Protein AF-A0A934VCF4-F1 (afdb_monomer)

Structure (mmCIF, N/CA/C/O backbone):
data_AF-A0A934VCF4-F1
#
_entry.id   AF-A0A934VCF4-F1
#
loop_
_atom_site.group_PDB
_atom_site.id
_atom_site.type_symbol
_atom_site.label_atom_id
_atom_site.label_alt_id
_atom_site.label_comp_id
_atom_site.label_asym_id
_atom_site.label_entity_id
_atom_site.label_seq_id
_atom_site.pdbx_PDB_ins_code
_atom_site.Cartn_x
_atom_site.Cartn_y
_atom_site.Cartn_z
_atom_site.occupancy
_atom_site.B_iso_or_equiv
_atom_site.auth_seq_id
_atom_site.auth_comp_id
_atom_site.auth_asym_id
_atom_site.auth_atom_id
_atom_site.pdbx_PDB_model_num
ATOM 1 N N . MET A 1 1 ? 13.058 -29.019 29.336 1.00 32.34 1 MET A N 1
ATOM 2 C CA . MET A 1 1 ? 12.473 -29.404 30.639 1.00 32.34 1 MET A CA 1
ATOM 3 C C . MET A 1 1 ? 12.666 -28.245 31.609 1.00 32.34 1 MET A C 1
ATOM 5 O O . MET A 1 1 ? 13.737 -28.117 32.178 1.00 32.34 1 MET A O 1
ATOM 9 N N . HIS A 1 2 ? 11.671 -27.370 31.748 1.00 28.83 2 HIS A N 1
ATOM 10 C CA . HIS A 1 2 ? 11.659 -26.307 32.759 1.00 28.83 2 HIS A CA 1
ATOM 11 C C . HIS A 1 2 ? 10.347 -26.401 33.545 1.00 28.83 2 HIS A C 1
ATOM 13 O O . HIS A 1 2 ? 9.300 -26.615 32.927 1.00 28.83 2 HIS A O 1
ATOM 19 N N . PRO A 1 3 ? 10.376 -26.298 34.884 1.00 41.88 3 PRO A N 1
ATOM 20 C CA . PRO A 1 3 ? 9.188 -26.482 35.698 1.00 41.88 3 PRO A CA 1
ATOM 21 C C . PRO A 1 3 ? 8.302 -25.237 35.593 1.00 41.88 3 PRO A C 1
ATOM 23 O O . PRO A 1 3 ? 8.675 -24.149 36.033 1.00 41.88 3 PRO A O 1
ATOM 26 N N . LYS A 1 4 ? 7.113 -25.405 35.004 1.00 33.69 4 LYS A N 1
ATOM 27 C CA . LYS A 1 4 ? 6.038 -24.410 35.042 1.00 33.69 4 LYS A CA 1
ATOM 28 C C . LYS A 1 4 ? 5.595 -24.239 36.497 1.00 33.69 4 LYS A C 1
ATOM 30 O O . LYS A 1 4 ? 4.980 -25.133 37.072 1.00 33.69 4 LYS A O 1
ATOM 35 N N . LYS A 1 5 ? 5.919 -23.090 37.092 1.00 32.53 5 LYS A N 1
ATOM 36 C CA . LYS A 1 5 ? 5.343 -22.644 38.362 1.00 32.53 5 LYS A CA 1
ATOM 37 C C . LYS A 1 5 ? 3.878 -22.271 38.115 1.00 32.53 5 LYS A C 1
ATOM 39 O O . LYS A 1 5 ? 3.591 -21.205 37.583 1.00 32.53 5 LYS A O 1
ATOM 44 N N . LEU A 1 6 ? 2.965 -23.170 38.472 1.00 30.25 6 LEU A N 1
ATOM 45 C CA . LEU A 1 6 ? 1.545 -22.864 38.650 1.00 30.25 6 LEU A CA 1
ATOM 46 C C . LEU A 1 6 ? 1.411 -21.936 39.865 1.00 30.25 6 LEU A C 1
ATOM 48 O O . LEU A 1 6 ? 1.652 -22.357 40.994 1.00 30.25 6 LEU A O 1
ATOM 52 N N . ILE A 1 7 ? 1.075 -20.669 39.627 1.00 32.84 7 ILE A N 1
ATOM 53 C CA . ILE A 1 7 ? 0.690 -19.711 40.672 1.00 32.84 7 ILE A CA 1
ATOM 54 C C . ILE A 1 7 ? -0.845 -19.721 40.758 1.00 32.84 7 ILE A C 1
ATOM 56 O O . ILE A 1 7 ? -1.503 -19.682 39.713 1.00 32.84 7 ILE A O 1
ATOM 60 N N . PRO A 1 8 ? -1.437 -19.792 41.964 1.00 34.44 8 PRO A N 1
ATOM 61 C CA . PRO A 1 8 ? -2.882 -19.830 42.132 1.00 34.44 8 PRO A CA 1
ATOM 62 C C . PRO A 1 8 ? -3.466 -18.454 41.796 1.00 34.44 8 PRO A C 1
ATOM 64 O O . PRO A 1 8 ? -3.306 -17.492 42.543 1.00 34.44 8 PRO A O 1
ATOM 67 N N . ILE A 1 9 ? -4.147 -18.353 40.655 1.00 34.38 9 ILE A N 1
ATOM 68 C CA . ILE A 1 9 ? -4.990 -17.198 40.344 1.00 34.38 9 ILE A CA 1
ATOM 69 C C . ILE A 1 9 ? -6.222 -17.304 41.243 1.00 34.38 9 ILE A C 1
ATOM 71 O O . ILE A 1 9 ? -7.067 -18.177 41.035 1.00 34.38 9 ILE A O 1
ATOM 75 N N . LEU A 1 10 ? -6.279 -16.428 42.248 1.00 32.69 10 LEU A N 1
ATOM 76 C CA . LEU A 1 10 ? -7.410 -16.224 43.150 1.00 32.69 10 LEU A CA 1
ATOM 77 C C . LEU A 1 10 ? -8.719 -16.157 42.355 1.00 32.69 10 LEU A C 1
ATOM 79 O O . LEU A 1 10 ? -8.924 -15.310 41.485 1.00 32.69 10 LEU A O 1
ATOM 83 N N . LEU A 1 11 ? -9.576 -17.130 42.639 1.00 33.84 11 LEU A N 1
ATOM 84 C CA . LEU A 1 11 ? -10.867 -17.345 42.014 1.00 33.84 11 LEU A CA 1
ATOM 85 C C . LEU A 1 11 ? -11.884 -16.415 42.695 1.00 33.84 11 LEU A C 1
ATOM 87 O O . LEU A 1 11 ? -12.484 -16.778 43.702 1.00 33.84 11 LEU A O 1
ATOM 91 N N . ALA A 1 12 ? -12.064 -15.198 42.181 1.00 35.72 12 ALA A N 1
ATOM 92 C CA . ALA A 1 12 ? -13.196 -14.361 42.571 1.00 35.72 12 ALA A CA 1
ATOM 93 C C . ALA A 1 12 ? -14.444 -14.851 41.817 1.00 35.72 12 ALA A C 1
ATOM 95 O O . ALA A 1 12 ? -14.733 -14.424 40.698 1.00 35.72 12 ALA A O 1
ATOM 96 N N . CYS A 1 13 ? -15.149 -15.824 42.396 1.00 30.97 13 CYS A N 1
ATOM 97 C CA . CYS A 1 13 ? -16.489 -16.192 41.956 1.00 30.97 13 CYS A CA 1
ATOM 98 C C . CYS A 1 13 ? -17.441 -15.038 42.290 1.00 30.97 13 CYS A C 1
ATOM 100 O O . CYS A 1 13 ? -17.814 -14.858 43.445 1.00 30.97 13 CYS A O 1
ATOM 102 N N . LEU A 1 14 ? -17.826 -14.261 41.276 1.00 37.25 14 LEU A N 1
ATOM 103 C CA . LEU A 1 14 ? -18.913 -13.284 41.357 1.00 37.25 14 LEU A CA 1
ATOM 104 C C . LEU A 1 14 ? -20.243 -14.043 41.463 1.00 37.25 14 LEU A C 1
ATOM 106 O O . LEU A 1 14 ? -20.888 -14.368 40.469 1.00 37.25 14 LEU A O 1
ATOM 110 N N . THR A 1 15 ? -20.606 -14.409 42.685 1.00 38.12 15 THR A N 1
ATOM 111 C CA . THR A 1 15 ? -21.936 -14.902 43.042 1.00 38.12 15 THR A CA 1
ATOM 112 C C . THR A 1 15 ? -22.907 -13.727 43.049 1.00 38.12 15 THR A C 1
ATOM 114 O O . THR A 1 15 ? -22.728 -12.785 43.827 1.00 38.12 15 THR A O 1
ATOM 117 N N . VAL A 1 16 ? -23.928 -13.805 42.194 1.00 39.81 16 VAL A N 1
ATOM 118 C CA . VAL A 1 16 ? -25.096 -12.917 42.185 1.00 39.81 16 VAL A CA 1
ATOM 119 C C . VAL A 1 16 ? -25.829 -13.120 43.509 1.00 39.81 16 VAL A C 1
ATOM 121 O O . VAL A 1 16 ? -26.607 -14.057 43.665 1.00 39.81 16 VAL A O 1
ATOM 124 N N . HIS A 1 17 ? -25.509 -12.301 44.506 1.00 41.12 17 HIS A N 1
ATOM 125 C CA . HIS A 1 17 ? -26.274 -12.257 45.740 1.00 41.12 17 HIS A CA 1
ATOM 126 C C . HIS A 1 17 ? -27.491 -11.373 45.470 1.00 41.12 17 HIS A C 1
ATOM 128 O O . HIS A 1 17 ? -27.351 -10.184 45.198 1.00 41.12 17 HIS A O 1
ATOM 134 N N . SER A 1 18 ? -28.693 -11.930 45.555 1.00 47.00 18 SER A N 1
ATOM 135 C CA . SER A 1 18 ? -29.861 -11.133 45.919 1.00 47.00 18 SER A CA 1
ATOM 136 C C . SER A 1 18 ? -29.577 -10.586 47.321 1.00 47.00 18 SER A C 1
ATOM 138 O O . SER A 1 18 ? -29.555 -11.354 48.285 1.00 47.00 18 SER A O 1
ATOM 140 N N . HIS A 1 19 ? -29.203 -9.311 47.425 1.00 60.16 19 HIS A N 1
ATOM 141 C CA . HIS A 1 19 ? -28.713 -8.747 48.680 1.00 60.16 19 HIS A CA 1
ATOM 142 C C . HIS A 1 19 ? -29.896 -8.525 49.628 1.00 60.16 19 HIS A C 1
ATOM 144 O O . HIS A 1 19 ? -30.699 -7.620 49.414 1.00 60.16 19 HIS A O 1
ATOM 150 N N . ALA A 1 20 ? -29.994 -9.372 50.652 1.00 72.06 20 ALA A N 1
ATOM 151 C CA . ALA A 1 20 ? -30.882 -9.169 51.791 1.00 72.06 20 ALA A CA 1
ATOM 152 C C . ALA A 1 20 ? -30.565 -7.835 52.494 1.00 72.06 20 ALA A C 1
ATOM 154 O O . ALA A 1 20 ? -29.409 -7.399 52.474 1.00 72.06 20 ALA A O 1
ATOM 155 N N . LEU A 1 21 ? -31.573 -7.215 53.122 1.00 78.94 21 LEU A N 1
ATOM 156 C CA . LEU A 1 21 ? -31.386 -6.006 53.934 1.00 78.94 21 LEU A CA 1
ATOM 157 C C . LEU A 1 21 ? -30.271 -6.181 54.971 1.00 78.94 21 LEU A C 1
ATOM 159 O O . LEU A 1 21 ? -30.107 -7.253 55.563 1.00 78.94 21 LEU A O 1
ATOM 163 N N . THR A 1 22 ? -29.566 -5.088 55.260 1.00 85.69 22 THR A N 1
ATOM 164 C CA . THR A 1 22 ? -28.635 -5.052 56.390 1.00 85.69 22 THR A CA 1
ATOM 165 C C . THR A 1 22 ? -29.370 -5.218 57.728 1.00 85.69 22 THR A C 1
ATOM 167 O O . THR A 1 22 ? -30.514 -4.776 57.863 1.00 85.69 22 THR A O 1
ATOM 170 N N . PRO A 1 23 ? -28.717 -5.791 58.761 1.00 86.38 23 PRO A N 1
ATOM 171 C CA . PRO A 1 23 ? -29.302 -5.918 60.100 1.00 86.38 23 PRO A CA 1
ATOM 172 C C . PRO A 1 23 ? -29.752 -4.577 60.699 1.00 86.38 23 PRO A C 1
ATOM 174 O O . PRO A 1 23 ? -30.695 -4.521 61.488 1.00 86.38 23 PRO A O 1
ATOM 177 N N . GLU A 1 24 ? -29.070 -3.490 60.332 1.00 87.06 24 GLU A N 1
ATOM 178 C CA . GLU A 1 24 ? -29.406 -2.134 60.766 1.00 87.06 24 GLU A CA 1
ATOM 179 C C . GLU A 1 24 ? -30.688 -1.634 60.098 1.00 87.06 24 GLU A C 1
ATOM 181 O O . GLU A 1 24 ? -31.582 -1.150 60.792 1.00 87.06 24 GLU A O 1
ATOM 186 N N . ALA A 1 25 ? -30.825 -1.816 58.781 1.00 86.69 25 ALA A N 1
ATOM 187 C CA . ALA A 1 25 ? -32.026 -1.423 58.054 1.00 86.69 25 ALA A CA 1
ATOM 188 C C . ALA A 1 25 ? -33.239 -2.305 58.407 1.00 86.69 25 ALA A C 1
ATOM 190 O O . ALA A 1 25 ? -34.353 -1.790 58.527 1.00 86.69 25 ALA A O 1
ATOM 191 N N . THR A 1 26 ? -33.050 -3.609 58.669 1.00 89.75 26 THR A N 1
ATOM 192 C CA . THR A 1 26 ? -34.137 -4.464 59.185 1.00 89.75 26 THR A CA 1
ATOM 193 C C . THR A 1 26 ? -34.609 -3.987 60.550 1.00 89.75 26 THR A C 1
ATOM 195 O O . THR A 1 26 ? -35.810 -3.851 60.768 1.00 89.75 26 THR A O 1
ATOM 198 N N . LYS A 1 27 ? -33.673 -3.669 61.453 1.00 91.88 27 LYS A N 1
ATOM 199 C CA . LYS A 1 27 ? -33.998 -3.199 62.801 1.00 91.88 27 LYS A CA 1
ATOM 200 C C . LYS A 1 27 ? -34.720 -1.849 62.764 1.00 91.88 27 LYS A C 1
ATOM 202 O O . LYS A 1 27 ? -35.747 -1.695 63.415 1.00 91.88 27 LYS A O 1
ATOM 207 N N . ALA A 1 28 ? -34.235 -0.899 61.965 1.00 89.44 28 ALA A N 1
ATOM 208 C CA . ALA A 1 28 ? -34.887 0.398 61.795 1.00 89.44 28 ALA A CA 1
ATOM 209 C C . ALA A 1 28 ? -36.300 0.262 61.193 1.00 89.44 28 ALA A C 1
ATOM 211 O O . ALA A 1 28 ? -37.214 1.001 61.562 1.00 89.44 28 ALA A O 1
ATOM 212 N N . GLY A 1 29 ? -36.509 -0.709 60.297 1.00 89.31 29 GLY A N 1
ATOM 213 C CA . GLY A 1 29 ? -37.827 -0.999 59.738 1.00 89.31 29 GLY A CA 1
ATOM 214 C C . GLY A 1 29 ? -38.776 -1.631 60.755 1.00 89.31 29 GLY A C 1
ATOM 215 O O . GLY A 1 29 ? -39.940 -1.240 60.828 1.00 89.31 29 GLY A O 1
ATOM 216 N N . GLU A 1 30 ? -38.292 -2.558 61.580 1.00 91.62 30 GLU A N 1
ATOM 217 C CA . GLU A 1 30 ? -39.063 -3.132 62.689 1.00 91.62 30 GLU A CA 1
ATOM 218 C C . GLU A 1 30 ? -39.453 -2.068 63.728 1.00 91.62 30 GLU A C 1
ATOM 220 O O . GLU A 1 30 ? -40.600 -2.042 64.180 1.00 91.62 30 GLU A O 1
ATOM 225 N N . GLU A 1 31 ? -38.543 -1.145 64.055 1.00 92.25 31 GLU A N 1
ATOM 226 C CA . GLU A 1 31 ? -38.808 -0.010 64.948 1.00 92.25 31 GLU A CA 1
ATOM 227 C C . GLU A 1 31 ? -39.883 0.929 64.372 1.00 92.25 31 GLU A C 1
ATOM 229 O O . GLU A 1 31 ? -40.801 1.329 65.090 1.00 92.25 31 GLU A O 1
ATOM 234 N N . LEU A 1 32 ? -39.846 1.214 63.064 1.00 92.00 32 LEU A N 1
ATOM 235 C CA . LEU A 1 32 ? -40.892 1.990 62.388 1.00 92.00 32 LEU A CA 1
ATOM 236 C C . LEU A 1 32 ? -42.246 1.259 62.375 1.00 92.00 32 LEU A C 1
ATOM 238 O O . LEU A 1 32 ? -43.286 1.879 62.609 1.00 92.00 32 LEU A O 1
ATOM 242 N N . ALA A 1 33 ? -42.253 -0.058 62.151 1.00 91.69 33 ALA A N 1
ATOM 243 C CA . ALA A 1 33 ? -43.471 -0.866 62.215 1.00 91.69 33 ALA A CA 1
ATOM 244 C C . ALA A 1 33 ? -44.095 -0.842 63.620 1.00 91.69 33 ALA A C 1
ATOM 246 O O . ALA A 1 33 ? -45.316 -0.722 63.755 1.00 91.69 33 ALA A O 1
ATOM 247 N N . ALA A 1 34 ? -43.266 -0.933 64.663 1.00 92.19 34 ALA A N 1
ATOM 248 C CA . ALA A 1 34 ? -43.707 -0.847 66.050 1.00 92.19 34 ALA A CA 1
ATOM 249 C C . ALA A 1 34 ? -44.273 0.545 66.377 1.00 92.19 34 ALA A C 1
ATOM 251 O O . ALA A 1 34 ? -45.367 0.638 66.935 1.00 92.19 34 ALA A O 1
ATOM 252 N N . ALA A 1 35 ? -43.594 1.616 65.952 1.00 91.38 35 ALA A N 1
ATOM 253 C CA . ALA A 1 35 ? -44.057 2.988 66.153 1.00 91.38 35 ALA A CA 1
ATOM 254 C C . ALA A 1 35 ? -45.415 3.251 65.471 1.00 91.38 35 ALA A C 1
ATOM 256 O O . ALA A 1 35 ? -46.303 3.853 66.073 1.00 91.38 35 ALA A O 1
ATOM 257 N N . LEU A 1 36 ? -45.621 2.734 64.252 1.00 89.69 36 LEU A N 1
ATOM 258 C CA . LEU A 1 36 ? -46.909 2.814 63.549 1.00 89.69 36 LEU A CA 1
ATOM 259 C C . LEU A 1 36 ? -48.020 2.035 64.264 1.00 89.69 36 LEU A C 1
ATOM 261 O O . LEU A 1 36 ? -49.166 2.482 64.304 1.00 89.69 36 LEU A O 1
ATOM 265 N N . GLN A 1 37 ? -47.711 0.872 64.842 1.00 91.19 37 GLN A N 1
ATOM 266 C CA . GLN A 1 37 ? -48.685 0.112 65.630 1.00 91.19 37 GLN A CA 1
ATOM 267 C C . GLN A 1 37 ? -49.088 0.833 66.918 1.00 91.19 37 GLN A C 1
ATOM 269 O O . GLN A 1 37 ? -50.263 0.778 67.289 1.00 91.19 37 GLN A O 1
ATOM 274 N N . GLU A 1 38 ? -48.145 1.488 67.598 1.00 90.50 38 GLU A N 1
ATOM 275 C CA . GLU A 1 38 ? -48.445 2.327 68.762 1.00 90.50 38 GLU A CA 1
ATOM 276 C C . GLU A 1 38 ? -49.335 3.509 68.370 1.00 90.50 38 GLU A C 1
ATOM 278 O O . GLU A 1 38 ? -50.383 3.705 68.982 1.00 90.50 38 GLU A O 1
ATOM 283 N N . GLU A 1 39 ? -49.001 4.216 67.288 1.00 87.94 39 GLU A N 1
ATOM 284 C CA . GLU A 1 39 ? -49.794 5.349 66.799 1.00 87.94 39 GLU A CA 1
ATOM 285 C C . GLU A 1 39 ? -51.235 4.937 66.435 1.00 87.94 39 GLU A C 1
ATOM 287 O O . GLU A 1 39 ? -52.199 5.601 66.820 1.00 87.94 39 GLU A O 1
ATOM 292 N N . ILE A 1 40 ? -51.417 3.788 65.771 1.00 90.12 40 ILE A N 1
ATOM 293 C CA . ILE A 1 40 ? -52.748 3.233 65.463 1.00 90.12 40 ILE A CA 1
ATOM 294 C C . ILE A 1 40 ? -53.557 2.956 66.741 1.00 90.12 40 ILE A C 1
ATOM 296 O O . ILE A 1 40 ? -54.777 3.138 66.743 1.00 90.12 40 ILE A O 1
ATOM 300 N N . ARG A 1 41 ? -52.909 2.502 67.823 1.00 89.38 41 ARG A N 1
ATOM 301 C CA . ARG A 1 41 ? -53.576 2.253 69.114 1.00 89.38 41 ARG A CA 1
ATOM 302 C C . ARG A 1 41 ? -53.958 3.555 69.816 1.00 89.38 41 ARG A C 1
ATOM 304 O O . ARG A 1 41 ? -55.036 3.611 70.403 1.00 89.38 41 ARG A O 1
ATOM 311 N N . GLU A 1 42 ? -53.110 4.579 69.744 1.00 86.31 42 GLU A N 1
ATOM 312 C CA . GLU A 1 42 ? -53.335 5.887 70.376 1.00 86.31 42 GLU A CA 1
ATOM 313 C C . GLU A 1 42 ? -54.457 6.695 69.702 1.00 86.31 42 GLU A C 1
ATOM 315 O O . GLU A 1 42 ? -55.210 7.384 70.389 1.00 86.31 42 GLU A O 1
ATOM 320 N N . LEU A 1 43 ? -54.629 6.570 68.382 1.00 83.31 43 LEU A N 1
ATOM 321 C CA . LEU A 1 43 ? -55.673 7.278 67.624 1.00 83.31 43 LEU A CA 1
ATOM 322 C C . LEU A 1 43 ? -57.113 6.806 67.940 1.00 83.31 43 LEU A C 1
ATOM 324 O O . LEU A 1 43 ? -58.072 7.527 67.679 1.00 83.31 43 LEU A O 1
ATOM 328 N N . GLY A 1 44 ? -57.302 5.621 68.532 1.00 74.50 44 GLY A N 1
ATOM 329 C CA . GLY A 1 44 ? -58.618 5.132 68.969 1.00 74.50 44 GLY A CA 1
ATOM 330 C C . GLY A 1 44 ? -59.697 5.026 67.862 1.00 74.50 44 GLY A C 1
ATOM 331 O O . GLY A 1 44 ? -59.435 5.228 66.677 1.00 74.50 44 GLY A O 1
ATOM 332 N N . PRO A 1 45 ? -60.954 4.673 68.206 1.00 71.94 45 PRO A N 1
ATOM 333 C CA . PRO A 1 45 ? -62.038 4.465 67.232 1.00 71.94 45 PRO A CA 1
ATOM 334 C C . PRO A 1 45 ? -62.779 5.755 66.822 1.00 71.94 45 PRO A C 1
ATOM 336 O O . PRO A 1 45 ? -63.921 5.693 66.360 1.00 71.94 45 PRO A O 1
ATOM 339 N N . ASN A 1 46 ? -62.182 6.933 67.017 1.00 76.25 46 ASN A N 1
ATOM 340 C CA . ASN A 1 46 ? -62.883 8.203 66.844 1.00 76.25 46 ASN A CA 1
ATOM 341 C C . ASN A 1 46 ? -63.182 8.489 65.354 1.00 76.25 46 ASN A C 1
ATOM 343 O O . ASN A 1 46 ? -62.308 8.345 64.497 1.00 76.25 46 ASN A O 1
ATOM 347 N N . MET A 1 47 ? -64.416 8.899 65.021 1.00 63.69 47 MET A N 1
ATOM 348 C CA . MET A 1 47 ? -64.874 9.048 63.622 1.00 63.69 47 MET A CA 1
ATOM 349 C C . MET A 1 47 ? -64.052 10.069 62.819 1.00 63.69 47 MET A C 1
ATOM 351 O O . MET A 1 47 ? -63.840 9.863 61.626 1.00 63.69 47 MET A O 1
ATOM 355 N N . GLU A 1 48 ? -63.537 11.120 63.464 1.00 71.12 48 GLU A N 1
ATOM 356 C CA . GLU A 1 48 ? -62.702 12.151 62.824 1.00 71.12 48 GLU A CA 1
ATOM 357 C C . GLU A 1 48 ? -61.288 11.653 62.469 1.00 71.12 48 GLU A C 1
ATOM 359 O O . GLU A 1 48 ? -60.680 12.133 61.515 1.00 71.12 48 GLU A O 1
ATOM 364 N N . GLN A 1 49 ? -60.774 10.644 63.179 1.00 77.56 49 GLN A N 1
ATOM 365 C CA . GLN A 1 49 ? -59.424 10.091 62.985 1.00 77.56 49 GLN A CA 1
ATOM 366 C C . GLN A 1 49 ? -59.419 8.788 62.176 1.00 77.56 49 GLN A C 1
ATOM 368 O O . GLN A 1 49 ? -58.359 8.262 61.831 1.00 77.56 49 GLN A O 1
ATOM 373 N N . ARG A 1 50 ? -60.602 8.292 61.794 1.00 81.94 50 ARG A N 1
ATOM 374 C CA . ARG A 1 50 ? -60.784 7.033 61.062 1.00 81.94 50 ARG A CA 1
ATOM 375 C C . ARG A 1 50 ? -59.976 6.967 59.764 1.00 81.94 50 ARG A C 1
ATOM 377 O O . ARG A 1 50 ? -59.416 5.919 59.454 1.00 81.94 50 ARG A O 1
ATOM 384 N N . ASN A 1 51 ? -59.879 8.075 59.029 1.00 84.06 51 ASN A N 1
ATOM 385 C CA . ASN A 1 51 ? -59.099 8.130 57.790 1.00 84.06 51 ASN A CA 1
ATOM 386 C C . ASN A 1 51 ? -57.593 7.997 58.057 1.00 84.06 51 ASN A C 1
ATOM 388 O O . ASN A 1 51 ? -56.931 7.224 57.374 1.00 84.06 51 ASN A O 1
ATOM 392 N N . ARG A 1 52 ? -57.062 8.665 59.092 1.00 83.31 52 ARG A N 1
ATOM 393 C CA . ARG A 1 52 ? -55.650 8.532 59.497 1.00 83.31 52 ARG A CA 1
ATOM 394 C C . ARG A 1 52 ? -55.315 7.106 59.928 1.00 83.31 52 ARG A C 1
ATOM 396 O O . ARG A 1 52 ? -54.308 6.570 59.483 1.00 83.31 52 ARG A O 1
ATOM 403 N N . VAL A 1 53 ? -56.186 6.471 60.715 1.00 86.25 53 VAL A N 1
ATOM 404 C CA . VAL A 1 53 ? -56.011 5.072 61.144 1.00 86.25 53 VAL A CA 1
ATOM 405 C C . VAL A 1 53 ? -55.966 4.120 59.945 1.00 86.25 53 VAL A C 1
ATOM 407 O O . VAL A 1 53 ? -55.104 3.245 59.887 1.00 86.25 53 VAL A O 1
ATOM 410 N N . MET A 1 54 ? -56.859 4.296 58.966 1.00 87.00 54 MET A N 1
ATOM 411 C CA . MET A 1 54 ? -56.868 3.478 57.745 1.00 87.00 54 MET A CA 1
ATOM 412 C C . MET A 1 54 ? -55.583 3.658 56.929 1.00 87.00 54 MET A C 1
ATOM 414 O O . MET A 1 54 ? -54.995 2.670 56.486 1.00 87.00 54 MET A O 1
ATOM 418 N N . THR A 1 55 ? -55.117 4.898 56.780 1.00 88.31 55 THR A N 1
ATOM 419 C CA . THR A 1 55 ? -53.868 5.224 56.086 1.00 88.31 55 THR A CA 1
ATOM 420 C C . THR A 1 55 ? -52.650 4.620 56.798 1.00 88.31 55 THR A C 1
ATOM 422 O O . THR A 1 55 ? -51.849 3.934 56.164 1.00 88.31 55 THR A O 1
ATOM 425 N N . ALA A 1 56 ? -52.546 4.763 58.122 1.00 87.38 56 ALA A N 1
ATOM 426 C CA . ALA A 1 56 ? -51.472 4.169 58.924 1.00 87.38 56 ALA A CA 1
ATOM 427 C C . ALA A 1 56 ? -51.451 2.632 58.826 1.00 87.38 56 ALA A C 1
ATOM 429 O O . ALA A 1 56 ? -50.392 2.026 58.666 1.00 87.38 56 ALA A O 1
ATOM 430 N N . GLN A 1 57 ? -52.622 1.984 58.844 1.00 89.62 57 GLN A N 1
ATOM 431 C CA . GLN A 1 57 ? -52.740 0.534 58.646 1.00 89.62 57 GLN A CA 1
ATOM 432 C C . GLN A 1 57 ? -52.329 0.083 57.240 1.00 89.62 57 GLN A C 1
ATOM 434 O O . GLN A 1 57 ? -51.847 -1.042 57.071 1.00 89.62 57 GLN A O 1
ATOM 439 N N . GLN A 1 58 ? -52.553 0.919 56.225 1.00 91.06 58 GLN A N 1
ATOM 440 C CA . GLN A 1 58 ? -52.104 0.648 54.864 1.00 91.06 58 GLN A CA 1
ATOM 441 C C . GLN A 1 58 ? -50.576 0.724 54.777 1.00 91.06 58 GLN A C 1
ATOM 443 O O . GLN A 1 58 ? -49.968 -0.225 54.285 1.00 91.06 58 GLN A O 1
ATOM 448 N N . TYR A 1 59 ? -49.953 1.774 55.325 1.00 89.50 59 TYR A N 1
ATOM 449 C CA . TYR A 1 59 ? -48.490 1.883 55.378 1.00 89.50 59 TYR A CA 1
ATOM 450 C C . TYR A 1 59 ? -47.851 0.751 56.174 1.00 89.50 59 TYR A C 1
ATOM 452 O O . TYR A 1 59 ? -46.895 0.147 55.699 1.00 89.50 59 TYR A O 1
ATOM 460 N N . LEU A 1 60 ? -48.411 0.398 57.335 1.00 90.75 60 LEU A N 1
ATOM 461 C CA . LEU A 1 60 ? -47.917 -0.714 58.143 1.00 90.75 60 LEU A CA 1
ATOM 462 C C . LEU A 1 60 ? -47.926 -2.031 57.354 1.00 90.75 60 LEU A C 1
ATOM 464 O O . LEU A 1 60 ? -46.951 -2.775 57.403 1.00 90.75 60 LEU A O 1
ATOM 468 N N . ARG A 1 61 ? -48.993 -2.311 56.592 1.00 92.06 61 ARG A N 1
ATOM 469 C CA . ARG A 1 61 ? -49.067 -3.514 55.746 1.00 92.06 61 ARG A CA 1
ATOM 470 C C . ARG A 1 61 ? -48.021 -3.514 54.636 1.00 92.06 61 ARG A C 1
ATOM 472 O O . ARG A 1 61 ? -47.385 -4.541 54.416 1.00 92.06 61 ARG A O 1
ATOM 479 N N . VAL A 1 62 ? -47.842 -2.385 53.952 1.00 91.50 62 VAL A N 1
ATOM 480 C CA . VAL A 1 62 ? -46.831 -2.250 52.891 1.00 91.50 62 VAL A CA 1
ATOM 481 C C . VAL A 1 62 ? -45.426 -2.429 53.469 1.00 91.50 62 VAL A C 1
ATOM 483 O O . VAL A 1 62 ? -44.634 -3.192 52.926 1.00 91.50 62 VAL A O 1
ATOM 486 N N . LEU A 1 63 ? -45.142 -1.810 54.614 1.00 90.31 63 LEU A N 1
ATOM 487 C CA . LEU A 1 63 ? -43.845 -1.884 55.276 1.00 90.31 63 LEU A CA 1
ATOM 488 C C . LEU A 1 63 ? -43.536 -3.290 55.813 1.00 90.31 63 LEU A C 1
ATOM 490 O O . LEU A 1 63 ? -42.431 -3.790 55.624 1.00 90.31 63 LEU A O 1
ATOM 494 N N . GLN A 1 64 ? -44.515 -3.970 56.417 1.00 90.62 64 GLN A N 1
ATOM 495 C CA . GLN A 1 64 ? -44.368 -5.363 56.854 1.00 90.62 64 GLN A CA 1
ATOM 496 C C . GLN A 1 64 ? -44.171 -6.323 55.676 1.00 90.62 64 GLN A C 1
ATOM 498 O O . GLN A 1 64 ? -43.381 -7.259 55.780 1.00 90.62 64 GLN A O 1
ATOM 503 N N . SER A 1 65 ? -44.855 -6.084 54.552 1.00 91.00 65 SER A N 1
ATOM 504 C CA . SER A 1 65 ? -44.626 -6.836 53.316 1.00 91.00 65 SER A CA 1
ATOM 505 C C . SER A 1 65 ? -43.191 -6.644 52.818 1.00 91.00 65 SER A C 1
ATOM 507 O O . SER A 1 65 ? -42.507 -7.630 52.558 1.00 91.00 65 SER A O 1
ATOM 509 N N . ALA A 1 66 ? -42.715 -5.399 52.755 1.00 88.69 66 ALA A N 1
ATOM 510 C CA . ALA A 1 66 ? -41.373 -5.068 52.278 1.00 88.69 66 ALA A CA 1
ATOM 511 C C . ALA A 1 66 ? -40.259 -5.641 53.179 1.00 88.69 66 ALA A C 1
ATOM 513 O O . ALA A 1 66 ? -39.265 -6.177 52.683 1.00 88.69 66 ALA A O 1
ATOM 514 N N . LEU A 1 67 ? -40.454 -5.612 54.505 1.00 87.94 67 LEU A N 1
ATOM 515 C CA . LEU A 1 67 ? -39.576 -6.286 55.471 1.00 87.94 67 LEU A CA 1
ATOM 516 C C . LEU A 1 67 ? -39.580 -7.806 55.286 1.00 87.94 67 LEU A C 1
ATOM 518 O O . LEU A 1 67 ? -38.519 -8.427 55.298 1.00 87.94 67 LEU A O 1
ATOM 522 N N . GLY A 1 68 ? -40.758 -8.404 55.081 1.00 86.31 68 GLY A N 1
ATOM 523 C CA . GLY A 1 68 ? -40.904 -9.844 54.861 1.00 86.31 68 GLY A CA 1
ATOM 524 C C . GLY A 1 68 ? -40.227 -10.332 53.579 1.00 86.31 68 GLY A C 1
ATOM 525 O O . GLY A 1 68 ? -39.693 -11.437 53.553 1.00 86.31 68 GLY A O 1
ATOM 526 N N . GLN A 1 69 ? -40.199 -9.498 52.537 1.00 86.38 69 GLN A N 1
ATOM 527 C CA . GLN A 1 69 ? -39.472 -9.773 51.296 1.00 86.38 69 GLN A CA 1
ATOM 528 C C . GLN A 1 69 ? -37.971 -9.470 51.382 1.00 86.38 69 GLN A C 1
ATOM 530 O O . GLN A 1 69 ? -37.237 -9.783 50.447 1.00 86.38 69 GLN A O 1
ATOM 535 N N . GLN A 1 70 ? -37.511 -8.859 52.480 1.00 85.19 70 GLN A N 1
ATOM 536 C CA . GLN A 1 70 ? -36.148 -8.347 52.626 1.00 85.19 70 GLN A CA 1
ATOM 537 C C . GLN A 1 70 ? -35.724 -7.484 51.427 1.00 85.19 70 GLN A C 1
ATOM 539 O O . GLN A 1 70 ? -34.590 -7.569 50.953 1.00 85.19 70 GLN A O 1
ATOM 544 N N . SER A 1 71 ? -36.639 -6.637 50.947 1.00 83.06 71 SER A N 1
ATOM 545 C CA . SER A 1 71 ? -36.408 -5.761 49.801 1.00 83.06 71 SER A CA 1
ATOM 546 C C . SER A 1 71 ? -36.201 -4.317 50.253 1.00 83.06 71 SER A C 1
ATOM 548 O O . SER A 1 71 ? -37.151 -3.612 50.601 1.00 83.06 71 SER A O 1
ATOM 550 N N . GLY A 1 72 ? -34.946 -3.850 50.226 1.00 84.12 72 GLY A N 1
ATOM 551 C CA . GLY A 1 72 ? -34.607 -2.457 50.549 1.00 84.12 72 GLY A CA 1
ATOM 552 C C . GLY A 1 72 ? -35.309 -1.460 49.619 1.00 84.12 72 GLY A C 1
ATOM 553 O O . GLY A 1 72 ? -35.748 -0.399 50.057 1.00 84.12 72 GLY A O 1
ATOM 554 N N . ARG A 1 73 ? -35.525 -1.856 48.358 1.00 82.44 73 ARG A N 1
ATOM 555 C CA . ARG A 1 73 ? -36.263 -1.080 47.354 1.00 82.44 73 ARG A CA 1
ATOM 556 C C . ARG A 1 73 ? -37.722 -0.868 47.734 1.00 82.44 73 ARG A C 1
ATOM 558 O O . ARG A 1 73 ? -38.224 0.250 47.649 1.00 82.44 73 ARG A O 1
ATOM 565 N N . GLU A 1 74 ? -38.415 -1.936 48.124 1.00 86.25 74 GLU A N 1
ATOM 566 C CA . GLU A 1 74 ? -39.818 -1.828 48.529 1.00 86.25 74 GLU A CA 1
ATOM 567 C C . GLU A 1 74 ? -39.954 -0.965 49.789 1.00 86.25 74 GLU A C 1
ATOM 569 O O . GLU A 1 74 ? -40.910 -0.200 49.901 1.00 86.25 74 GLU A O 1
ATOM 574 N N . LEU A 1 75 ? -38.968 -1.010 50.694 1.00 86.88 75 LEU A N 1
ATOM 575 C CA . LEU A 1 75 ? -38.922 -0.130 51.864 1.00 86.88 75 LEU A CA 1
ATOM 576 C C . LEU A 1 75 ? -38.674 1.333 51.498 1.00 86.88 75 LEU A C 1
ATOM 578 O O . LEU A 1 75 ? -39.359 2.207 52.027 1.00 86.88 75 LEU A O 1
ATOM 582 N N . ALA A 1 76 ? -37.753 1.613 50.575 1.00 87.12 76 ALA A N 1
ATOM 583 C CA . ALA A 1 76 ? -37.519 2.966 50.081 1.00 87.12 76 ALA A CA 1
ATOM 584 C C . ALA A 1 76 ? -38.773 3.539 49.393 1.00 87.12 76 ALA A C 1
ATOM 586 O O . ALA A 1 7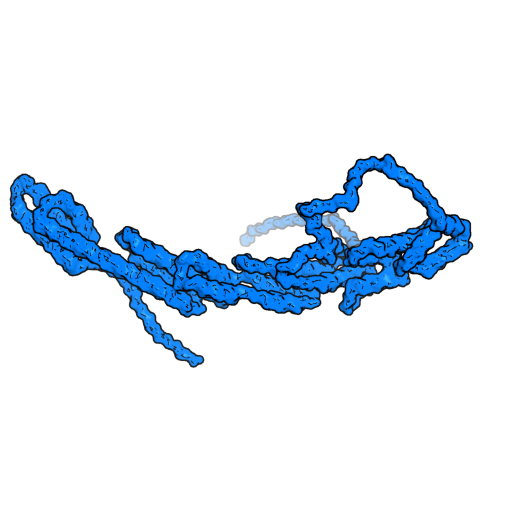6 ? -39.175 4.663 49.688 1.00 87.12 76 ALA A O 1
ATOM 587 N N . GLN A 1 77 ? -39.460 2.745 48.561 1.00 87.62 77 GLN A N 1
ATOM 588 C CA . GLN A 1 77 ? -40.730 3.141 47.936 1.00 87.62 77 GLN A CA 1
ATOM 589 C C . GLN A 1 77 ? -41.855 3.336 48.962 1.00 87.62 77 GLN A C 1
ATOM 591 O O . GLN A 1 77 ? -42.661 4.261 48.841 1.00 87.62 77 GLN A O 1
ATOM 596 N N . ALA A 1 78 ? -41.928 2.483 49.987 1.00 87.94 78 ALA A N 1
ATOM 597 C CA . ALA A 1 78 ? -42.883 2.651 51.078 1.00 87.94 78 ALA A CA 1
ATOM 598 C C . ALA A 1 78 ? -42.639 3.969 51.830 1.00 87.94 78 ALA A C 1
ATOM 600 O O . ALA A 1 78 ? -43.595 4.670 52.158 1.00 87.94 78 ALA A O 1
ATOM 601 N N . LEU A 1 79 ? -41.369 4.325 52.049 1.00 89.06 79 LEU A N 1
ATOM 602 C CA . LEU A 1 79 ? -40.953 5.565 52.699 1.00 89.06 79 LEU A CA 1
ATOM 603 C C . LEU A 1 79 ? -41.171 6.817 51.848 1.00 89.06 79 LEU A C 1
ATOM 605 O O . LEU A 1 79 ? -41.445 7.868 52.418 1.00 89.06 79 LEU A O 1
ATOM 609 N N . GLU A 1 80 ? -41.052 6.742 50.526 1.00 87.38 80 GLU A N 1
ATOM 610 C CA . GLU A 1 80 ? -41.335 7.876 49.633 1.00 87.38 80 GLU A CA 1
ATOM 611 C C . GLU A 1 80 ? -42.828 8.223 49.660 1.00 87.38 80 GLU A C 1
ATOM 613 O O . GLU A 1 80 ? -43.218 9.377 49.818 1.00 87.38 80 GLU A O 1
ATOM 618 N N . ASN A 1 81 ? -43.684 7.198 49.643 1.00 85.31 81 ASN A N 1
ATOM 619 C CA . ASN A 1 81 ? -45.119 7.388 49.829 1.00 85.31 81 ASN A CA 1
ATOM 620 C C . ASN A 1 81 ? -45.462 7.881 51.243 1.00 85.31 81 ASN A C 1
ATOM 622 O O . ASN A 1 81 ? -46.540 8.433 51.442 1.00 85.31 81 ASN A O 1
ATOM 626 N N . PHE A 1 82 ? -44.585 7.67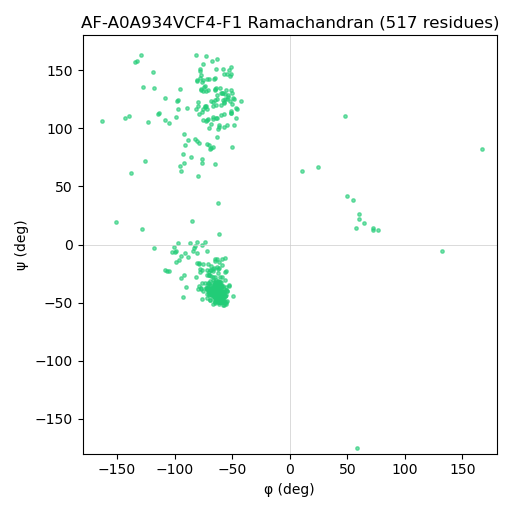6 52.230 1.00 87.06 82 PHE A N 1
ATOM 627 C CA . PHE A 1 82 ? -44.817 8.051 53.625 1.00 87.06 82 PHE A CA 1
ATOM 628 C C . PHE A 1 82 ? -44.803 9.571 53.853 1.00 87.06 82 PHE A C 1
ATOM 630 O O . PHE A 1 82 ? -45.455 10.043 54.779 1.00 87.06 82 PHE A O 1
ATOM 637 N N . ASP A 1 83 ? -44.143 10.356 52.993 1.00 80.75 83 ASP A N 1
ATOM 638 C CA . ASP A 1 83 ? -44.037 11.818 53.156 1.00 80.75 83 ASP A CA 1
ATOM 639 C C . ASP A 1 83 ? -45.387 12.552 53.087 1.00 80.75 83 ASP A C 1
ATOM 641 O O . ASP A 1 83 ? -45.515 13.673 53.576 1.00 80.75 83 ASP A O 1
ATOM 645 N N . THR A 1 84 ? -46.420 11.927 52.514 1.00 83.00 84 THR A N 1
ATOM 646 C CA . THR A 1 84 ? -47.775 12.500 52.468 1.00 83.00 84 THR A CA 1
ATOM 647 C C . THR A 1 84 ? -48.600 12.245 53.733 1.00 83.00 84 THR A C 1
ATOM 649 O O . THR A 1 84 ? -49.723 12.740 53.840 1.00 83.00 84 THR A O 1
ATOM 652 N N . TYR A 1 85 ? -48.087 11.456 54.682 1.00 84.50 85 TYR A N 1
ATOM 653 C CA . TYR A 1 85 ? -48.776 11.102 55.921 1.00 84.50 85 TYR A CA 1
ATOM 654 C C . TYR A 1 85 ? -48.310 11.988 57.084 1.00 84.50 85 TYR A C 1
ATOM 656 O O . TYR A 1 85 ? -47.130 12.039 57.419 1.00 84.50 85 TYR A O 1
ATOM 664 N N . GLU A 1 86 ? -49.251 12.679 57.731 1.00 83.25 86 GLU A N 1
ATOM 665 C CA . GLU A 1 86 ? -48.988 13.506 58.916 1.00 83.25 86 GLU A CA 1
ATOM 666 C C . GLU A 1 86 ? -48.792 12.638 60.173 1.00 83.25 86 GLU A C 1
ATOM 668 O O . GLU A 1 86 ? -49.678 12.548 61.031 1.00 83.25 86 GLU A O 1
ATOM 673 N N . ALA A 1 87 ? -47.638 11.979 60.256 1.00 84.06 87 ALA A N 1
ATOM 674 C CA . ALA A 1 87 ? -47.295 11.081 61.351 1.00 84.06 87 ALA A CA 1
ATOM 675 C C . ALA A 1 87 ? -46.923 11.828 62.641 1.00 84.06 87 ALA A C 1
ATOM 677 O O . ALA A 1 87 ? -46.434 12.963 62.618 1.00 84.06 87 ALA A O 1
ATOM 678 N N . GLY A 1 88 ? -47.090 11.153 63.776 1.00 86.62 88 GLY A N 1
ATOM 679 C CA . GLY A 1 88 ? -46.571 11.572 65.070 1.00 86.62 88 GLY A CA 1
ATOM 680 C C . GLY A 1 88 ? -45.039 11.634 65.104 1.00 86.62 88 GLY A C 1
ATOM 681 O O . GLY A 1 88 ? -44.336 11.005 64.311 1.00 86.62 88 GLY A O 1
ATOM 682 N N . GLU A 1 89 ? -44.501 12.388 66.063 1.00 88.19 89 GLU A N 1
ATOM 683 C CA . GLU A 1 89 ? -43.063 12.675 66.169 1.00 88.19 89 GLU A CA 1
ATOM 684 C C . GLU A 1 89 ? -42.196 11.405 66.222 1.00 88.19 89 GLU A C 1
ATOM 686 O O . GLU A 1 89 ? -41.203 11.308 65.503 1.00 88.19 89 GLU A O 1
ATOM 691 N N . LYS A 1 90 ? -42.610 10.397 67.003 1.00 88.50 90 LYS A N 1
ATOM 692 C CA . LYS A 1 90 ? -41.907 9.107 67.104 1.00 88.50 90 LYS A CA 1
ATOM 693 C C . LYS A 1 90 ? -41.818 8.381 65.758 1.00 88.50 90 LYS A C 1
ATOM 695 O O . LYS A 1 90 ? -40.767 7.857 65.406 1.00 88.50 90 LYS A O 1
ATOM 700 N N . VAL A 1 91 ? -42.907 8.372 64.992 1.00 89.12 91 VAL A N 1
ATOM 701 C CA . VAL A 1 91 ? -42.973 7.688 63.695 1.00 89.12 91 VAL A CA 1
ATOM 702 C C . VAL A 1 91 ? -42.093 8.403 62.667 1.00 89.12 91 VAL A C 1
ATOM 704 O O . VAL A 1 91 ? -41.353 7.749 61.936 1.00 89.12 91 VAL A O 1
ATOM 707 N N . ASN A 1 92 ? -42.073 9.739 62.677 1.00 88.50 92 ASN A N 1
ATOM 708 C CA . ASN A 1 92 ? -41.160 10.528 61.844 1.00 88.50 92 ASN A CA 1
ATOM 709 C C . ASN A 1 92 ? -39.680 10.286 62.201 1.00 88.50 92 ASN A C 1
ATOM 711 O O . ASN A 1 92 ? -38.837 10.169 61.308 1.00 88.50 92 ASN A O 1
ATOM 715 N N . GLN A 1 93 ? -39.346 10.159 63.491 1.00 90.50 93 GLN A N 1
ATOM 716 C CA . GLN A 1 93 ? -37.986 9.817 63.930 1.00 90.50 93 GLN A CA 1
ATOM 717 C C . GLN A 1 93 ? -37.565 8.423 63.434 1.00 90.50 93 GLN A C 1
ATOM 719 O O . GLN A 1 93 ? -36.490 8.277 62.855 1.00 90.50 93 GLN A O 1
ATOM 724 N N . CYS A 1 94 ? -38.424 7.408 63.561 1.00 89.31 94 CYS A N 1
ATOM 725 C CA . CYS A 1 94 ? -38.136 6.072 63.026 1.00 89.31 94 CYS A CA 1
ATOM 726 C C . CYS A 1 94 ? -38.048 6.058 61.487 1.00 89.31 94 CYS A C 1
ATOM 728 O O . CYS A 1 94 ? -37.174 5.399 60.926 1.00 89.31 94 CYS A O 1
ATOM 730 N N . ALA A 1 95 ? -38.894 6.822 60.787 1.00 88.69 95 ALA A N 1
ATOM 731 C CA . ALA A 1 95 ? -38.858 6.932 59.327 1.00 88.69 95 ALA A CA 1
ATOM 732 C C . ALA A 1 95 ? -37.568 7.589 58.821 1.00 88.69 95 ALA A C 1
ATOM 734 O O . ALA A 1 95 ? -36.964 7.119 57.856 1.00 88.69 95 ALA A O 1
ATOM 735 N N . THR A 1 96 ? -37.101 8.642 59.496 1.00 89.50 96 THR A N 1
ATOM 736 C CA . THR A 1 96 ? -35.814 9.280 59.181 1.00 89.50 96 THR A CA 1
ATOM 737 C C . THR A 1 96 ? -34.625 8.368 59.484 1.00 89.50 96 THR A C 1
ATOM 739 O O . THR A 1 96 ? -33.719 8.280 58.656 1.00 89.50 96 THR A O 1
ATOM 742 N N . ALA A 1 97 ? -34.647 7.628 60.597 1.00 90.44 97 ALA A N 1
ATOM 743 C CA . ALA A 1 97 ? -33.628 6.624 60.906 1.00 90.44 97 ALA A CA 1
ATOM 744 C C . ALA A 1 97 ? -33.559 5.521 59.833 1.00 90.44 97 ALA A C 1
ATOM 746 O O . ALA A 1 97 ? -32.471 5.202 59.350 1.00 90.44 97 ALA A O 1
ATOM 747 N N . LEU A 1 98 ? -34.713 5.005 59.386 1.00 90.44 98 LEU A N 1
ATOM 748 C CA . LEU A 1 98 ? -34.770 4.018 58.306 1.00 90.44 98 LEU A CA 1
ATOM 749 C C . LEU A 1 98 ? -34.221 4.589 56.990 1.00 90.44 98 LEU A C 1
ATOM 751 O O . LEU A 1 98 ? -33.394 3.939 56.354 1.00 90.44 98 LEU A O 1
ATOM 755 N N . ARG A 1 99 ? -34.583 5.826 56.614 1.00 90.56 99 ARG A N 1
ATOM 756 C CA . ARG A 1 99 ? -34.017 6.504 55.428 1.00 90.56 99 ARG A CA 1
ATOM 757 C C . ARG A 1 99 ? -32.494 6.602 55.482 1.00 90.56 99 ARG A C 1
ATOM 759 O O . ARG A 1 99 ? -31.835 6.334 54.484 1.00 90.56 99 ARG A O 1
ATOM 766 N N . ILE A 1 100 ? -31.932 6.970 56.634 1.00 90.88 100 ILE A N 1
ATOM 767 C CA . ILE A 1 100 ? -30.475 7.051 56.815 1.00 90.88 100 ILE A CA 1
ATOM 768 C C . ILE A 1 100 ? -29.838 5.667 56.649 1.00 90.88 100 ILE A C 1
ATOM 770 O O . ILE A 1 100 ? -28.846 5.547 55.934 1.00 90.88 100 ILE A O 1
ATOM 774 N N . SER A 1 101 ? -30.419 4.625 57.255 1.00 89.38 101 SER A N 1
ATOM 775 C CA . SER A 1 101 ? -29.888 3.259 57.145 1.00 89.38 101 SER A CA 1
ATOM 776 C C . SER A 1 101 ? -29.901 2.733 55.704 1.00 89.38 101 SER A C 1
ATOM 778 O O . SER A 1 101 ? -28.889 2.210 55.246 1.00 89.38 101 SER A O 1
ATOM 780 N N . LEU A 1 102 ? -30.988 2.960 54.955 1.00 87.69 102 LEU A N 1
ATOM 781 C CA . LEU A 1 102 ? -31.099 2.558 53.550 1.00 87.69 102 LEU A CA 1
ATOM 782 C C . LEU A 1 102 ? -30.116 3.331 52.660 1.00 87.69 102 LEU A C 1
ATOM 784 O O . LEU A 1 102 ? -29.423 2.729 51.848 1.00 87.69 102 LEU A O 1
ATOM 788 N N . ASN A 1 103 ? -29.977 4.646 52.865 1.00 87.50 103 ASN A N 1
ATOM 789 C CA . ASN A 1 103 ? -29.011 5.458 52.118 1.00 87.50 103 ASN A CA 1
ATOM 790 C C . ASN A 1 103 ? -27.558 5.028 52.380 1.00 87.50 103 ASN A C 1
ATOM 792 O O . ASN A 1 103 ? -26.744 5.014 51.456 1.00 87.50 103 ASN A O 1
ATOM 796 N N . ASN A 1 104 ? -27.218 4.687 53.627 1.00 88.12 104 ASN A N 1
ATOM 797 C CA . ASN A 1 104 ? -25.892 4.174 53.972 1.00 88.12 104 ASN A CA 1
ATOM 798 C C . ASN A 1 104 ? -25.643 2.812 53.316 1.00 88.12 104 ASN A C 1
ATOM 800 O O . ASN A 1 104 ? -24.583 2.606 52.728 1.00 88.12 104 ASN A O 1
ATOM 804 N N . GLU A 1 105 ? -26.630 1.915 53.358 1.00 85.56 105 GLU A N 1
ATOM 805 C CA . GLU A 1 105 ? -26.567 0.611 52.699 1.00 85.56 105 GLU A CA 1
ATOM 806 C C . GLU A 1 105 ? -26.349 0.756 51.181 1.00 85.56 105 GLU A C 1
ATOM 808 O O . GLU A 1 105 ? -25.463 0.111 50.615 1.00 85.56 105 GLU A O 1
ATOM 813 N N . ASP A 1 106 ? -27.083 1.652 50.518 1.00 83.50 106 ASP A N 1
ATOM 814 C CA . ASP A 1 106 ? -26.931 1.917 49.083 1.00 83.50 106 ASP A CA 1
ATOM 815 C C . ASP A 1 106 ? -25.575 2.553 48.740 1.00 83.50 106 ASP A C 1
ATOM 817 O O . ASP A 1 106 ? -24.963 2.222 47.715 1.00 83.50 106 ASP A O 1
ATOM 821 N N . ALA A 1 107 ? -25.058 3.432 49.605 1.00 85.62 107 ALA A N 1
ATOM 822 C CA . ALA A 1 107 ? -23.730 4.019 49.453 1.00 85.62 107 ALA A CA 1
ATOM 823 C C . ALA A 1 107 ? -22.616 2.969 49.606 1.00 85.62 107 ALA A C 1
ATOM 825 O O . ALA A 1 107 ? -21.671 2.954 48.811 1.00 85.62 107 ALA A O 1
ATOM 826 N N . GLU A 1 108 ? -22.727 2.063 50.581 1.00 86.75 108 GLU A N 1
ATOM 827 C CA . GLU A 1 108 ? -21.780 0.961 50.770 1.00 86.75 108 GLU A CA 1
ATOM 828 C C . GLU A 1 108 ? -21.818 -0.030 49.607 1.00 86.75 108 GLU A C 1
ATOM 830 O O . GLU A 1 108 ? -20.759 -0.405 49.093 1.00 86.75 108 GLU A O 1
ATOM 835 N N . LYS A 1 109 ? -23.017 -0.395 49.134 1.00 83.69 109 LYS A N 1
ATOM 836 C CA . LYS A 1 109 ? -23.199 -1.229 47.936 1.00 83.69 109 LYS A CA 1
ATOM 837 C C . LYS A 1 109 ? -22.541 -0.588 46.725 1.00 83.69 109 LYS A C 1
ATOM 839 O O . LYS A 1 109 ? -21.692 -1.210 46.093 1.00 83.69 109 LYS A O 1
ATOM 844 N N . THR A 1 110 ? -22.856 0.679 46.460 1.00 85.38 110 THR A N 1
ATOM 845 C CA . THR A 1 110 ? -22.261 1.446 45.360 1.00 85.38 110 THR A CA 1
ATOM 846 C C . THR A 1 110 ? -20.735 1.434 45.449 1.00 85.38 110 THR A C 1
ATOM 848 O O . THR A 1 110 ? -20.056 1.132 44.468 1.00 85.38 110 THR A O 1
ATOM 851 N N . LYS A 1 111 ? -20.173 1.729 46.627 1.00 88.88 111 LYS A N 1
ATOM 852 C CA . LYS A 1 111 ? -18.722 1.762 46.843 1.00 88.88 111 LYS A CA 1
ATOM 853 C C . LYS A 1 111 ? -18.078 0.393 46.617 1.00 88.88 111 LYS A C 1
ATOM 855 O O . LYS A 1 111 ? -17.016 0.318 46.001 1.00 88.88 111 LYS A O 1
ATOM 860 N N . LYS A 1 112 ? -18.714 -0.683 47.088 1.00 88.12 112 LYS A N 1
ATOM 861 C CA . LYS A 1 112 ? -18.252 -2.058 46.877 1.00 88.12 112 LYS A CA 1
ATOM 862 C C . LYS A 1 112 ? -18.256 -2.420 45.391 1.00 88.12 112 LYS A C 1
ATOM 864 O O . LYS A 1 112 ? -17.237 -2.881 44.889 1.00 88.12 112 LYS A O 1
ATOM 869 N N . THR A 1 113 ? -19.347 -2.136 44.680 1.00 87.38 113 THR A N 1
ATOM 870 C CA . THR A 1 113 ? -19.457 -2.379 43.235 1.00 87.38 113 THR A CA 1
ATOM 871 C C . THR A 1 113 ? -18.397 -1.607 42.449 1.00 87.38 113 THR A C 1
ATOM 873 O O . THR A 1 113 ? -17.731 -2.186 41.595 1.00 87.38 113 THR A O 1
ATOM 876 N N . ILE A 1 114 ? -18.174 -0.326 42.767 1.00 88.44 114 ILE A N 1
ATOM 877 C CA . ILE A 1 114 ? -17.116 0.477 42.133 1.00 88.44 114 ILE A CA 1
ATOM 878 C C . ILE A 1 114 ? -15.737 -0.145 42.386 1.00 88.44 114 ILE A C 1
ATOM 880 O O . ILE A 1 114 ? -14.967 -0.312 41.446 1.00 88.44 114 ILE A O 1
ATOM 884 N N . SER A 1 115 ? -15.441 -0.556 43.622 1.00 89.94 115 SER A N 1
ATOM 885 C CA . SER A 1 115 ? -14.156 -1.184 43.957 1.00 89.94 115 SER A CA 1
ATOM 886 C C . SER A 1 115 ? -13.929 -2.507 43.211 1.00 89.94 115 SER A C 1
ATOM 888 O O . SER A 1 115 ? -12.817 -2.772 42.752 1.00 89.94 115 SER A O 1
ATOM 890 N N . GLU A 1 116 ? -14.971 -3.324 43.038 1.00 88.88 116 GLU A N 1
ATOM 891 C CA . GLU A 1 116 ? -14.905 -4.558 42.245 1.00 88.88 116 GLU A CA 1
ATOM 892 C C . GLU A 1 116 ? -14.646 -4.268 40.755 1.00 88.88 116 GLU A C 1
ATOM 894 O O . GLU A 1 116 ? -13.855 -4.964 40.110 1.00 88.88 116 GLU A O 1
ATOM 899 N N . MET A 1 117 ? -15.258 -3.210 40.214 1.00 90.38 117 MET A N 1
ATOM 900 C CA . MET A 1 117 ? -15.039 -2.751 38.839 1.00 90.38 117 MET A CA 1
ATOM 901 C C . MET A 1 117 ? -13.616 -2.219 38.621 1.00 90.38 117 MET A C 1
ATOM 903 O O . MET A 1 117 ? -12.960 -2.606 37.652 1.00 90.38 117 MET A O 1
ATOM 907 N N . GLU A 1 118 ? -13.104 -1.392 39.534 1.00 91.88 118 GLU A N 1
ATOM 908 C CA . GLU A 1 118 ? -11.723 -0.889 39.500 1.00 91.88 118 GLU A CA 1
ATOM 909 C C . GLU A 1 118 ? -10.709 -2.040 39.554 1.00 91.88 118 GLU A C 1
ATOM 911 O O . GLU A 1 118 ? -9.756 -2.079 38.771 1.00 91.88 118 GLU A O 1
ATOM 916 N N . ALA A 1 119 ? -10.943 -3.028 40.425 1.00 91.19 119 ALA A N 1
ATOM 917 C CA . ALA A 1 119 ? -10.101 -4.216 40.518 1.00 91.19 119 ALA A CA 1
ATOM 918 C C . ALA A 1 119 ? -10.097 -5.025 39.208 1.00 91.19 119 ALA A C 1
ATOM 920 O O . ALA A 1 119 ? -9.047 -5.525 38.794 1.00 91.19 119 ALA A O 1
ATOM 921 N N . ALA A 1 120 ? -11.241 -5.125 38.522 1.00 91.88 120 ALA A N 1
ATOM 922 C CA . ALA A 1 120 ? -11.333 -5.797 37.228 1.00 91.88 120 ALA A CA 1
ATOM 923 C C . ALA A 1 120 ? -10.537 -5.066 36.130 1.00 91.88 120 ALA A C 1
ATOM 925 O O . ALA A 1 120 ? -9.845 -5.720 35.345 1.00 91.88 120 ALA A O 1
ATOM 926 N N . ILE A 1 121 ? -10.583 -3.729 36.095 1.00 92.81 121 ILE A N 1
ATOM 927 C CA . ILE A 1 121 ? -9.790 -2.915 35.157 1.00 92.81 121 ILE A CA 1
ATOM 928 C C . ILE A 1 121 ? -8.290 -3.070 35.443 1.00 92.81 121 ILE A C 1
ATOM 930 O O . ILE A 1 121 ? -7.506 -3.298 34.520 1.00 92.81 121 ILE A O 1
ATOM 934 N N . ALA A 1 122 ? -7.878 -3.011 36.712 1.00 93.06 122 ALA A N 1
ATOM 935 C CA . ALA A 1 122 ? -6.479 -3.187 37.099 1.00 93.06 122 ALA A CA 1
ATOM 936 C C . ALA A 1 122 ? -5.945 -4.579 36.712 1.00 93.06 122 ALA A C 1
ATOM 938 O O . ALA A 1 122 ? -4.858 -4.696 36.140 1.00 93.06 122 ALA A O 1
ATOM 939 N N . ALA A 1 123 ? -6.741 -5.628 36.939 1.00 92.56 123 ALA A N 1
ATOM 940 C CA . ALA A 1 123 ? -6.407 -6.986 36.515 1.00 92.56 123 ALA A CA 1
ATOM 941 C C . ALA A 1 123 ? -6.287 -7.106 34.984 1.00 92.56 123 ALA A C 1
ATOM 943 O O . ALA A 1 123 ? -5.425 -7.834 34.488 1.00 92.56 123 ALA A O 1
ATOM 944 N N . ALA A 1 124 ? -7.110 -6.373 34.224 1.00 94.31 124 ALA A N 1
ATOM 945 C CA . ALA A 1 124 ? -7.004 -6.300 32.769 1.00 94.31 124 ALA A CA 1
ATOM 946 C C . ALA A 1 124 ? -5.709 -5.636 32.305 1.00 94.31 124 ALA A C 1
ATOM 948 O O . ALA A 1 124 ? -5.039 -6.178 31.426 1.00 94.31 124 ALA A O 1
ATOM 949 N N . ALA A 1 125 ? -5.316 -4.522 32.923 1.00 93.00 125 ALA A N 1
ATOM 950 C CA . ALA A 1 125 ? -4.047 -3.869 32.621 1.00 93.00 125 ALA A CA 1
ATOM 951 C C . ALA A 1 125 ? -2.853 -4.806 32.871 1.00 93.00 125 ALA A C 1
ATOM 953 O O . ALA A 1 125 ? -1.983 -4.957 32.011 1.00 93.00 125 ALA A O 1
ATOM 954 N N . GLU A 1 126 ? -2.835 -5.506 34.008 1.00 93.12 126 GLU A N 1
ATOM 955 C CA . GLU A 1 126 ? -1.773 -6.462 34.331 1.00 93.12 126 GLU A CA 1
ATOM 956 C C . GLU A 1 126 ? -1.735 -7.632 33.334 1.00 93.12 126 GLU A C 1
ATOM 958 O O . GLU A 1 126 ? -0.665 -7.960 32.814 1.00 93.12 126 GLU A O 1
ATOM 963 N N . ALA A 1 127 ? -2.891 -8.216 33.003 1.00 93.94 127 ALA A N 1
ATOM 964 C CA . ALA A 1 127 ? -2.990 -9.308 32.037 1.00 93.94 127 ALA A CA 1
ATOM 965 C C . ALA A 1 127 ? -2.487 -8.894 30.646 1.00 93.94 127 ALA A C 1
ATOM 967 O O . ALA A 1 127 ? -1.654 -9.585 30.064 1.00 93.94 127 ALA A O 1
ATOM 968 N N . VAL A 1 128 ? -2.917 -7.731 30.148 1.00 94.12 128 VAL A N 1
ATOM 969 C CA . VAL A 1 128 ? -2.483 -7.180 28.855 1.00 94.12 128 VAL A CA 1
ATOM 970 C C . VAL A 1 128 ? -0.974 -6.952 28.815 1.00 94.12 128 VAL A C 1
ATOM 972 O O . VAL A 1 128 ? -0.331 -7.276 27.819 1.00 94.12 128 VAL A O 1
ATOM 975 N N . THR A 1 129 ? -0.373 -6.449 29.898 1.00 91.19 129 THR A N 1
ATOM 976 C CA . THR A 1 129 ? 1.085 -6.232 29.929 1.00 91.19 129 THR A CA 1
ATOM 977 C C . THR A 1 129 ? 1.912 -7.516 29.927 1.00 91.19 129 THR A C 1
ATOM 979 O O . THR A 1 129 ? 3.058 -7.476 29.481 1.00 91.19 129 THR A O 1
ATOM 982 N N . ARG A 1 130 ? 1.367 -8.627 30.437 1.00 93.75 130 ARG A N 1
ATOM 983 C CA . ARG A 1 130 ? 2.068 -9.918 30.541 1.00 93.75 130 ARG A CA 1
ATOM 984 C C . ARG A 1 130 ? 1.739 -10.898 29.421 1.00 93.75 130 ARG A C 1
ATOM 986 O O . ARG A 1 130 ? 2.446 -11.891 29.292 1.00 93.75 130 ARG A O 1
ATOM 993 N N . ALA A 1 131 ? 0.675 -10.659 28.661 1.00 93.88 131 ALA A N 1
ATOM 994 C CA . ALA A 1 131 ? 0.230 -11.573 27.622 1.00 93.88 131 ALA A CA 1
ATOM 995 C C . ALA A 1 131 ? 1.271 -11.691 26.499 1.00 93.88 131 ALA A C 1
ATOM 997 O O . ALA A 1 131 ? 1.651 -10.701 25.869 1.00 93.88 131 ALA A O 1
ATOM 998 N N . GLU A 1 132 ? 1.695 -12.926 26.235 1.00 91.75 132 GLU A N 1
ATOM 999 C CA . GLU A 1 132 ? 2.554 -13.285 25.100 1.00 91.75 132 GLU A CA 1
ATOM 1000 C 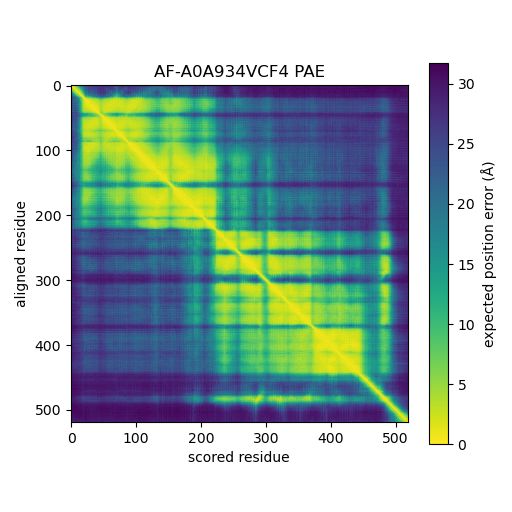C . GLU A 1 132 ? 1.753 -14.029 24.024 1.00 91.75 132 GLU A C 1
ATOM 1002 O O . GLU A 1 132 ? 2.130 -14.052 22.851 1.00 91.75 132 GLU A O 1
ATOM 1007 N N . ASN A 1 133 ? 0.629 -14.637 24.410 1.00 91.88 133 ASN A N 1
ATOM 1008 C CA . ASN A 1 133 ? -0.270 -15.395 23.554 1.00 91.88 133 ASN A CA 1
ATOM 1009 C C . ASN A 1 133 ? -1.663 -14.743 23.544 1.00 91.88 133 ASN A C 1
ATOM 1011 O O . ASN A 1 133 ? -2.088 -14.202 24.563 1.00 91.88 133 ASN A O 1
ATOM 1015 N N . PRO A 1 134 ? -2.415 -14.828 22.431 1.00 92.44 134 PRO A N 1
ATOM 1016 C CA . PRO A 1 134 ? -3.776 -14.290 22.380 1.00 92.44 134 PRO A CA 1
ATOM 1017 C C . PRO A 1 134 ? -4.705 -14.960 23.407 1.00 92.44 134 PRO A C 1
ATOM 1019 O O . PRO A 1 134 ? -5.519 -14.285 24.031 1.00 92.44 134 PRO A O 1
ATOM 1022 N N . GLU A 1 135 ? -4.538 -16.264 23.637 1.00 94.19 135 GLU A N 1
ATOM 1023 C CA . GLU A 1 135 ? -5.325 -17.064 24.592 1.00 94.19 135 GLU A CA 1
ATOM 1024 C C . GLU A 1 135 ? -5.173 -16.589 26.049 1.00 94.19 135 GLU A C 1
ATOM 1026 O O . GLU A 1 135 ? -6.076 -16.773 26.867 1.00 94.19 135 GLU A O 1
ATOM 1031 N N . ASP A 1 136 ? -4.062 -15.917 26.382 1.00 93.00 136 ASP A N 1
ATOM 1032 C CA . ASP A 1 136 ? -3.806 -15.409 27.736 1.00 93.00 136 ASP A CA 1
ATOM 1033 C C . ASP A 1 136 ? -4.856 -14.360 28.159 1.00 93.00 136 ASP A C 1
ATOM 1035 O O . ASP A 1 136 ? -5.070 -14.126 29.353 1.00 93.00 136 ASP A O 1
ATOM 1039 N N . LEU A 1 137 ? -5.540 -13.740 27.187 1.00 95.00 137 LEU A N 1
ATOM 1040 C CA . LEU A 1 137 ? -6.515 -12.673 27.409 1.00 95.00 137 LEU A CA 1
ATOM 1041 C C . LEU A 1 137 ? -7.975 -13.140 27.455 1.00 95.00 137 LEU A C 1
ATOM 1043 O O . LEU A 1 137 ? -8.827 -12.402 27.955 1.00 95.00 137 LEU A O 1
ATOM 1047 N N . ASP A 1 138 ? -8.291 -14.367 27.037 1.00 94.12 138 ASP A N 1
ATOM 1048 C CA . ASP A 1 138 ? -9.682 -14.843 26.962 1.00 94.12 138 ASP A CA 1
ATOM 1049 C C . ASP A 1 138 ? -10.388 -14.779 28.320 1.00 94.12 138 ASP A C 1
ATOM 1051 O O . ASP A 1 138 ? -11.530 -14.319 28.449 1.00 94.12 138 ASP A O 1
ATOM 1055 N N . LYS A 1 139 ? -9.676 -15.190 29.377 1.00 93.50 139 LYS A N 1
ATOM 1056 C CA . LYS A 1 139 ? -10.215 -15.192 30.739 1.00 93.50 139 LYS A CA 1
ATOM 1057 C C . LYS A 1 139 ? -10.553 -13.779 31.211 1.00 93.50 139 LYS A C 1
ATOM 1059 O O . LYS A 1 139 ? -11.601 -13.590 31.834 1.00 93.50 139 LYS A O 1
ATOM 1064 N N . ILE A 1 140 ? -9.688 -12.801 30.934 1.00 95.12 140 ILE A N 1
ATOM 1065 C CA . ILE A 1 140 ? -9.883 -11.431 31.416 1.00 95.12 140 ILE A CA 1
ATOM 1066 C C . ILE A 1 140 ? -10.945 -10.695 30.597 1.00 95.12 140 ILE A C 1
ATOM 1068 O O . ILE A 1 140 ? -11.795 -10.030 31.184 1.00 95.12 140 ILE A O 1
ATOM 1072 N N . ILE A 1 141 ? -11.008 -10.922 29.280 1.00 94.56 141 ILE A N 1
ATOM 1073 C CA . ILE A 1 141 ? -12.085 -10.420 28.410 1.00 94.56 141 ILE A CA 1
ATOM 1074 C C . ILE A 1 141 ? -13.445 -10.960 28.880 1.00 94.56 141 ILE A C 1
ATOM 1076 O O . ILE A 1 141 ? -14.426 -10.212 28.980 1.00 94.56 141 ILE A O 1
ATOM 1080 N N . GLY A 1 142 ? -13.509 -12.248 29.232 1.00 91.94 142 GLY A N 1
ATOM 1081 C CA . GLY A 1 142 ? -14.703 -12.862 29.809 1.00 91.94 142 GLY A CA 1
ATOM 1082 C C . GLY A 1 142 ? -15.099 -12.250 31.158 1.00 91.94 142 GLY A C 1
ATOM 1083 O O . GLY A 1 142 ? -16.280 -11.996 31.393 1.00 91.94 142 GLY A O 1
ATOM 1084 N N . SER A 1 143 ? -14.131 -11.975 32.036 1.00 90.88 143 SER A N 1
ATOM 1085 C CA . SER A 1 143 ? -14.384 -11.326 33.330 1.00 90.88 143 SER A CA 1
ATOM 1086 C C . SER A 1 143 ? -14.875 -9.887 33.189 1.00 90.88 143 SER A C 1
ATOM 1088 O O . SER A 1 143 ? -15.862 -9.541 33.832 1.00 90.88 143 SER A O 1
ATOM 1090 N N . LEU A 1 144 ? -14.274 -9.086 32.304 1.00 92.06 144 LEU A N 1
ATOM 1091 C CA . LEU A 1 144 ? -14.744 -7.727 32.010 1.00 92.06 144 LEU A CA 1
ATOM 1092 C C . LEU A 1 144 ? -16.180 -7.745 31.469 1.00 92.06 144 LEU A C 1
ATOM 1094 O O . LEU A 1 144 ? -17.024 -6.988 31.932 1.00 92.06 144 LEU A O 1
ATOM 1098 N N . SER A 1 145 ? -16.492 -8.682 30.566 1.00 91.25 145 SER A N 1
ATOM 1099 C CA . SER A 1 145 ? -17.850 -8.842 30.022 1.00 91.25 145 SER A CA 1
ATOM 1100 C C . SER A 1 145 ? -18.885 -9.178 31.105 1.00 91.25 145 SER A C 1
ATOM 1102 O O . SER A 1 145 ? -20.023 -8.714 31.045 1.00 91.25 145 SER A O 1
ATOM 1104 N N . ARG A 1 146 ? -18.506 -9.990 32.104 1.00 88.56 146 ARG A N 1
ATOM 1105 C CA . ARG A 1 146 ? -19.367 -10.302 33.255 1.00 88.56 146 ARG A CA 1
ATOM 1106 C C . ARG A 1 146 ? -19.532 -9.108 34.189 1.00 88.56 146 ARG A C 1
ATOM 1108 O O . ARG A 1 146 ? -20.646 -8.885 34.643 1.00 88.56 146 ARG A O 1
ATOM 1115 N N . ALA A 1 147 ? -18.471 -8.343 34.443 1.00 85.94 147 ALA A N 1
ATOM 1116 C CA . ALA A 1 147 ? -18.530 -7.153 35.292 1.00 85.94 147 ALA A CA 1
ATOM 1117 C C . ALA A 1 147 ? -19.492 -6.093 34.727 1.00 85.94 147 ALA A C 1
ATOM 1119 O O . ALA A 1 147 ? -20.241 -5.482 35.482 1.00 85.94 147 ALA A O 1
ATOM 1120 N N . THR A 1 148 ? -19.553 -5.946 33.398 1.00 82.88 148 THR A N 1
ATOM 1121 C CA . THR A 1 148 ? -20.542 -5.084 32.733 1.00 82.88 148 THR A CA 1
ATOM 1122 C C . THR A 1 148 ? -21.976 -5.586 32.933 1.00 82.88 148 THR A C 1
ATOM 1124 O O . THR A 1 148 ? -22.845 -4.814 33.322 1.00 82.88 148 THR A O 1
ATOM 1127 N N . ARG A 1 149 ? -22.231 -6.885 32.712 1.00 80.75 149 ARG A N 1
ATOM 1128 C CA . ARG A 1 149 ? -23.583 -7.475 32.810 1.00 80.75 149 ARG A CA 1
ATOM 1129 C C . ARG A 1 149 ? -24.100 -7.578 34.239 1.00 80.75 149 ARG A C 1
ATOM 1131 O O . ARG A 1 149 ? -25.283 -7.395 34.477 1.00 80.75 149 ARG A O 1
ATOM 1138 N N . SER A 1 150 ? -23.218 -7.840 35.201 1.00 70.75 150 SER A N 1
ATOM 1139 C CA . SER A 1 150 ? -23.580 -7.883 36.622 1.00 70.75 150 SER A CA 1
ATOM 1140 C C . SER A 1 150 ? -24.034 -6.520 37.156 1.00 70.75 150 SER A C 1
ATOM 1142 O O . SER A 1 150 ? -24.564 -6.457 38.257 1.00 70.75 150 SER A O 1
ATOM 1144 N N . SER A 1 151 ? -23.817 -5.442 36.396 1.00 62.47 151 SER A N 1
ATOM 1145 C CA . SER A 1 151 ? -24.255 -4.085 36.715 1.00 62.47 151 SER A CA 1
ATOM 1146 C C . SER A 1 151 ? -25.568 -3.687 36.025 1.00 62.47 151 SER A C 1
ATOM 1148 O O . SER A 1 151 ? -26.001 -2.549 36.198 1.00 62.47 151 SER A O 1
ATOM 1150 N N . GLU A 1 152 ? -26.196 -4.573 35.240 1.00 59.84 152 GLU A N 1
ATOM 1151 C CA . GLU A 1 152 ? -27.471 -4.304 34.547 1.00 59.84 152 GLU A CA 1
ATOM 1152 C C . GLU A 1 152 ? -28.692 -4.287 35.482 1.00 59.84 152 GLU A C 1
ATOM 1154 O O . GLU A 1 152 ? -29.810 -4.040 35.025 1.00 59.84 152 GLU A O 1
ATOM 1159 N N . ASP A 1 153 ? -28.500 -4.469 36.792 1.00 65.38 153 ASP A N 1
ATOM 1160 C CA . ASP A 1 153 ? -29.541 -4.175 37.772 1.00 65.38 153 ASP A CA 1
ATOM 1161 C C . ASP A 1 153 ? -29.968 -2.704 37.629 1.00 65.38 153 ASP A C 1
ATOM 1163 O O . ASP A 1 153 ? -29.158 -1.777 37.730 1.00 65.38 153 ASP A O 1
ATOM 1167 N N . ALA A 1 154 ? -31.261 -2.492 37.365 1.00 52.16 154 ALA A N 1
ATOM 1168 C CA . ALA A 1 154 ? -31.832 -1.203 36.961 1.00 52.16 154 ALA A CA 1
ATOM 1169 C C . ALA A 1 154 ? -31.537 -0.038 37.934 1.00 52.16 154 ALA A C 1
ATOM 1171 O O . ALA A 1 154 ? -31.555 1.123 37.527 1.00 52.16 154 ALA A O 1
ATOM 1172 N N . GLU A 1 155 ? -31.246 -0.331 39.203 1.00 58.97 155 GLU A N 1
ATOM 1173 C CA . GLU A 1 155 ? -30.864 0.656 40.224 1.00 58.97 155 GLU A CA 1
ATOM 1174 C C . GLU A 1 155 ? -29.408 1.119 40.087 1.00 58.97 155 GLU A C 1
ATOM 1176 O O . GLU A 1 155 ? -29.118 2.311 40.205 1.00 58.97 155 GLU A O 1
ATOM 1181 N N . SER A 1 156 ? -28.505 0.202 39.739 1.00 61.97 156 SER A N 1
ATOM 1182 C CA . SER A 1 156 ? -27.073 0.467 39.563 1.00 61.97 156 SER A CA 1
ATOM 1183 C C . SER A 1 156 ? -26.825 1.429 38.389 1.00 61.97 156 SER A C 1
ATOM 1185 O O . SER A 1 156 ? -25.978 2.322 38.452 1.00 61.97 156 SER A O 1
ATOM 1187 N N . TYR A 1 157 ? -27.653 1.335 37.341 1.00 63.81 157 TYR A N 1
ATOM 1188 C CA . TYR A 1 157 ? -27.573 2.186 36.149 1.00 63.81 157 TYR A CA 1
ATOM 1189 C C . TYR A 1 157 ? -27.966 3.650 36.379 1.00 63.81 157 TYR A C 1
ATOM 1191 O O . TYR A 1 157 ? -27.547 4.520 35.614 1.00 63.81 157 TYR A O 1
ATOM 1199 N N . ASN A 1 158 ? -28.741 3.962 37.419 1.00 74.56 158 ASN A N 1
ATOM 1200 C CA . ASN A 1 158 ? -29.109 5.349 37.711 1.00 74.56 158 ASN A CA 1
ATOM 1201 C C . ASN A 1 158 ? -27.975 6.117 38.405 1.00 74.56 158 ASN A C 1
ATOM 1203 O O . ASN A 1 158 ? -27.940 7.349 38.346 1.00 74.56 158 ASN A O 1
ATOM 1207 N N . ASN A 1 159 ? -26.978 5.426 38.959 1.00 84.12 159 ASN A N 1
ATOM 1208 C CA . ASN A 1 159 ? -25.832 6.064 39.589 1.00 84.12 159 ASN A CA 1
ATOM 1209 C C . ASN A 1 159 ? -24.804 6.546 38.533 1.00 84.12 159 ASN A C 1
ATOM 1211 O O . ASN A 1 159 ? -24.313 5.745 37.732 1.00 84.12 159 ASN A O 1
ATOM 1215 N N . PRO A 1 160 ? -24.450 7.847 38.485 1.00 86.00 160 PRO A N 1
ATOM 1216 C CA . PRO A 1 160 ? -23.493 8.369 37.506 1.00 86.00 160 PRO A CA 1
ATOM 1217 C C . PRO A 1 160 ? -22.076 7.797 37.675 1.00 86.00 160 PRO A C 1
ATOM 1219 O O . PRO A 1 160 ? -21.369 7.641 36.681 1.00 86.00 160 PRO A O 1
ATOM 1222 N N . ALA A 1 161 ? -21.663 7.448 38.899 1.00 87.00 161 ALA A N 1
ATOM 1223 C CA . ALA A 1 161 ? -20.345 6.869 39.157 1.00 87.00 161 ALA A CA 1
ATOM 1224 C C . ALA A 1 161 ? -20.238 5.441 38.601 1.00 87.00 161 ALA A C 1
ATOM 1226 O O . ALA A 1 161 ? -19.263 5.115 37.928 1.00 87.00 161 ALA A O 1
ATOM 1227 N N . ILE A 1 162 ? -21.275 4.620 38.795 1.00 87.38 162 ILE A N 1
ATOM 1228 C CA . ILE A 1 162 ? -21.331 3.263 38.233 1.00 87.38 162 ILE A CA 1
ATOM 1229 C C . ILE A 1 162 ? -21.382 3.317 36.702 1.00 87.38 162 ILE A C 1
ATOM 1231 O O . ILE A 1 162 ? -20.637 2.599 36.042 1.00 87.38 162 ILE A O 1
ATOM 1235 N N . ARG A 1 163 ? -22.174 4.226 36.114 1.00 88.38 163 ARG A N 1
ATOM 1236 C CA . ARG A 1 163 ? -22.201 4.429 34.652 1.00 88.38 163 ARG A CA 1
ATOM 1237 C C . ARG A 1 163 ? -20.830 4.768 34.075 1.00 88.38 163 ARG A C 1
ATOM 1239 O O . ARG A 1 163 ? -20.468 4.249 33.019 1.00 88.38 163 ARG A O 1
ATOM 1246 N N . LYS A 1 164 ? -20.064 5.612 34.770 1.00 90.38 164 LYS A N 1
ATOM 1247 C CA . LYS A 1 164 ? -18.687 5.929 34.388 1.00 90.38 164 LYS A CA 1
ATOM 1248 C C . LYS A 1 164 ? -17.812 4.669 34.402 1.00 90.38 164 LYS A C 1
ATOM 1250 O O . LYS A 1 164 ? -17.183 4.375 33.392 1.00 90.38 164 LYS A O 1
ATOM 1255 N N . MET A 1 165 ? -17.848 3.885 35.480 1.00 90.88 165 MET A N 1
ATOM 1256 C CA . MET A 1 165 ? -17.076 2.639 35.584 1.00 90.88 165 MET A CA 1
ATOM 1257 C C . MET A 1 165 ? -17.471 1.596 34.531 1.00 90.88 165 MET A C 1
ATOM 1259 O O . MET A 1 165 ? -16.611 0.930 33.962 1.00 90.88 165 MET A O 1
ATOM 1263 N N . VAL A 1 166 ? -18.763 1.475 34.218 1.00 90.94 166 VAL A N 1
ATOM 1264 C CA . VAL A 1 166 ? -19.263 0.602 33.146 1.00 90.94 166 VAL A CA 1
ATOM 1265 C C . VAL A 1 166 ? -18.691 1.014 31.785 1.00 90.94 166 VAL A C 1
ATOM 1267 O O . VAL A 1 166 ? -18.276 0.147 31.012 1.00 90.94 166 VAL A O 1
ATOM 1270 N N . SER A 1 167 ? -18.616 2.321 31.507 1.00 90.62 167 SER A N 1
ATOM 1271 C CA . SER A 1 167 ? -17.965 2.847 30.301 1.00 90.62 167 SER A CA 1
ATOM 1272 C C . SER A 1 167 ? -16.474 2.500 30.269 1.00 90.62 167 SER A C 1
ATOM 1274 O O . SER A 1 167 ? -16.001 1.970 29.266 1.00 90.62 167 SER A O 1
ATOM 1276 N N . GLU A 1 168 ? -15.752 2.720 31.373 1.00 91.81 168 GLU A N 1
ATOM 1277 C CA . GLU A 1 168 ? -14.318 2.411 31.480 1.00 91.81 168 GLU A CA 1
ATOM 1278 C C . GLU A 1 168 ? -14.035 0.905 31.313 1.00 91.81 168 GLU A C 1
ATOM 1280 O O . GLU A 1 168 ? -13.096 0.521 30.613 1.00 91.81 168 GLU A O 1
ATOM 1285 N N . ILE A 1 169 ? -14.877 0.023 31.872 1.00 93.44 169 ILE A N 1
ATOM 1286 C CA . ILE A 1 169 ? -14.799 -1.432 31.642 1.00 93.44 169 ILE A CA 1
ATOM 1287 C C . ILE A 1 169 ? -15.026 -1.763 30.163 1.00 93.44 169 ILE A C 1
ATOM 1289 O O . ILE A 1 169 ? -14.340 -2.630 29.614 1.00 93.44 169 ILE A O 1
ATOM 1293 N N . GLY A 1 170 ? -15.975 -1.089 29.509 1.00 91.94 170 GLY A N 1
ATOM 1294 C CA . GLY A 1 170 ? -16.226 -1.233 28.075 1.00 91.94 170 GLY A CA 1
ATOM 1295 C C . GLY A 1 170 ? -14.986 -0.901 27.242 1.00 91.94 170 GLY A C 1
ATOM 1296 O O . GLY A 1 170 ? -14.577 -1.709 26.401 1.00 91.94 170 GLY A O 1
ATOM 1297 N N . SER A 1 171 ? -14.343 0.230 27.533 1.00 93.00 171 SER A N 1
ATOM 1298 C CA . SER A 1 171 ? -13.082 0.642 26.908 1.00 93.00 171 SER A CA 1
ATOM 1299 C C . SER A 1 171 ? -11.950 -0.347 27.191 1.00 93.00 171 SER A C 1
ATOM 1301 O O . SER A 1 171 ? -11.281 -0.796 26.261 1.00 93.00 171 SER A O 1
ATOM 1303 N N . ALA A 1 172 ? -11.775 -0.767 28.449 1.00 94.56 172 ALA A N 1
ATOM 1304 C CA . ALA A 1 172 ? -10.772 -1.754 28.853 1.00 94.56 172 ALA A CA 1
ATOM 1305 C C . ALA A 1 172 ? -10.944 -3.088 28.114 1.00 94.56 172 ALA A C 1
ATOM 1307 O O . ALA A 1 172 ? -9.975 -3.686 27.643 1.00 94.56 172 ALA A O 1
ATOM 1308 N N . ARG A 1 173 ? -12.190 -3.549 27.963 1.00 95.12 173 ARG A N 1
ATOM 1309 C CA . ARG A 1 173 ? -12.516 -4.765 27.213 1.00 95.12 173 ARG A CA 1
ATOM 1310 C C . ARG A 1 173 ? -12.161 -4.613 25.738 1.00 95.12 173 ARG A C 1
ATOM 1312 O O . ARG A 1 173 ? -11.556 -5.519 25.172 1.00 95.12 173 ARG A O 1
ATOM 1319 N N . GLN A 1 174 ? -12.521 -3.488 25.123 1.00 94.50 174 GLN A N 1
ATOM 1320 C CA . GLN A 1 174 ? -12.200 -3.227 23.722 1.00 94.50 174 GLN A CA 1
ATOM 1321 C C . GLN A 1 174 ? -10.685 -3.134 23.496 1.00 94.50 174 GLN A C 1
ATOM 1323 O O . GLN A 1 174 ? -10.184 -3.653 22.498 1.00 94.50 174 GLN A O 1
ATOM 1328 N N . PHE A 1 175 ? -9.952 -2.545 24.445 1.00 95.94 175 PHE A N 1
ATOM 1329 C CA . PHE A 1 175 ? -8.493 -2.516 24.433 1.00 95.94 175 PHE A CA 1
ATOM 1330 C C . PHE A 1 175 ? -7.907 -3.932 24.495 1.00 95.94 175 PHE A C 1
ATOM 1332 O O . PHE A 1 175 ? -7.054 -4.283 23.683 1.00 95.94 175 PHE A O 1
ATOM 1339 N N . ALA A 1 176 ? -8.380 -4.770 25.424 1.00 95.56 176 ALA A N 1
ATOM 1340 C CA . ALA A 1 176 ? -7.914 -6.150 25.564 1.00 95.56 176 ALA A CA 1
ATOM 1341 C C . ALA A 1 176 ? -8.167 -6.988 24.296 1.00 95.56 176 ALA A C 1
ATOM 1343 O O . ALA A 1 176 ? -7.292 -7.752 23.898 1.00 95.56 176 ALA A O 1
ATOM 1344 N N . ILE A 1 177 ? -9.310 -6.801 23.625 1.00 95.50 177 ILE A N 1
ATOM 1345 C CA . ILE A 1 177 ? -9.610 -7.450 22.336 1.00 95.50 177 ILE A CA 1
ATOM 1346 C C . ILE A 1 177 ? -8.644 -6.968 21.247 1.00 95.50 177 ILE A C 1
ATOM 1348 O O . ILE A 1 177 ? -8.017 -7.785 20.584 1.00 95.50 177 ILE A O 1
ATOM 1352 N N . GLY A 1 178 ? -8.443 -5.654 21.105 1.00 94.88 178 GLY A N 1
ATOM 1353 C CA . GLY A 1 178 ? -7.490 -5.134 20.118 1.00 94.88 178 GLY A CA 1
ATOM 1354 C C . GLY A 1 178 ? -6.048 -5.589 20.383 1.00 94.88 178 GLY A C 1
ATOM 1355 O O . GLY A 1 178 ? -5.275 -5.798 19.447 1.00 94.88 178 GLY A O 1
ATOM 1356 N N . TRP A 1 179 ? -5.679 -5.790 21.653 1.00 95.94 179 TRP A N 1
ATOM 1357 C CA . TRP A 1 179 ? -4.383 -6.363 22.021 1.00 95.94 179 TRP A CA 1
ATOM 1358 C C . TRP A 1 179 ? -4.286 -7.850 21.666 1.00 95.94 179 TRP A C 1
ATOM 1360 O O . TRP A 1 179 ? -3.249 -8.301 21.181 1.00 95.94 179 TRP A O 1
ATOM 1370 N N . GLN A 1 180 ? -5.365 -8.610 21.862 1.00 96.31 180 GLN A N 1
ATOM 1371 C CA . GLN A 1 180 ? -5.462 -10.004 21.433 1.00 96.31 180 GLN A CA 1
ATOM 1372 C C . GLN A 1 180 ? -5.313 -10.134 19.908 1.00 96.31 180 GLN A C 1
ATOM 1374 O O . GLN A 1 180 ? -4.518 -10.958 19.449 1.00 96.31 180 GLN A O 1
ATOM 1379 N N . ASP A 1 181 ? -5.987 -9.273 19.139 1.00 95.06 181 ASP A N 1
ATOM 1380 C CA . ASP A 1 181 ? -5.877 -9.211 17.676 1.00 95.06 181 ASP A CA 1
ATOM 1381 C C . ASP A 1 181 ? -4.440 -8.899 17.227 1.00 95.06 181 ASP A C 1
ATOM 1383 O O . ASP A 1 181 ? -3.918 -9.530 16.303 1.00 95.06 181 ASP A O 1
ATOM 1387 N N . TYR A 1 182 ? -3.765 -7.967 17.915 1.00 94.31 182 TYR A N 1
ATOM 1388 C CA . TYR A 1 182 ? -2.344 -7.681 17.704 1.00 94.31 182 TYR A CA 1
ATOM 1389 C C . TYR A 1 182 ? -1.473 -8.927 17.929 1.00 94.31 182 TYR A C 1
ATOM 1391 O O . TYR A 1 182 ? -0.688 -9.287 17.049 1.00 94.31 182 TYR A O 1
ATOM 1399 N N . LEU A 1 183 ? -1.613 -9.603 19.077 1.00 93.56 183 LEU A N 1
ATOM 1400 C CA . LEU A 1 183 ? -0.812 -10.787 19.411 1.00 93.56 183 LEU A CA 1
ATOM 1401 C C . LEU A 1 183 ? -1.043 -11.928 18.414 1.00 93.56 183 LEU A C 1
ATOM 1403 O O . LEU A 1 183 ? -0.095 -12.611 18.022 1.00 93.56 183 LEU A O 1
ATOM 1407 N N . GLN A 1 184 ? -2.287 -12.125 17.976 1.00 93.69 184 GLN A N 1
ATOM 1408 C CA . GLN A 1 184 ? -2.625 -13.108 16.950 1.00 93.69 184 GLN A CA 1
ATOM 1409 C C . GLN A 1 184 ? -1.964 -12.767 15.608 1.00 93.69 184 GLN A C 1
ATOM 1411 O O . GLN A 1 184 ? -1.338 -13.631 14.988 1.00 93.69 184 GLN A O 1
ATOM 1416 N N . ALA A 1 185 ? -2.063 -11.509 15.173 1.00 84.81 185 ALA A N 1
ATOM 1417 C CA . ALA A 1 185 ? -1.481 -11.048 13.919 1.00 84.81 185 ALA A CA 1
ATOM 1418 C C . ALA A 1 185 ? 0.050 -11.168 13.913 1.00 84.81 185 ALA A C 1
ATOM 1420 O O . ALA A 1 185 ? 0.601 -11.755 12.979 1.00 84.81 185 ALA A O 1
ATOM 1421 N N . SER A 1 186 ? 0.712 -10.705 14.978 1.00 85.44 186 SER A N 1
ATOM 1422 C CA . SER A 1 186 ? 2.169 -10.782 15.150 1.00 85.44 186 SER A CA 1
ATOM 1423 C C . SER A 1 186 ? 2.657 -12.236 15.067 1.00 85.44 186 SER A C 1
ATOM 1425 O O . SER A 1 186 ? 3.524 -12.567 14.259 1.00 85.44 186 SER A O 1
ATOM 1427 N N . LYS A 1 187 ? 2.000 -13.168 15.774 1.00 85.94 187 LYS A N 1
ATOM 1428 C CA . LYS A 1 187 ? 2.345 -14.602 15.721 1.00 85.94 187 LYS A CA 1
ATOM 1429 C C . LYS A 1 187 ? 2.126 -15.269 14.373 1.00 85.94 187 LYS A C 1
ATOM 1431 O O . LYS A 1 187 ? 2.854 -16.194 14.024 1.00 85.94 187 LYS A O 1
ATOM 1436 N N . SER A 1 188 ? 1.110 -14.838 13.633 1.00 77.19 188 SER A N 1
ATOM 1437 C CA . SER A 1 188 ? 0.843 -15.352 12.288 1.00 77.19 188 SER A CA 1
ATOM 1438 C C . SER A 1 188 ? 1.802 -14.799 11.223 1.00 77.19 188 SER A C 1
ATOM 1440 O O . SER A 1 188 ? 1.675 -15.158 10.054 1.00 77.19 188 SER A O 1
ATOM 1442 N N . GLY A 1 189 ? 2.745 -13.923 11.601 1.00 70.50 189 GLY A N 1
ATOM 1443 C CA . GLY A 1 189 ? 3.633 -13.223 10.671 1.00 70.50 189 GLY A CA 1
ATOM 1444 C C . GLY A 1 189 ? 2.924 -12.133 9.860 1.00 70.50 189 GLY A C 1
ATOM 1445 O O . GLY A 1 189 ? 3.455 -11.658 8.859 1.00 70.50 189 GLY A O 1
ATOM 1446 N N . ASN A 1 190 ? 1.714 -11.729 10.259 1.00 74.38 190 ASN A N 1
ATOM 1447 C CA . ASN A 1 190 ? 0.933 -10.701 9.580 1.00 74.38 190 ASN A CA 1
ATOM 1448 C C . ASN A 1 190 ? 1.216 -9.316 10.185 1.00 74.38 190 ASN A C 1
ATOM 1450 O O . ASN A 1 190 ? 0.357 -8.719 10.843 1.00 74.38 190 ASN A O 1
ATOM 1454 N N . ALA A 1 191 ? 2.424 -8.801 9.936 1.00 73.44 191 ALA A N 1
ATOM 1455 C CA . ALA A 1 191 ? 2.889 -7.499 10.428 1.00 73.44 191 ALA A CA 1
ATOM 1456 C C . ALA A 1 191 ? 1.912 -6.355 10.085 1.00 73.44 191 ALA A C 1
ATOM 1458 O O . ALA A 1 191 ? 1.653 -5.475 10.903 1.00 73.44 191 ALA A O 1
ATOM 1459 N N . ALA A 1 192 ? 1.261 -6.418 8.916 1.00 64.25 192 ALA A N 1
ATOM 1460 C CA . ALA A 1 192 ? 0.250 -5.447 8.489 1.00 64.25 192 ALA A CA 1
ATOM 1461 C C . ALA A 1 192 ? -0.890 -5.306 9.498 1.00 64.25 192 ALA A C 1
ATOM 1463 O O . ALA A 1 192 ? -1.292 -4.206 9.880 1.00 64.25 192 ALA A O 1
ATOM 1464 N N . GLN A 1 193 ? -1.457 -6.446 9.884 1.00 77.25 193 GLN A N 1
ATOM 1465 C CA . GLN A 1 193 ? -2.583 -6.504 10.799 1.00 77.25 193 GLN A CA 1
ATOM 1466 C C . GLN A 1 193 ? -2.129 -6.192 12.228 1.00 77.25 193 GLN A C 1
ATOM 1468 O O . GLN A 1 193 ? -2.866 -5.522 12.952 1.00 77.25 193 GLN A O 1
ATOM 1473 N N . ALA A 1 194 ? -0.905 -6.576 12.603 1.00 82.25 194 ALA A N 1
ATOM 1474 C CA . ALA A 1 194 ? -0.304 -6.225 13.886 1.00 82.25 194 ALA A CA 1
ATOM 1475 C C . ALA A 1 194 ? -0.161 -4.699 14.035 1.00 82.25 194 ALA A C 1
ATOM 1477 O O . ALA A 1 194 ? -0.692 -4.120 14.984 1.00 82.25 194 ALA A O 1
ATOM 1478 N N . VAL A 1 195 ? 0.436 -4.024 13.046 1.00 81.25 195 VAL A N 1
ATOM 1479 C CA . VAL A 1 195 ? 0.595 -2.559 13.020 1.00 81.25 195 VAL A CA 1
ATOM 1480 C C . VAL A 1 195 ? -0.757 -1.842 12.995 1.00 81.25 195 VAL A C 1
ATOM 1482 O O . VAL A 1 195 ? -0.937 -0.859 13.712 1.00 81.25 195 VAL A O 1
ATOM 1485 N N . ARG A 1 196 ? -1.746 -2.321 12.224 1.00 84.06 196 ARG A N 1
ATOM 1486 C CA . ARG A 1 196 ? -3.110 -1.745 12.235 1.00 84.06 196 ARG A CA 1
ATOM 1487 C C . ARG A 1 196 ? -3.766 -1.841 13.609 1.00 84.06 196 ARG A C 1
ATOM 1489 O O . ARG A 1 196 ? -4.380 -0.871 14.057 1.00 84.06 196 ARG A O 1
ATOM 1496 N N . SER A 1 197 ? -3.632 -2.991 14.263 1.00 90.00 197 SER A N 1
ATOM 1497 C CA . SER A 1 197 ? -4.185 -3.218 15.599 1.00 90.00 197 SER A CA 1
ATOM 1498 C C . SER A 1 197 ? -3.520 -2.279 16.609 1.00 90.00 197 SER A C 1
ATOM 1500 O O . SER A 1 197 ? -4.213 -1.559 17.323 1.00 90.00 197 SER A O 1
ATOM 1502 N N . LEU A 1 198 ? -2.186 -2.165 16.577 1.00 89.12 198 LEU A N 1
ATOM 1503 C CA . LEU A 1 198 ? -1.430 -1.230 17.420 1.00 89.12 198 LEU A CA 1
ATOM 1504 C C . LEU A 1 198 ? -1.767 0.244 17.146 1.00 89.12 198 LEU A C 1
ATOM 1506 O O . LEU A 1 198 ? -1.906 1.011 18.093 1.00 89.12 198 LEU A O 1
ATOM 1510 N N . ASN A 1 199 ? -1.947 0.651 15.886 1.00 85.81 199 ASN A N 1
ATOM 1511 C CA . ASN A 1 199 ? -2.372 2.013 15.538 1.00 85.81 199 ASN A CA 1
ATOM 1512 C C . ASN A 1 199 ? -3.764 2.326 16.089 1.00 85.81 199 ASN A C 1
ATOM 1514 O O . ASN A 1 199 ? -3.969 3.382 16.683 1.00 85.81 199 ASN A O 1
ATOM 1518 N N . THR A 1 200 ? -4.703 1.390 15.939 1.00 89.50 200 THR A N 1
ATOM 1519 C CA . THR A 1 200 ? -6.059 1.534 16.482 1.00 89.50 200 THR A CA 1
ATOM 1520 C C . THR A 1 200 ? -5.999 1.726 17.997 1.00 89.50 200 THR A C 1
ATOM 1522 O O . THR A 1 200 ? -6.575 2.680 18.516 1.00 89.50 200 THR A O 1
ATOM 1525 N N . LEU A 1 201 ? -5.214 0.902 18.697 1.00 91.69 201 LEU A N 1
ATOM 1526 C CA . LEU A 1 201 ? -4.988 1.021 20.140 1.00 91.69 201 LEU A CA 1
ATOM 1527 C C . LEU A 1 201 ? -4.299 2.338 20.531 1.00 91.69 201 LEU A C 1
ATOM 1529 O O . LEU A 1 201 ? -4.666 2.950 21.527 1.00 91.69 201 LEU A O 1
ATOM 1533 N N . ALA A 1 202 ? -3.335 2.819 19.741 1.00 87.00 202 ALA A N 1
ATOM 1534 C CA . ALA A 1 202 ? -2.625 4.071 20.009 1.00 87.00 202 ALA A CA 1
ATOM 1535 C C . ALA A 1 202 ? -3.515 5.320 19.888 1.00 87.00 202 ALA A C 1
ATOM 1537 O O . ALA A 1 202 ? -3.174 6.361 20.454 1.00 87.00 202 ALA A O 1
ATOM 1538 N N . THR A 1 203 ? -4.618 5.229 19.136 1.00 85.44 203 THR A N 1
ATOM 1539 C CA . THR A 1 203 ? -5.608 6.309 18.984 1.00 85.44 203 THR A CA 1
ATOM 1540 C C . THR A 1 203 ? -6.715 6.294 20.037 1.00 85.44 203 THR A C 1
ATOM 1542 O O . THR A 1 203 ? -7.474 7.257 20.126 1.00 85.44 203 THR A O 1
ATOM 1545 N N . GLN A 1 204 ? -6.823 5.234 20.842 1.00 83.88 204 GLN A N 1
ATOM 1546 C CA . GLN A 1 204 ? -7.825 5.161 21.904 1.00 83.88 204 GLN A CA 1
ATOM 1547 C C . GLN A 1 204 ? -7.450 6.103 23.059 1.00 83.88 204 GLN A C 1
ATOM 1549 O O . GLN A 1 204 ? -6.313 6.106 23.531 1.00 83.88 204 GLN A O 1
ATOM 1554 N N . ASN A 1 205 ? -8.418 6.907 23.515 1.00 71.69 205 ASN A N 1
ATOM 1555 C CA . ASN A 1 205 ? -8.230 7.862 24.617 1.00 71.69 205 ASN A CA 1
ATOM 1556 C C . ASN A 1 205 ? -8.038 7.166 25.975 1.00 71.69 205 ASN A C 1
ATOM 1558 O O . ASN A 1 205 ? -7.318 7.674 26.831 1.00 71.69 205 ASN A O 1
ATOM 1562 N N . GLU A 1 206 ? -8.662 6.002 26.163 1.00 76.44 206 GLU A N 1
ATOM 1563 C CA . GLU A 1 206 ? -8.562 5.181 27.370 1.00 76.44 206 GLU A CA 1
ATOM 1564 C C . GLU A 1 206 ? -7.744 3.931 27.043 1.00 76.44 206 GLU A C 1
ATOM 1566 O O . GLU A 1 206 ? -8.199 3.041 26.327 1.00 76.44 206 GLU A O 1
ATOM 1571 N N . SER A 1 207 ? -6.506 3.890 27.536 1.00 81.69 207 SER A N 1
ATOM 1572 C CA . SER A 1 207 ? -5.560 2.807 27.266 1.00 81.69 207 SER A CA 1
ATOM 1573 C C . SER A 1 207 ? -5.184 2.091 28.557 1.00 81.69 207 SER A C 1
ATOM 1575 O O . SER A 1 207 ? -4.840 2.733 29.549 1.00 81.69 207 SER A O 1
ATOM 1577 N N . LEU A 1 208 ? -5.179 0.755 28.526 1.00 89.19 208 LEU A N 1
ATOM 1578 C CA . LEU A 1 208 ? -4.739 -0.074 29.657 1.00 89.19 208 LEU A CA 1
ATOM 1579 C C . LEU A 1 208 ? -3.223 -0.009 29.894 1.00 89.19 208 LEU A C 1
ATOM 1581 O O . LEU A 1 208 ? -2.741 -0.391 30.959 1.00 89.19 208 LEU A O 1
ATOM 1585 N N . ILE A 1 209 ? -2.458 0.463 28.905 1.00 88.94 209 ILE A N 1
ATOM 1586 C CA . ILE A 1 209 ? -1.000 0.600 28.983 1.00 88.94 209 ILE A CA 1
ATOM 1587 C C . ILE A 1 209 ? -0.530 1.973 28.482 1.00 88.94 209 ILE A C 1
ATOM 1589 O O . ILE A 1 209 ? -1.215 2.617 27.687 1.00 88.94 209 ILE A O 1
ATOM 1593 N N . PRO A 1 210 ? 0.666 2.443 28.879 1.00 87.31 210 PRO A N 1
ATOM 1594 C CA . PRO A 1 210 ? 1.191 3.712 28.387 1.00 87.31 210 PRO A CA 1
ATOM 1595 C C . PRO A 1 210 ? 1.363 3.720 26.863 1.00 87.31 210 PRO A C 1
ATOM 1597 O O . PRO A 1 210 ? 1.958 2.799 26.296 1.00 87.31 210 PRO A O 1
ATOM 1600 N N . ARG A 1 211 ? 0.932 4.804 26.203 1.00 83.81 211 ARG A N 1
ATOM 1601 C CA . ARG A 1 211 ? 1.058 4.990 24.743 1.00 83.81 211 ARG A CA 1
ATOM 1602 C C . ARG A 1 211 ? 2.492 4.801 24.237 1.00 83.81 211 ARG A C 1
ATOM 1604 O O . ARG A 1 211 ? 2.692 4.252 23.160 1.00 83.81 211 ARG A O 1
ATOM 1611 N N . SER A 1 212 ? 3.492 5.192 25.026 1.00 84.25 212 SER A N 1
ATOM 1612 C CA . SER A 1 212 ? 4.910 4.991 24.698 1.00 84.25 212 SER A CA 1
ATOM 1613 C C . SER A 1 212 ? 5.278 3.519 24.483 1.00 84.25 212 SER A C 1
ATOM 1615 O O . SER A 1 212 ? 6.071 3.219 23.595 1.00 84.25 212 SER A O 1
ATOM 1617 N N . ARG A 1 213 ? 4.669 2.585 25.228 1.00 85.75 213 ARG A N 1
ATOM 1618 C CA . ARG A 1 213 ? 4.875 1.142 25.018 1.00 85.75 213 ARG A CA 1
ATOM 1619 C C . ARG A 1 213 ? 4.232 0.646 23.726 1.00 85.75 213 ARG A C 1
ATOM 1621 O O . ARG A 1 213 ? 4.820 -0.199 23.059 1.00 85.75 213 ARG A O 1
ATOM 1628 N N . ILE A 1 214 ? 3.063 1.180 23.367 1.00 87.06 214 ILE A N 1
ATOM 1629 C CA . ILE A 1 214 ? 2.390 0.860 22.097 1.00 87.06 214 ILE A CA 1
ATOM 1630 C C . ILE A 1 214 ? 3.261 1.326 20.925 1.00 87.06 214 ILE A C 1
ATOM 1632 O O . ILE A 1 214 ? 3.505 0.560 19.999 1.00 87.06 214 ILE A O 1
ATOM 1636 N N . ILE A 1 215 ? 3.800 2.547 21.005 1.00 82.00 215 ILE A N 1
ATOM 1637 C CA . ILE A 1 215 ? 4.689 3.108 19.978 1.00 82.00 215 ILE A CA 1
ATOM 1638 C C . ILE A 1 215 ? 5.976 2.283 19.847 1.00 82.00 215 ILE A C 1
ATOM 1640 O O . ILE A 1 215 ? 6.363 1.956 18.732 1.00 82.00 215 ILE A O 1
ATOM 1644 N N . ALA A 1 216 ? 6.603 1.885 20.959 1.00 82.56 216 ALA A N 1
ATOM 1645 C CA . ALA A 1 216 ? 7.810 1.054 20.922 1.00 82.56 216 ALA A CA 1
ATOM 1646 C C . ALA A 1 216 ? 7.577 -0.323 20.269 1.00 82.56 216 ALA A C 1
ATOM 1648 O O . ALA A 1 216 ? 8.468 -0.870 19.626 1.00 82.56 216 ALA A O 1
ATOM 1649 N N . ARG A 1 217 ? 6.376 -0.898 20.416 1.00 82.62 217 ARG A N 1
ATOM 1650 C CA . ARG A 1 217 ? 5.984 -2.121 19.695 1.00 82.62 217 ARG A CA 1
ATOM 1651 C C . ARG A 1 217 ? 5.727 -1.850 18.217 1.00 82.62 217 ARG A C 1
ATOM 1653 O O . ARG A 1 217 ? 6.086 -2.668 17.384 1.00 82.62 217 ARG A O 1
ATOM 1660 N N . LEU A 1 218 ? 5.148 -0.698 17.893 1.00 81.06 218 LEU A N 1
ATOM 1661 C CA . LEU A 1 218 ? 4.865 -0.303 16.518 1.00 81.06 218 LEU A CA 1
ATOM 1662 C C . LEU A 1 218 ? 6.147 -0.126 15.693 1.00 81.06 218 LEU A C 1
ATOM 1664 O O . LEU A 1 218 ? 6.179 -0.554 14.547 1.00 81.06 218 LEU A O 1
ATOM 1668 N N . THR A 1 219 ? 7.209 0.427 16.286 1.00 74.31 219 THR A N 1
ATOM 1669 C CA . THR A 1 219 ? 8.522 0.558 15.630 1.00 74.31 219 THR A CA 1
ATOM 1670 C C . THR A 1 219 ? 9.207 -0.781 15.365 1.00 74.31 219 THR A C 1
ATOM 1672 O O . THR A 1 219 ? 9.978 -0.874 14.426 1.00 74.31 219 THR A O 1
ATOM 1675 N N . LEU A 1 220 ? 8.933 -1.815 16.170 1.00 74.31 220 LEU A N 1
ATOM 1676 C CA . LEU A 1 220 ? 9.498 -3.158 15.971 1.00 74.31 220 LEU A CA 1
ATOM 1677 C C . LEU A 1 220 ? 8.793 -3.949 14.857 1.00 74.31 220 LEU A C 1
ATOM 1679 O O . LEU A 1 220 ? 9.371 -4.883 14.321 1.00 74.31 220 LEU A O 1
ATOM 1683 N N . GLU A 1 221 ? 7.537 -3.616 14.551 1.00 70.62 221 GLU A N 1
ATOM 1684 C CA . GLU A 1 221 ? 6.698 -4.338 13.579 1.00 70.62 221 GLU A CA 1
ATOM 1685 C C . GLU A 1 221 ? 6.660 -3.651 12.198 1.00 70.62 221 GLU A C 1
ATOM 1687 O O . GLU A 1 221 ? 6.055 -4.166 11.255 1.00 70.62 221 GLU A O 1
ATOM 1692 N N . GLN A 1 222 ? 7.269 -2.468 12.058 1.00 65.50 222 GLN A N 1
ATOM 1693 C CA . GLN A 1 222 ? 7.460 -1.814 10.763 1.00 65.50 222 GLN A CA 1
ATOM 1694 C C . GLN A 1 222 ? 8.612 -2.492 10.009 1.00 65.50 222 GLN A C 1
ATOM 1696 O O . GLN A 1 222 ? 9.649 -2.775 10.594 1.00 65.50 222 GLN A O 1
ATOM 1701 N N . ALA A 1 223 ? 8.407 -2.780 8.719 1.00 57.75 223 ALA A N 1
ATOM 1702 C CA . ALA A 1 223 ? 9.399 -3.457 7.884 1.00 57.75 223 ALA A CA 1
ATOM 1703 C C . ALA A 1 223 ? 10.705 -2.649 7.805 1.00 57.75 223 ALA A C 1
ATOM 1705 O O . ALA A 1 223 ? 10.661 -1.456 7.494 1.00 57.75 223 ALA A O 1
ATOM 1706 N N . ASP A 1 224 ? 11.837 -3.315 8.041 1.00 62.66 224 ASP A N 1
ATOM 1707 C CA . ASP A 1 224 ? 13.167 -2.717 7.952 1.00 62.66 224 ASP A CA 1
ATOM 1708 C C . ASP A 1 224 ? 13.452 -2.266 6.509 1.00 62.66 224 ASP A C 1
ATOM 1710 O O . ASP A 1 224 ? 13.393 -3.052 5.558 1.00 62.66 224 ASP A O 1
ATOM 1714 N N . GLU A 1 225 ? 13.806 -0.990 6.333 1.00 63.50 225 GLU A N 1
ATOM 1715 C CA . GLU A 1 225 ? 14.314 -0.457 5.057 1.00 63.50 225 GLU A CA 1
ATOM 1716 C C . GLU A 1 225 ? 15.555 -1.232 4.569 1.00 63.50 225 GLU A C 1
ATOM 1718 O O . GLU A 1 225 ? 15.815 -1.327 3.363 1.00 63.50 225 GLU A O 1
ATOM 1723 N N . ASP A 1 226 ? 16.264 -1.868 5.503 1.00 68.31 226 ASP A N 1
ATOM 1724 C CA . ASP A 1 226 ? 17.400 -2.746 5.250 1.00 68.31 226 ASP A CA 1
ATOM 1725 C C . ASP A 1 226 ? 16.992 -4.023 4.495 1.00 68.31 226 ASP A C 1
ATOM 1727 O O . ASP A 1 226 ? 17.691 -4.432 3.566 1.00 68.31 226 ASP A O 1
ATOM 1731 N N . GLU A 1 227 ? 15.833 -4.625 4.794 1.00 74.69 227 GLU A N 1
ATOM 1732 C CA . GLU A 1 227 ? 15.357 -5.813 4.068 1.00 74.69 227 GLU A CA 1
ATOM 1733 C C . GLU A 1 227 ? 14.992 -5.480 2.617 1.00 74.69 227 GLU A C 1
ATOM 1735 O O . GLU A 1 227 ? 15.289 -6.251 1.699 1.00 74.69 227 GLU A O 1
ATOM 1740 N N . ILE A 1 228 ? 14.380 -4.312 2.390 1.00 77.44 228 ILE A N 1
ATOM 1741 C CA . ILE A 1 228 ? 14.056 -3.821 1.043 1.00 77.44 228 ILE A CA 1
ATOM 1742 C C . ILE A 1 228 ? 15.351 -3.602 0.251 1.00 77.44 228 ILE A C 1
ATOM 1744 O O . ILE A 1 228 ? 15.462 -4.077 -0.882 1.00 77.44 228 ILE A O 1
ATOM 1748 N N . SER A 1 229 ? 16.342 -2.951 0.863 1.00 79.94 229 SER A N 1
ATOM 1749 C CA . SER A 1 229 ? 17.651 -2.696 0.253 1.00 79.94 229 SER A CA 1
ATOM 1750 C C . SER A 1 229 ? 18.385 -4.000 -0.086 1.00 79.94 229 SER A C 1
ATOM 1752 O O . SER A 1 229 ? 18.852 -4.173 -1.211 1.00 79.94 229 SER A O 1
ATOM 1754 N N . MET A 1 230 ? 18.371 -4.987 0.816 1.00 84.44 230 MET A N 1
ATOM 1755 C CA . MET A 1 230 ? 18.966 -6.308 0.577 1.00 84.44 230 MET A CA 1
ATOM 1756 C C . MET A 1 230 ? 18.334 -7.063 -0.599 1.00 84.44 230 MET A C 1
ATOM 1758 O O . MET A 1 230 ? 19.030 -7.799 -1.305 1.00 84.44 230 MET A O 1
ATOM 1762 N N . VAL A 1 231 ? 17.019 -6.939 -0.809 1.00 85.00 231 VAL A N 1
ATOM 1763 C CA . VAL A 1 231 ? 16.351 -7.564 -1.963 1.00 85.00 231 VAL A CA 1
ATOM 1764 C C . VAL A 1 231 ? 16.744 -6.864 -3.262 1.00 85.00 231 VAL A C 1
ATOM 1766 O O . VAL A 1 231 ? 16.939 -7.537 -4.275 1.00 85.00 231 VAL A O 1
ATOM 1769 N N . LEU A 1 232 ? 16.884 -5.540 -3.238 1.00 85.12 232 LEU A N 1
ATOM 1770 C CA . LEU A 1 232 ? 17.266 -4.746 -4.404 1.00 85.12 232 LEU A CA 1
ATOM 1771 C C . LEU A 1 232 ? 18.722 -5.002 -4.825 1.00 85.12 232 LEU A C 1
ATOM 1773 O O . LEU A 1 232 ? 18.976 -5.208 -6.011 1.00 85.12 232 LEU A O 1
ATOM 1777 N N . ASP A 1 233 ? 19.649 -5.142 -3.875 1.00 86.00 233 ASP A N 1
ATOM 1778 C CA . ASP A 1 233 ? 21.062 -5.468 -4.142 1.00 86.00 233 ASP A CA 1
ATOM 1779 C C . ASP A 1 233 ? 21.269 -6.831 -4.835 1.00 86.00 233 ASP A C 1
ATOM 1781 O O . ASP A 1 233 ? 22.306 -7.086 -5.464 1.00 86.00 233 ASP A O 1
ATOM 1785 N N . GLN A 1 234 ? 20.280 -7.728 -4.742 1.00 87.06 234 GLN A N 1
ATOM 1786 C CA . GLN A 1 234 ? 20.294 -9.030 -5.418 1.00 87.06 234 GLN A CA 1
ATOM 1787 C C . GLN A 1 234 ? 19.927 -8.936 -6.907 1.00 87.06 234 GLN A C 1
ATOM 1789 O O . GLN A 1 234 ? 20.194 -9.881 -7.649 1.00 87.06 234 GLN A O 1
ATOM 1794 N N . VAL A 1 235 ? 19.344 -7.825 -7.370 1.00 89.06 235 VAL A N 1
ATOM 1795 C CA . VAL A 1 235 ? 18.873 -7.675 -8.755 1.00 89.06 235 VAL A CA 1
ATOM 1796 C C . VAL A 1 235 ? 19.995 -7.150 -9.644 1.00 89.06 235 VAL A C 1
ATOM 1798 O O . VAL A 1 235 ? 20.149 -5.946 -9.830 1.00 89.06 235 VAL A O 1
ATOM 1801 N N . LYS A 1 236 ? 20.782 -8.062 -10.228 1.00 87.50 236 LYS A N 1
ATOM 1802 C CA . LYS A 1 236 ? 21.901 -7.699 -11.121 1.00 87.50 236 LYS A CA 1
ATOM 1803 C C . LYS A 1 236 ? 21.628 -8.009 -12.590 1.00 87.50 236 LYS A C 1
ATOM 1805 O O . LYS A 1 236 ? 22.269 -7.430 -13.464 1.00 87.50 236 LYS A O 1
ATOM 1810 N N . LYS A 1 237 ? 20.702 -8.925 -12.879 1.00 90.12 237 LYS A N 1
ATOM 1811 C CA . LYS A 1 237 ? 20.328 -9.351 -14.234 1.00 90.12 237 LYS A CA 1
ATOM 1812 C C . LYS A 1 237 ? 18.816 -9.302 -14.434 1.00 90.12 237 LYS A C 1
ATOM 1814 O O . LYS A 1 237 ? 18.041 -9.303 -13.482 1.00 90.12 237 LYS A O 1
ATOM 1819 N N . LEU A 1 238 ? 18.393 -9.328 -15.700 1.00 88.12 238 LEU A N 1
ATOM 1820 C CA . LEU A 1 238 ? 16.973 -9.324 -16.068 1.00 88.12 238 LEU A CA 1
ATOM 1821 C C . LEU A 1 238 ? 16.203 -10.525 -15.492 1.00 88.12 238 LEU A C 1
ATOM 1823 O O . LEU A 1 238 ? 15.052 -10.381 -15.087 1.00 88.12 238 LEU A O 1
ATOM 1827 N N . ASP A 1 239 ? 16.842 -11.692 -15.404 1.00 89.50 239 ASP A N 1
ATOM 1828 C CA . ASP A 1 239 ? 16.214 -12.905 -14.864 1.00 89.50 239 ASP A CA 1
ATOM 1829 C C . ASP A 1 239 ? 15.972 -12.836 -13.345 1.00 89.50 239 ASP A C 1
ATOM 1831 O O . ASP A 1 239 ? 15.021 -13.448 -12.848 1.00 89.50 239 ASP A O 1
ATOM 1835 N N . ASP A 1 240 ? 16.767 -12.041 -12.619 1.00 89.56 240 ASP A N 1
ATOM 1836 C CA . ASP A 1 240 ? 16.663 -11.881 -11.162 1.00 89.56 240 ASP A CA 1
ATOM 1837 C C . ASP A 1 240 ? 15.410 -11.073 -10.766 1.00 89.56 240 ASP A C 1
ATOM 1839 O O . ASP A 1 240 ? 14.893 -11.211 -9.652 1.00 89.56 240 ASP A O 1
ATOM 1843 N N . MET A 1 241 ? 14.870 -10.266 -11.694 1.00 90.56 241 MET A N 1
ATOM 1844 C CA . MET A 1 241 ? 13.730 -9.377 -11.441 1.00 90.56 241 MET A CA 1
ATOM 1845 C C . MET A 1 241 ? 12.502 -10.131 -10.929 1.00 90.56 241 MET A C 1
ATOM 1847 O O . MET A 1 241 ? 11.814 -9.640 -10.039 1.00 90.56 241 MET A O 1
ATOM 1851 N N . LYS A 1 242 ? 12.223 -11.337 -11.442 1.00 89.00 242 LYS A N 1
ATOM 1852 C CA . LYS A 1 242 ? 11.029 -12.107 -11.055 1.00 89.00 242 LYS A CA 1
ATOM 1853 C C . LYS A 1 242 ? 11.026 -12.446 -9.565 1.00 89.00 242 LYS A C 1
ATOM 1855 O O . LYS A 1 242 ? 10.001 -12.316 -8.895 1.00 89.00 242 LYS A O 1
ATOM 1860 N N . GLU A 1 243 ? 12.167 -12.894 -9.053 1.00 84.25 243 GLU A N 1
ATOM 1861 C CA . GLU A 1 243 ? 12.298 -13.285 -7.653 1.00 84.25 243 GLU A CA 1
ATOM 1862 C C . GLU A 1 243 ? 12.296 -12.057 -6.736 1.00 84.25 243 GLU A C 1
ATOM 1864 O O . GLU A 1 243 ? 11.651 -12.070 -5.687 1.00 84.25 243 GLU A O 1
ATOM 1869 N N . ALA A 1 244 ? 12.922 -10.960 -7.164 1.00 87.62 244 ALA A N 1
ATOM 1870 C CA . ALA A 1 244 ? 12.880 -9.703 -6.427 1.00 87.62 244 ALA A CA 1
ATOM 1871 C C . ALA A 1 244 ? 11.480 -9.079 -6.384 1.00 87.62 244 ALA A C 1
ATOM 1873 O O . ALA A 1 244 ? 11.043 -8.671 -5.313 1.00 87.62 244 ALA A O 1
ATOM 1874 N N . ILE A 1 245 ? 10.727 -9.086 -7.490 1.00 87.94 245 ILE A N 1
ATOM 1875 C CA . ILE A 1 245 ? 9.317 -8.658 -7.527 1.00 87.94 245 ILE A CA 1
ATOM 1876 C C . ILE A 1 245 ? 8.483 -9.484 -6.546 1.00 87.94 245 ILE A C 1
ATOM 1878 O O . ILE A 1 245 ? 7.650 -8.930 -5.831 1.00 87.94 245 ILE A O 1
ATOM 1882 N N . ARG A 1 246 ? 8.709 -10.803 -6.480 1.00 85.06 246 ARG A N 1
ATOM 1883 C CA . ARG A 1 246 ? 8.007 -11.691 -5.545 1.00 85.06 246 ARG A CA 1
ATOM 1884 C C . ARG A 1 246 ? 8.312 -11.329 -4.088 1.00 85.06 246 ARG A C 1
ATOM 1886 O O . ARG A 1 246 ? 7.380 -11.209 -3.294 1.00 85.06 246 ARG A O 1
ATOM 1893 N N . LYS A 1 247 ? 9.591 -11.137 -3.745 1.00 82.06 247 LYS A N 1
ATOM 1894 C CA . LYS A 1 247 ? 10.037 -10.776 -2.388 1.00 82.06 247 LYS A CA 1
ATOM 1895 C C . LYS A 1 247 ? 9.566 -9.374 -1.982 1.00 82.06 247 LYS A C 1
ATOM 1897 O O . LYS A 1 247 ? 8.905 -9.241 -0.957 1.00 82.06 247 LYS A O 1
ATOM 1902 N N . LEU A 1 248 ? 9.804 -8.360 -2.818 1.00 83.69 248 LEU A N 1
ATOM 1903 C CA . LEU A 1 248 ? 9.334 -6.984 -2.601 1.00 83.69 248 LEU A CA 1
ATOM 1904 C C . LEU A 1 248 ? 7.810 -6.913 -2.525 1.00 83.69 248 LEU A C 1
ATOM 1906 O O . LEU A 1 248 ? 7.267 -6.215 -1.677 1.00 83.69 248 LEU A O 1
ATOM 1910 N N . GLY A 1 249 ? 7.105 -7.659 -3.376 1.00 80.12 249 GLY A N 1
ATOM 1911 C CA . GLY A 1 249 ? 5.650 -7.758 -3.338 1.00 80.12 249 GLY A CA 1
ATOM 1912 C C . GLY A 1 249 ? 5.135 -8.319 -2.014 1.00 80.12 249 GLY A C 1
ATOM 1913 O O . GLY A 1 249 ? 4.145 -7.809 -1.499 1.00 80.12 249 GLY A O 1
ATOM 1914 N N . GLY A 1 250 ? 5.818 -9.314 -1.438 1.00 76.81 250 GLY A N 1
ATOM 1915 C CA . GLY A 1 250 ? 5.511 -9.850 -0.109 1.00 76.81 250 GLY A CA 1
ATOM 1916 C C . GLY A 1 250 ? 5.731 -8.825 1.007 1.00 76.81 250 GLY A C 1
ATOM 1917 O O . GLY A 1 250 ? 4.809 -8.567 1.782 1.00 76.81 250 GLY A O 1
ATOM 1918 N N . LEU A 1 251 ? 6.907 -8.186 1.030 1.00 76.50 251 LEU A N 1
ATOM 1919 C CA . LEU A 1 251 ? 7.260 -7.150 2.011 1.00 76.50 251 LEU A CA 1
ATOM 1920 C C . LEU A 1 251 ? 6.288 -5.956 1.950 1.00 76.50 251 LEU A C 1
ATOM 1922 O O . LEU A 1 251 ? 5.790 -5.479 2.969 1.00 76.50 251 LEU A O 1
ATOM 1926 N N . LEU A 1 252 ? 5.934 -5.513 0.740 1.00 74.12 252 LEU A N 1
ATOM 1927 C CA . LEU A 1 252 ? 5.061 -4.357 0.524 1.00 74.12 252 LEU A CA 1
ATOM 1928 C C . LEU A 1 252 ? 3.568 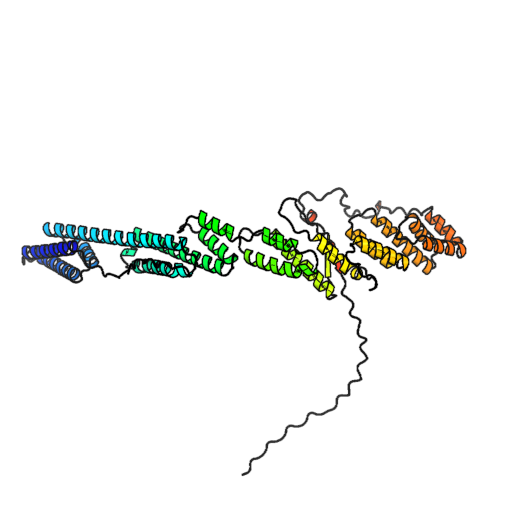-4.676 0.659 1.00 74.12 252 LEU A C 1
ATOM 1930 O O . LEU A 1 252 ? 2.794 -3.794 1.033 1.00 74.12 252 LEU A O 1
ATOM 1934 N N . ALA A 1 253 ? 3.127 -5.912 0.399 1.00 65.94 253 ALA A N 1
ATOM 1935 C CA . ALA A 1 253 ? 1.749 -6.327 0.675 1.00 65.94 253 ALA A CA 1
ATOM 1936 C C . ALA A 1 253 ? 1.423 -6.217 2.173 1.00 65.94 253 ALA A C 1
ATOM 1938 O O . ALA A 1 253 ? 0.297 -5.849 2.519 1.00 65.94 253 ALA A O 1
ATOM 1939 N N . GLY A 1 254 ? 2.422 -6.439 3.036 1.00 57.78 254 GLY A N 1
ATOM 1940 C CA . GLY A 1 254 ? 2.338 -6.190 4.474 1.00 57.78 254 GLY A CA 1
ATOM 1941 C C . GLY A 1 254 ? 2.245 -4.701 4.857 1.00 57.78 254 GLY A C 1
ATOM 1942 O O . GLY A 1 254 ? 1.715 -4.357 5.907 1.00 57.78 254 GLY A O 1
ATOM 1943 N N . SER A 1 255 ? 2.685 -3.788 3.990 1.00 56.06 255 SER A N 1
ATOM 1944 C CA . SER A 1 255 ? 2.824 -2.354 4.303 1.00 56.06 255 SER A CA 1
ATOM 1945 C C . SER A 1 255 ? 1.664 -1.472 3.795 1.00 56.06 255 SER A C 1
ATOM 1947 O O . SER A 1 255 ? 1.558 -0.302 4.152 1.00 56.06 255 SER A O 1
ATOM 1949 N N . ARG A 1 256 ? 0.711 -2.025 3.023 1.00 52.16 256 ARG A N 1
ATOM 1950 C CA . ARG A 1 256 ? -0.365 -1.283 2.313 1.00 52.16 256 ARG A CA 1
ATOM 1951 C C . ARG A 1 256 ? -1.284 -0.372 3.150 1.00 52.16 256 ARG A C 1
ATOM 1953 O O . ARG A 1 256 ? -2.032 0.396 2.557 1.00 52.16 256 ARG A O 1
ATOM 1960 N N . ASN A 1 257 ? -1.257 -0.453 4.481 1.00 49.03 257 ASN A N 1
ATOM 1961 C CA . ASN A 1 257 ? -2.083 0.378 5.370 1.00 49.03 257 ASN A CA 1
ATOM 1962 C C . ASN A 1 257 ? -1.262 1.096 6.459 1.00 49.03 257 ASN A C 1
ATOM 1964 O O . ASN A 1 257 ? -1.845 1.574 7.432 1.00 49.03 257 ASN A O 1
ATOM 1968 N N . SER A 1 258 ? 0.069 1.135 6.343 1.00 45.91 258 SER A N 1
ATOM 1969 C CA . SER A 1 258 ? 0.890 1.982 7.209 1.00 45.91 258 SER A CA 1
ATOM 1970 C C . SER A 1 258 ? 0.798 3.430 6.730 1.00 45.91 258 SER A C 1
ATOM 1972 O O . SER A 1 258 ? 0.965 3.701 5.545 1.00 45.91 258 SER A O 1
ATOM 1974 N N . SER A 1 259 ? 0.580 4.368 7.651 1.00 44.75 259 SER A N 1
ATOM 1975 C CA . SER A 1 259 ? 0.661 5.813 7.389 1.00 44.75 259 SER A CA 1
ATOM 1976 C C . SER A 1 259 ? 2.071 6.267 6.975 1.00 44.75 259 SER A C 1
ATOM 1978 O O . SER A 1 259 ? 2.232 7.383 6.490 1.00 44.75 259 SER A O 1
ATOM 1980 N N . SER A 1 260 ? 3.086 5.410 7.150 1.00 49.22 260 SER A N 1
ATOM 1981 C CA . SER A 1 260 ? 4.411 5.543 6.543 1.00 49.22 260 SER A CA 1
ATOM 1982 C C . SER A 1 260 ? 4.459 4.715 5.254 1.00 49.22 260 SER A C 1
ATOM 1984 O O . SER A 1 260 ? 5.119 3.674 5.178 1.00 49.22 260 SER A O 1
ATOM 1986 N N . GLU A 1 261 ? 3.702 5.121 4.236 1.00 55.00 261 GLU A N 1
ATOM 1987 C CA . GLU A 1 261 ? 3.952 4.576 2.904 1.00 55.00 261 GLU A CA 1
ATOM 1988 C C . GLU A 1 261 ? 5.419 4.867 2.563 1.00 55.00 261 GLU A C 1
ATOM 1990 O O . GLU A 1 261 ? 5.879 5.994 2.730 1.00 55.00 261 GLU A O 1
ATOM 1995 N N . ASN A 1 262 ? 6.163 3.849 2.131 1.00 64.69 262 ASN A N 1
ATOM 1996 C CA . ASN A 1 262 ? 7.458 4.035 1.490 1.00 64.69 262 ASN A CA 1
ATOM 1997 C C . ASN A 1 262 ? 7.184 4.150 -0.025 1.00 64.69 262 ASN A C 1
ATOM 1999 O O . ASN A 1 262 ? 7.154 3.124 -0.720 1.00 64.69 262 ASN A O 1
ATOM 2003 N N . PRO A 1 263 ? 6.858 5.357 -0.542 1.00 68.19 263 PRO A N 1
ATOM 2004 C CA . PRO A 1 263 ? 6.456 5.540 -1.935 1.00 68.19 263 PRO A CA 1
ATOM 2005 C C . PRO A 1 263 ? 7.556 5.076 -2.892 1.00 68.19 263 PRO A C 1
ATOM 2007 O O . PRO A 1 263 ? 7.249 4.434 -3.894 1.00 68.19 263 PRO A O 1
ATOM 2010 N N . GLY A 1 264 ? 8.827 5.279 -2.524 1.00 71.50 264 GLY A N 1
ATOM 2011 C CA . GLY A 1 264 ? 9.982 4.884 -3.329 1.00 71.50 264 GLY A CA 1
ATOM 2012 C C . GLY A 1 264 ? 10.061 3.374 -3.560 1.00 71.50 264 GLY A C 1
ATOM 2013 O O . GLY A 1 264 ? 10.245 2.930 -4.695 1.00 71.50 264 GLY A O 1
ATOM 2014 N N . ALA A 1 265 ? 9.825 2.553 -2.531 1.00 76.06 265 ALA A N 1
ATOM 2015 C CA . ALA A 1 265 ? 9.809 1.095 -2.685 1.00 76.06 265 ALA A CA 1
ATOM 2016 C C . ALA A 1 265 ? 8.650 0.613 -3.581 1.00 76.06 265 ALA A C 1
ATOM 2018 O O . ALA A 1 265 ? 8.799 -0.329 -4.366 1.00 76.06 265 ALA A O 1
ATOM 2019 N N . ARG A 1 266 ? 7.493 1.283 -3.515 1.00 77.75 266 ARG A N 1
ATOM 2020 C CA . ARG A 1 266 ? 6.323 0.962 -4.345 1.00 77.75 266 ARG A CA 1
ATOM 2021 C C . ARG A 1 266 ? 6.524 1.361 -5.807 1.00 77.75 266 ARG A C 1
ATOM 2023 O O . ARG A 1 266 ? 6.181 0.579 -6.693 1.00 77.75 266 ARG A O 1
ATOM 2030 N N . GLU A 1 267 ? 7.094 2.533 -6.057 1.00 78.94 267 GLU A N 1
ATOM 2031 C CA . GLU A 1 267 ? 7.495 2.988 -7.393 1.00 78.94 267 GLU A CA 1
ATOM 2032 C C . GLU A 1 267 ? 8.565 2.070 -7.994 1.00 78.94 267 GLU A C 1
ATOM 2034 O O . GLU A 1 267 ? 8.471 1.676 -9.160 1.00 78.94 267 GLU A O 1
ATOM 2039 N N . THR A 1 268 ? 9.527 1.637 -7.174 1.00 83.19 268 THR A N 1
ATOM 2040 C CA . THR A 1 268 ? 10.556 0.665 -7.567 1.00 83.19 268 THR A CA 1
ATOM 2041 C C . THR A 1 268 ? 9.925 -0.669 -7.962 1.00 83.19 268 THR A C 1
ATOM 2043 O O . THR A 1 268 ? 10.208 -1.185 -9.044 1.00 83.19 268 THR A O 1
ATOM 2046 N N . LEU A 1 269 ? 8.998 -1.201 -7.154 1.00 85.81 269 LEU A N 1
ATOM 2047 C CA . LEU A 1 269 ? 8.263 -2.423 -7.488 1.00 85.81 269 LEU A CA 1
ATOM 2048 C C . LEU A 1 269 ? 7.485 -2.274 -8.804 1.00 85.81 269 LEU A C 1
ATOM 2050 O O . LEU A 1 269 ? 7.548 -3.161 -9.652 1.00 85.81 269 LEU A O 1
ATOM 2054 N N . GLN A 1 270 ? 6.765 -1.166 -9.001 1.00 85.19 270 GLN A N 1
ATOM 2055 C CA . GLN A 1 270 ? 6.020 -0.922 -10.242 1.00 85.19 270 GLN A CA 1
ATOM 2056 C C . GLN A 1 270 ? 6.945 -0.848 -11.462 1.00 85.19 270 GLN A C 1
ATOM 2058 O O . GLN A 1 270 ? 6.633 -1.421 -12.510 1.00 85.19 270 GLN A O 1
ATOM 2063 N N . THR A 1 271 ? 8.097 -0.196 -11.314 1.00 85.50 271 THR A N 1
ATOM 2064 C CA . THR A 1 271 ? 9.115 -0.095 -12.365 1.00 85.50 271 THR A CA 1
ATOM 2065 C C . THR A 1 271 ? 9.686 -1.468 -12.713 1.00 85.50 271 THR A C 1
ATOM 2067 O O . THR A 1 271 ? 9.733 -1.824 -13.891 1.00 85.50 271 THR A O 1
ATOM 2070 N N . LEU A 1 272 ? 10.044 -2.278 -11.711 1.00 88.50 272 LEU A N 1
ATOM 2071 C CA . LEU A 1 272 ? 10.529 -3.645 -11.915 1.00 88.50 272 LEU A CA 1
ATOM 2072 C C . LEU A 1 272 ? 9.473 -4.532 -12.582 1.00 88.50 272 LEU A C 1
ATOM 2074 O O . LEU A 1 272 ? 9.796 -5.240 -13.530 1.00 88.50 272 LEU A O 1
ATOM 2078 N N . VAL A 1 273 ? 8.207 -4.460 -12.159 1.00 88.69 273 VAL A N 1
ATOM 2079 C CA . VAL A 1 273 ? 7.099 -5.212 -12.780 1.00 88.69 273 VAL A CA 1
ATOM 2080 C C . VAL A 1 273 ? 6.934 -4.845 -14.253 1.00 88.69 273 VAL A C 1
ATOM 2082 O O . VAL A 1 273 ? 6.762 -5.724 -15.098 1.00 88.69 273 VAL A O 1
ATOM 2085 N N . LYS A 1 274 ? 7.008 -3.555 -14.589 1.00 88.00 274 LYS A N 1
ATOM 2086 C CA . LYS A 1 274 ? 6.912 -3.095 -15.977 1.00 88.00 274 LYS A CA 1
ATOM 2087 C C . LYS A 1 274 ? 8.100 -3.570 -16.818 1.00 88.00 274 LYS A C 1
ATOM 2089 O O . LYS A 1 274 ? 7.895 -4.009 -17.953 1.00 88.00 274 LYS A O 1
ATOM 2094 N N . LEU A 1 275 ? 9.316 -3.522 -16.268 1.00 89.12 275 LEU A N 1
ATOM 2095 C CA . LEU A 1 275 ? 10.526 -4.013 -16.935 1.00 89.12 275 LEU A CA 1
ATOM 2096 C C . LEU A 1 275 ? 10.492 -5.530 -17.135 1.00 89.12 275 LEU A C 1
ATOM 2098 O O . LEU A 1 275 ? 10.776 -5.992 -18.236 1.00 89.12 275 LEU A O 1
ATOM 2102 N N . GLU A 1 276 ? 10.089 -6.300 -16.123 1.00 91.94 276 GLU A N 1
ATOM 2103 C CA . GLU A 1 276 ? 9.965 -7.760 -16.214 1.00 91.94 276 GLU A CA 1
ATOM 2104 C C . GLU A 1 276 ? 8.921 -8.165 -17.247 1.00 91.94 276 GLU A C 1
ATOM 2106 O O . GLU A 1 276 ? 9.211 -8.995 -18.108 1.00 91.94 276 GLU A O 1
ATOM 2111 N N . LYS A 1 277 ? 7.762 -7.499 -17.256 1.00 89.56 277 LYS A N 1
ATOM 2112 C CA . LYS A 1 277 ? 6.743 -7.724 -18.280 1.00 89.56 277 LYS A CA 1
ATOM 2113 C C . LYS A 1 277 ? 7.292 -7.455 -19.681 1.00 89.56 277 LYS A C 1
ATOM 2115 O O . LYS A 1 277 ? 7.173 -8.302 -20.559 1.00 89.56 277 LYS A O 1
ATOM 2120 N N . THR A 1 278 ? 7.938 -6.306 -19.878 1.00 88.81 278 THR A N 1
ATOM 2121 C CA . THR A 1 278 ? 8.547 -5.935 -21.169 1.00 88.81 278 THR A CA 1
ATOM 2122 C C . THR A 1 278 ? 9.594 -6.961 -21.603 1.00 88.81 278 THR A C 1
ATOM 2124 O O . THR A 1 278 ? 9.626 -7.366 -22.763 1.00 88.81 278 THR A O 1
ATOM 2127 N N . TYR A 1 279 ? 10.416 -7.432 -20.665 1.00 92.44 279 TYR A N 1
ATOM 2128 C CA . TYR A 1 279 ? 11.396 -8.484 -20.902 1.00 92.44 279 TYR A CA 1
ATOM 2129 C C . TYR A 1 279 ? 10.727 -9.794 -21.345 1.00 92.44 279 TYR A C 1
ATOM 2131 O O . TYR A 1 279 ? 11.093 -10.341 -22.387 1.00 92.44 279 TYR A O 1
ATOM 2139 N N . ARG A 1 280 ? 9.693 -10.265 -20.640 1.00 90.81 280 ARG A N 1
ATOM 2140 C CA . ARG A 1 280 ? 8.949 -11.489 -20.992 1.00 90.81 280 ARG A CA 1
ATOM 2141 C C . ARG A 1 280 ? 8.252 -11.391 -22.342 1.00 90.81 280 ARG A C 1
ATOM 2143 O O . ARG A 1 280 ? 8.379 -12.307 -23.152 1.00 90.81 280 ARG A O 1
ATOM 2150 N N . ASP A 1 281 ? 7.572 -10.280 -22.594 1.00 87.00 281 ASP A N 1
ATOM 2151 C CA . ASP A 1 281 ? 6.881 -10.026 -23.855 1.00 87.00 281 ASP A CA 1
ATOM 2152 C C . ASP A 1 281 ? 7.894 -9.978 -25.016 1.00 87.00 281 ASP A C 1
ATOM 2154 O O . ASP A 1 281 ? 7.660 -10.560 -26.078 1.00 87.00 281 ASP A O 1
ATOM 2158 N N . SER A 1 282 ? 9.077 -9.385 -24.798 1.00 88.00 282 SER A N 1
ATOM 2159 C CA . SER A 1 282 ? 10.152 -9.363 -25.797 1.00 88.00 282 SER A CA 1
ATOM 2160 C C . SER A 1 282 ? 10.688 -10.764 -26.123 1.00 88.00 282 SER A C 1
ATOM 2162 O O . SER A 1 282 ? 10.828 -11.094 -27.305 1.00 88.00 282 SER A O 1
ATOM 2164 N N . LEU A 1 283 ? 10.900 -11.612 -25.105 1.00 87.88 283 LEU A N 1
ATOM 2165 C CA . LEU A 1 283 ? 11.319 -13.009 -25.268 1.00 87.88 283 LEU A CA 1
ATOM 2166 C C . LEU A 1 283 ? 10.255 -13.846 -25.986 1.00 87.88 283 LEU A C 1
ATOM 2168 O O . LEU A 1 283 ? 10.594 -14.705 -26.800 1.00 87.88 283 LEU A O 1
ATOM 2172 N N . ALA A 1 284 ? 8.975 -13.572 -25.726 1.00 86.25 284 ALA A N 1
ATOM 2173 C CA . ALA A 1 284 ? 7.846 -14.204 -26.405 1.00 86.25 284 ALA A CA 1
ATOM 2174 C C . ALA A 1 284 ? 7.669 -13.731 -27.861 1.00 86.25 284 ALA A C 1
ATOM 2176 O O . ALA A 1 284 ? 6.822 -14.256 -28.581 1.00 86.25 284 ALA A O 1
ATOM 2177 N N . GLY A 1 285 ? 8.451 -12.746 -28.315 1.00 84.19 285 GLY A N 1
ATOM 2178 C CA . GLY A 1 285 ? 8.320 -12.181 -29.655 1.00 84.19 285 GLY A CA 1
ATOM 2179 C C . GLY A 1 285 ? 7.141 -11.218 -29.806 1.00 84.19 285 GLY A C 1
ATOM 2180 O O . GLY A 1 285 ? 6.812 -10.846 -30.928 1.00 84.19 285 GLY A O 1
ATOM 2181 N N . LEU A 1 286 ? 6.507 -10.785 -28.715 1.00 83.75 286 LEU A N 1
ATOM 2182 C CA . LEU A 1 286 ? 5.388 -9.843 -28.751 1.00 83.75 286 LEU A CA 1
ATOM 2183 C C . LEU A 1 286 ? 5.883 -8.411 -28.966 1.00 83.75 286 LEU A C 1
ATOM 2185 O O . LEU A 1 286 ? 7.017 -8.097 -28.581 1.00 83.75 286 LEU A O 1
ATOM 2189 N N . PRO A 1 287 ? 5.081 -7.533 -29.596 1.00 83.69 287 PRO A N 1
ATOM 2190 C CA . PRO A 1 287 ? 5.440 -6.134 -29.736 1.00 83.69 287 PRO A CA 1
ATOM 2191 C C . PRO A 1 287 ? 5.494 -5.451 -28.367 1.00 83.69 287 PRO A C 1
ATOM 2193 O O . PRO A 1 287 ? 4.581 -5.612 -27.558 1.00 83.69 287 PRO A O 1
ATOM 2196 N N . VAL A 1 288 ? 6.562 -4.696 -28.108 1.00 86.12 288 VAL A N 1
ATOM 2197 C CA . VAL A 1 288 ? 6.780 -4.027 -26.816 1.00 86.12 288 VAL A CA 1
ATOM 2198 C C . VAL A 1 288 ? 7.216 -2.581 -27.000 1.00 86.12 288 VAL A C 1
ATOM 2200 O O . VAL A 1 288 ? 7.760 -2.218 -28.034 1.00 86.12 288 VAL A O 1
ATOM 2203 N N . ASN A 1 289 ? 6.983 -1.762 -25.981 1.00 82.69 289 ASN A N 1
ATOM 2204 C CA . ASN A 1 289 ? 7.366 -0.357 -25.942 1.00 82.69 289 ASN A CA 1
ATOM 2205 C C . ASN A 1 289 ? 8.424 -0.181 -24.855 1.00 82.69 289 ASN A C 1
ATOM 2207 O O . ASN A 1 289 ? 8.115 -0.348 -23.675 1.00 82.69 289 ASN A O 1
ATOM 2211 N N . ILE A 1 290 ? 9.662 0.128 -25.243 1.00 82.69 290 ILE A N 1
ATOM 2212 C CA . ILE A 1 290 ? 10.762 0.306 -24.290 1.00 82.69 290 ILE A CA 1
ATOM 2213 C C . ILE A 1 290 ? 10.923 1.791 -23.992 1.00 82.69 290 ILE A C 1
ATOM 2215 O O . ILE A 1 290 ? 11.108 2.595 -24.901 1.00 82.69 290 ILE A O 1
ATOM 2219 N N . GLU A 1 291 ? 10.862 2.156 -22.716 1.00 77.81 291 GLU A N 1
ATOM 2220 C CA . GLU A 1 291 ? 11.161 3.516 -22.267 1.00 77.81 291 GLU A CA 1
ATOM 2221 C C . GLU A 1 291 ? 12.676 3.702 -22.212 1.00 77.81 291 GLU A C 1
ATOM 2223 O O . GLU A 1 291 ? 13.367 3.066 -21.417 1.00 77.81 291 GLU A O 1
ATOM 2228 N N . VAL A 1 292 ? 13.181 4.551 -23.102 1.00 68.88 292 VAL A N 1
ATOM 2229 C CA . VAL A 1 292 ? 14.613 4.726 -23.358 1.00 68.88 292 VAL A CA 1
ATOM 2230 C C . VAL A 1 292 ? 15.196 5.854 -22.517 1.00 68.88 292 VAL A C 1
ATOM 2232 O O . VAL A 1 292 ? 16.249 5.705 -21.905 1.00 68.88 292 VAL A O 1
ATOM 2235 N N . LEU A 1 293 ? 14.485 6.979 -22.462 1.00 64.31 293 LEU A N 1
ATOM 2236 C CA . LEU A 1 293 ? 14.831 8.130 -21.641 1.00 64.31 293 LEU A CA 1
ATOM 2237 C C . LEU A 1 293 ? 13.644 8.420 -20.734 1.00 64.31 293 LEU A C 1
ATOM 2239 O O . LEU A 1 293 ? 12.626 8.940 -21.190 1.00 64.31 293 LEU A O 1
ATOM 2243 N N . GLN A 1 294 ? 13.775 8.086 -19.455 1.00 55.22 294 GLN A N 1
ATOM 2244 C CA . GLN A 1 294 ? 12.914 8.665 -18.435 1.00 55.22 294 GLN A CA 1
ATOM 2245 C C . GLN A 1 294 ? 13.585 9.947 -17.953 1.00 55.22 294 GLN A C 1
ATOM 2247 O O . GLN A 1 294 ? 14.681 9.914 -17.398 1.00 55.22 294 GLN A O 1
ATOM 2252 N N . TYR A 1 295 ? 12.917 11.080 -18.163 1.00 49.59 295 TYR A N 1
ATOM 2253 C CA . TYR A 1 295 ? 13.111 12.233 -17.293 1.00 49.59 295 TYR A CA 1
ATOM 2254 C C . TYR A 1 295 ? 12.518 11.838 -15.940 1.00 49.59 295 TYR A C 1
ATOM 2256 O O . TYR A 1 295 ? 11.358 12.121 -15.650 1.00 49.59 295 TYR A O 1
ATOM 2264 N N . SER A 1 296 ? 13.291 11.131 -15.121 1.00 47.62 296 SER A N 1
ATOM 2265 C CA . SER A 1 296 ? 13.062 11.246 -13.692 1.00 47.62 296 SER A CA 1
ATOM 2266 C C . SER A 1 296 ? 13.446 12.683 -13.375 1.00 47.62 296 SER A C 1
ATOM 2268 O O . SER A 1 296 ? 14.6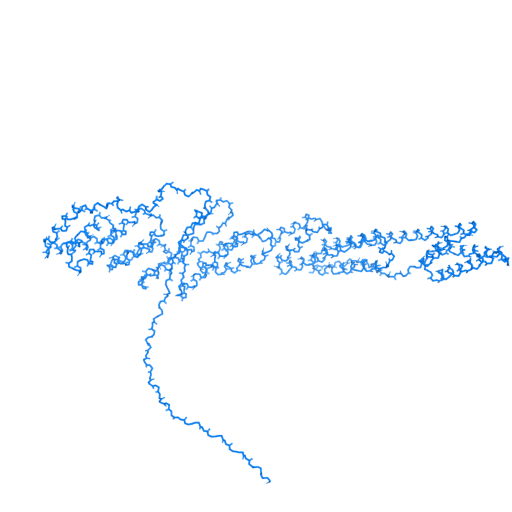14 13.056 -13.479 1.00 47.62 296 SER A O 1
ATOM 2270 N N . ASN A 1 297 ? 12.456 13.527 -13.085 1.00 42.72 297 ASN A N 1
ATOM 2271 C CA . ASN A 1 297 ? 12.696 14.748 -12.327 1.00 42.72 297 ASN A CA 1
ATOM 2272 C C . ASN A 1 297 ? 13.145 14.296 -10.930 1.00 42.72 297 ASN A C 1
ATOM 2274 O O . ASN A 1 297 ? 12.383 14.407 -9.974 1.00 42.72 297 ASN A O 1
ATOM 2278 N N . ASP A 1 298 ? 14.345 13.721 -10.830 1.00 42.31 298 ASP A N 1
ATOM 2279 C CA . ASP A 1 298 ? 15.015 13.442 -9.571 1.00 42.31 298 ASP A CA 1
ATOM 2280 C C . ASP A 1 298 ? 15.404 14.803 -9.008 1.00 42.31 298 ASP A C 1
ATOM 2282 O O . ASP A 1 298 ? 16.509 15.318 -9.182 1.00 42.31 298 ASP A O 1
ATOM 2286 N N . SER A 1 299 ? 14.421 15.434 -8.364 1.00 39.12 299 SER A N 1
ATOM 2287 C CA . SER A 1 299 ? 14.693 16.332 -7.263 1.00 39.12 299 SER A CA 1
ATOM 2288 C C . SER A 1 299 ? 15.590 15.553 -6.314 1.00 39.12 299 SER A C 1
ATOM 2290 O O . SER A 1 299 ? 15.191 14.521 -5.778 1.00 39.12 299 SER A O 1
ATOM 2292 N N . SER A 1 300 ? 16.808 16.040 -6.183 1.00 38.03 300 SER A N 1
ATOM 2293 C CA . SER A 1 300 ? 17.977 15.469 -5.530 1.00 38.03 300 SER A CA 1
ATOM 2294 C C . SER A 1 300 ? 17.838 15.213 -4.020 1.00 38.03 300 SER A C 1
ATOM 2296 O O . SER A 1 300 ? 18.802 15.436 -3.298 1.00 38.03 300 SER A O 1
ATOM 2298 N N . ASP A 1 301 ? 16.668 14.816 -3.506 1.00 42.91 301 ASP A N 1
ATOM 2299 C CA . ASP A 1 301 ? 16.422 14.887 -2.061 1.00 42.91 301 ASP A CA 1
ATOM 2300 C C . ASP A 1 301 ? 15.449 13.866 -1.444 1.00 42.91 301 ASP A C 1
ATOM 2302 O O . ASP A 1 301 ? 14.965 14.082 -0.335 1.00 42.91 301 ASP A O 1
ATOM 2306 N N . ARG A 1 302 ? 15.136 12.727 -2.081 1.00 42.94 302 ARG A N 1
ATOM 2307 C CA . ARG A 1 302 ? 14.372 11.664 -1.392 1.00 42.94 302 ARG A CA 1
ATOM 2308 C C . ARG A 1 302 ? 14.895 10.266 -1.713 1.00 42.94 302 ARG A C 1
ATOM 2310 O O . ARG A 1 302 ? 14.742 9.809 -2.827 1.00 42.94 302 ARG A O 1
ATOM 2317 N N . GLY A 1 303 ? 15.505 9.635 -0.703 1.00 46.81 303 GLY A N 1
ATOM 2318 C CA . GLY A 1 303 ? 15.639 8.185 -0.478 1.00 46.81 303 GLY A CA 1
ATOM 2319 C C . GLY A 1 303 ? 16.101 7.300 -1.639 1.00 46.81 303 GLY A C 1
ATOM 2320 O O . GLY A 1 303 ? 15.334 7.065 -2.557 1.00 46.81 303 GLY A O 1
ATOM 2321 N N . SER A 1 304 ? 17.322 6.757 -1.532 1.00 52.62 304 SER A N 1
ATOM 2322 C CA . SER A 1 304 ? 17.838 5.529 -2.182 1.00 52.62 304 SER A CA 1
ATOM 2323 C C . SER A 1 304 ? 16.971 4.888 -3.286 1.00 52.62 304 SER A C 1
ATOM 2325 O O . SER A 1 304 ? 16.529 3.742 -3.179 1.00 52.62 304 SER A O 1
ATOM 2327 N N . HIS A 1 305 ? 16.743 5.599 -4.391 1.00 62.88 305 HIS A N 1
ATOM 2328 C CA . HIS A 1 305 ? 16.054 5.025 -5.537 1.00 62.88 305 HIS A CA 1
ATOM 2329 C C . HIS A 1 305 ? 16.961 3.966 -6.176 1.00 62.88 305 HIS A C 1
ATOM 2331 O O . HIS A 1 305 ? 18.108 4.238 -6.531 1.00 62.88 305 HIS A O 1
ATOM 2337 N N . PHE A 1 306 ? 16.454 2.738 -6.295 1.00 74.19 306 PHE A N 1
ATOM 2338 C CA . PHE A 1 306 ? 17.155 1.654 -6.975 1.00 74.19 306 PHE A CA 1
ATOM 2339 C C . PHE A 1 306 ? 17.417 2.034 -8.434 1.00 74.19 306 PHE A C 1
ATOM 2341 O O . PHE A 1 306 ? 16.477 2.264 -9.204 1.00 74.19 306 PHE A O 1
ATOM 2348 N N . ASP A 1 307 ? 18.689 2.079 -8.826 1.00 79.25 307 ASP A N 1
ATOM 2349 C CA . ASP A 1 307 ? 19.061 2.429 -10.189 1.00 79.25 307 ASP A CA 1
ATOM 2350 C C . ASP A 1 307 ? 18.730 1.283 -11.160 1.00 79.25 307 ASP A C 1
ATOM 2352 O O . ASP A 1 307 ? 19.402 0.253 -11.228 1.00 79.25 307 ASP A O 1
ATOM 2356 N N . THR A 1 308 ? 17.673 1.476 -11.951 1.00 82.94 308 THR A N 1
ATOM 2357 C CA . THR A 1 308 ? 17.247 0.524 -12.990 1.00 82.94 308 THR A CA 1
ATOM 2358 C C . THR A 1 308 ? 17.958 0.729 -14.332 1.00 82.94 308 THR A C 1
ATOM 2360 O O . THR A 1 308 ? 17.669 -0.003 -15.285 1.00 82.94 308 THR A O 1
ATOM 2363 N N . SER A 1 309 ? 18.883 1.692 -14.441 1.00 81.50 309 SER A N 1
ATOM 2364 C CA . SER A 1 309 ? 19.577 2.044 -15.688 1.00 81.50 309 SER A CA 1
ATOM 2365 C C . SER A 1 309 ? 20.292 0.844 -16.317 1.00 81.50 309 SER A C 1
ATOM 2367 O O . SER A 1 309 ? 20.134 0.586 -17.512 1.00 81.50 309 SER A O 1
ATOM 2369 N N . ALA A 1 310 ? 20.986 0.042 -15.505 1.00 83.56 310 ALA A N 1
ATOM 2370 C CA . ALA A 1 310 ? 21.711 -1.142 -15.957 1.00 83.56 310 ALA A CA 1
ATOM 2371 C C . ALA A 1 310 ? 20.774 -2.224 -16.523 1.00 83.56 310 ALA A C 1
ATOM 2373 O O . ALA A 1 310 ? 21.050 -2.803 -17.576 1.00 83.56 310 ALA A O 1
ATOM 2374 N N . LEU A 1 311 ? 19.628 -2.464 -15.871 1.00 87.44 311 LEU A N 1
ATOM 2375 C CA . LEU A 1 311 ? 18.617 -3.416 -16.347 1.00 87.44 311 LEU A CA 1
ATOM 2376 C C . LEU A 1 311 ? 17.984 -2.936 -17.658 1.00 87.44 311 LEU A C 1
ATOM 2378 O O . LEU A 1 311 ? 17.803 -3.722 -18.585 1.00 87.44 311 LEU A O 1
ATOM 2382 N N . ARG A 1 312 ? 17.692 -1.636 -17.773 1.00 87.25 312 ARG A N 1
ATOM 2383 C CA . ARG A 1 312 ? 17.167 -1.039 -19.012 1.00 87.25 312 ARG A CA 1
ATOM 2384 C C . ARG A 1 312 ? 18.161 -1.143 -20.161 1.00 87.25 312 ARG A C 1
ATOM 2386 O O . ARG A 1 312 ? 17.763 -1.525 -21.257 1.00 87.25 312 ARG A O 1
ATOM 2393 N N . ALA A 1 313 ? 19.439 -0.865 -19.912 1.00 86.19 313 ALA A N 1
ATOM 2394 C CA . ALA A 1 313 ? 20.493 -1.022 -20.907 1.00 86.19 313 ALA A CA 1
ATOM 2395 C C . ALA A 1 313 ? 20.604 -2.481 -21.379 1.00 86.19 313 ALA A C 1
ATOM 2397 O O . ALA A 1 313 ? 20.636 -2.732 -22.582 1.00 86.19 313 ALA A O 1
ATOM 2398 N N . ALA A 1 314 ? 20.569 -3.447 -20.454 1.00 87.50 314 ALA A N 1
ATOM 2399 C CA . ALA A 1 314 ? 20.576 -4.870 -20.794 1.00 87.50 314 ALA A CA 1
ATOM 2400 C C . ALA A 1 314 ? 19.355 -5.277 -21.641 1.00 87.50 314 ALA A C 1
ATOM 2402 O O . ALA A 1 314 ? 19.493 -6.025 -22.610 1.00 87.50 314 ALA A O 1
ATOM 2403 N N . LEU A 1 315 ? 18.166 -4.759 -21.313 1.00 89.62 315 LEU A N 1
ATOM 2404 C CA . LEU A 1 315 ? 16.950 -5.000 -22.092 1.00 89.62 315 LEU A CA 1
ATOM 2405 C C . LEU A 1 315 ? 17.037 -4.374 -23.492 1.00 89.62 315 LEU A C 1
ATOM 2407 O O . LEU A 1 315 ? 16.647 -5.010 -24.467 1.00 89.62 315 LEU A O 1
ATOM 2411 N N . LEU A 1 316 ? 17.577 -3.158 -23.611 1.00 89.88 316 LEU A N 1
ATOM 2412 C CA . LEU A 1 316 ? 17.775 -2.493 -24.899 1.00 89.88 316 LEU A CA 1
ATOM 2413 C C . LEU A 1 316 ? 18.697 -3.304 -25.808 1.00 89.88 316 LEU A C 1
ATOM 2415 O O . LEU A 1 316 ? 18.316 -3.595 -26.937 1.00 89.88 316 LEU A O 1
ATOM 2419 N N . VAL A 1 317 ? 19.857 -3.736 -25.310 1.00 90.69 317 VAL A N 1
ATOM 2420 C CA . VAL A 1 317 ? 20.806 -4.569 -26.070 1.00 90.69 317 VAL A CA 1
ATOM 2421 C C . VAL A 1 317 ? 20.133 -5.830 -26.625 1.00 90.69 317 VAL A C 1
ATOM 2423 O O . VAL A 1 317 ? 20.356 -6.193 -27.779 1.00 90.69 317 VAL A O 1
ATOM 2426 N N . LEU A 1 318 ? 19.257 -6.467 -25.843 1.00 89.12 318 LEU A N 1
ATOM 2427 C CA . LEU A 1 318 ? 18.532 -7.671 -26.259 1.00 89.12 318 LEU A CA 1
ATOM 2428 C C . LEU A 1 318 ? 17.528 -7.409 -27.392 1.00 89.12 318 LEU A C 1
ATOM 2430 O O . LEU A 1 318 ? 17.267 -8.293 -28.208 1.00 89.12 318 LEU A O 1
ATOM 2434 N N . VAL A 1 319 ? 16.957 -6.207 -27.445 1.00 89.81 319 VAL A N 1
ATOM 2435 C CA . VAL A 1 319 ? 15.820 -5.895 -28.315 1.00 89.81 319 VAL A CA 1
ATOM 2436 C C . VAL A 1 319 ? 16.207 -5.065 -29.546 1.00 89.81 319 VAL A C 1
ATOM 2438 O O . VAL A 1 319 ? 15.537 -5.151 -30.578 1.00 89.81 319 VAL A O 1
ATOM 2441 N N . LEU A 1 320 ? 17.324 -4.338 -29.494 1.00 90.00 320 LEU A N 1
ATOM 2442 C CA . LEU A 1 320 ? 17.846 -3.512 -30.588 1.00 90.00 320 LEU A CA 1
ATOM 2443 C C . LEU A 1 320 ? 17.935 -4.218 -31.950 1.00 90.00 320 LEU A C 1
ATOM 2445 O O . LEU A 1 320 ? 17.469 -3.616 -32.919 1.00 90.00 320 LEU A O 1
ATOM 2449 N N . PRO A 1 321 ? 18.427 -5.471 -32.074 1.00 90.69 321 PRO A N 1
ATOM 2450 C CA . PRO A 1 321 ? 18.480 -6.146 -33.373 1.00 90.69 321 PRO A CA 1
ATOM 2451 C C . PRO A 1 321 ? 17.119 -6.206 -34.074 1.00 90.69 321 PRO A C 1
ATOM 2453 O O . PRO A 1 321 ? 17.023 -6.056 -35.289 1.00 90.69 321 PRO A O 1
ATOM 2456 N N . ARG A 1 322 ? 16.053 -6.391 -33.289 1.00 86.50 322 ARG A N 1
ATOM 2457 C CA . ARG A 1 322 ? 14.678 -6.524 -33.773 1.00 86.50 322 ARG A CA 1
ATOM 2458 C C . ARG A 1 322 ? 14.059 -5.174 -34.126 1.00 86.50 322 ARG A C 1
ATOM 2460 O O . ARG A 1 322 ? 13.305 -5.099 -35.085 1.00 86.50 322 ARG A O 1
ATOM 2467 N N . VAL A 1 323 ? 14.384 -4.120 -33.379 1.00 86.88 323 VAL A N 1
ATOM 2468 C CA . VAL A 1 323 ? 13.945 -2.748 -33.697 1.00 86.88 323 VAL A CA 1
ATOM 2469 C C . VAL A 1 323 ? 14.595 -2.239 -34.979 1.00 86.88 323 VAL A C 1
ATOM 2471 O O . VAL A 1 323 ? 13.965 -1.545 -35.766 1.00 86.88 323 VAL A O 1
ATOM 2474 N N . LEU A 1 324 ? 15.862 -2.588 -35.181 1.00 88.19 324 LEU A N 1
ATOM 2475 C CA . LEU A 1 324 ? 16.664 -2.144 -36.317 1.00 88.19 324 LEU A CA 1
ATOM 2476 C C . LEU A 1 324 ? 16.441 -2.977 -37.588 1.00 88.19 324 LEU A C 1
ATOM 2478 O O . LEU A 1 324 ? 17.012 -2.654 -38.634 1.00 88.19 324 LEU A O 1
ATOM 2482 N N . GLU A 1 325 ? 15.613 -4.024 -37.496 1.00 87.38 325 GLU A N 1
ATOM 2483 C CA . GLU A 1 325 ? 15.364 -4.997 -38.565 1.00 87.38 325 GLU A CA 1
ATOM 2484 C C . GLU A 1 325 ? 16.670 -5.632 -39.071 1.00 87.38 325 GLU A C 1
ATOM 2486 O O . GLU A 1 325 ? 16.866 -5.847 -40.267 1.00 87.38 325 GLU A O 1
ATOM 2491 N N . LEU A 1 326 ? 17.604 -5.903 -38.152 1.00 87.56 326 LEU A N 1
ATOM 2492 C CA . LEU A 1 326 ? 18.885 -6.504 -38.502 1.00 87.56 326 LEU A CA 1
ATOM 2493 C C . LEU A 1 326 ? 18.731 -8.012 -38.748 1.00 87.56 326 LEU A C 1
ATOM 2495 O O . LEU A 1 326 ? 17.904 -8.671 -38.104 1.00 87.56 326 LEU A O 1
ATOM 2499 N N . PRO A 1 327 ? 19.558 -8.597 -39.634 1.00 85.44 327 PRO A N 1
ATOM 2500 C CA . PRO A 1 327 ? 19.609 -10.041 -39.828 1.00 85.44 327 PRO A CA 1
ATOM 2501 C C . PRO A 1 327 ? 19.812 -10.801 -38.509 1.00 85.44 327 PRO A C 1
ATOM 2503 O O . PRO A 1 327 ? 20.504 -10.331 -37.609 1.00 85.44 327 PRO A O 1
ATOM 2506 N N . ALA A 1 328 ? 19.288 -12.027 -38.412 1.00 82.19 328 ALA A N 1
ATOM 2507 C CA . ALA A 1 328 ? 19.359 -12.859 -37.199 1.00 82.19 328 ALA A CA 1
ATOM 2508 C C . ALA A 1 328 ? 20.791 -13.178 -36.702 1.00 82.19 328 ALA A C 1
ATOM 2510 O O . ALA A 1 328 ? 20.966 -13.672 -35.586 1.00 82.19 328 ALA A O 1
ATOM 2511 N N . GLU A 1 329 ? 21.798 -12.907 -37.532 1.00 84.81 329 GLU A N 1
ATOM 2512 C CA . GLU A 1 329 ? 23.228 -12.987 -37.222 1.00 84.81 329 GLU A CA 1
ATOM 2513 C C . GLU A 1 329 ? 23.680 -11.890 -36.243 1.00 84.81 329 GLU A C 1
ATOM 2515 O O . GLU A 1 329 ? 24.623 -12.100 -35.482 1.00 84.81 329 GLU A O 1
ATOM 2520 N N . PHE A 1 330 ? 22.981 -10.750 -36.202 1.00 82.75 330 PHE A N 1
ATOM 2521 C CA . PHE A 1 330 ? 23.280 -9.601 -35.342 1.00 82.75 330 PHE A CA 1
ATOM 2522 C C . PHE A 1 330 ? 22.787 -9.813 -33.913 1.00 82.75 330 PHE A C 1
ATOM 2524 O O . PHE A 1 330 ? 21.978 -9.056 -33.380 1.00 82.75 330 PHE A O 1
ATOM 2531 N N . LYS A 1 331 ? 23.278 -10.869 -33.266 1.00 86.50 331 LYS A N 1
ATOM 2532 C CA . LYS A 1 331 ? 23.038 -11.077 -31.840 1.00 86.50 331 LYS A CA 1
ATOM 2533 C C . LYS A 1 331 ? 24.009 -10.227 -31.020 1.00 86.50 331 LYS A C 1
ATOM 2535 O O . LYS A 1 331 ? 25.177 -10.095 -31.404 1.00 86.50 331 LYS A O 1
ATOM 2540 N N . PRO A 1 332 ? 23.550 -9.649 -29.903 1.00 88.50 332 PRO A N 1
ATOM 2541 C CA . PRO A 1 332 ? 24.446 -8.988 -28.976 1.00 88.50 332 PRO A CA 1
ATOM 2542 C C . PRO A 1 332 ? 25.391 -10.000 -28.320 1.00 88.50 332 PRO A C 1
ATOM 2544 O O . PRO A 1 332 ? 25.004 -11.133 -28.017 1.00 88.50 332 PRO A O 1
ATOM 2547 N N . GLY A 1 333 ? 26.638 -9.589 -28.115 1.00 85.62 333 GLY A N 1
ATOM 2548 C CA . GLY A 1 333 ? 27.643 -10.352 -27.387 1.00 85.62 333 GLY A CA 1
ATOM 2549 C C . GLY A 1 333 ? 27.373 -10.379 -25.875 1.00 85.62 333 GLY A C 1
ATOM 2550 O O . GLY A 1 333 ? 26.626 -9.549 -25.348 1.00 85.62 333 GLY A O 1
ATOM 2551 N N . PRO A 1 334 ? 27.982 -11.322 -25.135 1.00 83.88 334 PRO A N 1
ATOM 2552 C CA . PRO A 1 334 ? 27.837 -11.381 -23.685 1.00 83.88 334 PRO A CA 1
ATOM 2553 C C . PRO A 1 334 ? 28.440 -10.128 -23.034 1.00 83.88 334 PRO A C 1
ATOM 2555 O O . PRO A 1 334 ? 29.631 -9.867 -23.170 1.00 83.88 334 PRO A O 1
ATOM 2558 N N . GLY A 1 335 ? 27.615 -9.361 -22.314 1.00 81.75 335 GLY A N 1
ATOM 2559 C CA . GLY A 1 335 ? 28.047 -8.133 -21.633 1.00 81.75 335 GLY A CA 1
ATOM 2560 C C . GLY A 1 335 ? 28.342 -6.953 -22.566 1.00 81.75 335 GLY A C 1
ATOM 2561 O O . GLY A 1 335 ? 28.927 -5.969 -22.122 1.00 81.75 335 GLY A O 1
ATOM 2562 N N . GLU A 1 336 ? 27.954 -7.041 -23.841 1.00 88.75 336 GLU A N 1
ATOM 2563 C CA . GLU A 1 336 ? 28.075 -5.935 -24.790 1.00 88.75 336 GLU A CA 1
ATOM 2564 C C . GLU A 1 336 ? 27.190 -4.758 -24.345 1.00 88.75 336 GLU A C 1
ATOM 2566 O O . GLU A 1 336 ? 26.039 -4.945 -23.944 1.00 88.75 336 GLU A O 1
ATOM 2571 N N . THR A 1 337 ? 27.730 -3.540 -24.384 1.00 88.94 337 THR A N 1
ATOM 2572 C CA . THR A 1 337 ? 26.969 -2.324 -24.071 1.00 88.94 337 THR A CA 1
ATOM 2573 C C . THR A 1 337 ? 26.144 -1.878 -25.279 1.00 88.94 337 THR A C 1
ATOM 2575 O O . THR A 1 337 ? 26.417 -2.272 -26.412 1.00 88.94 337 THR A O 1
ATOM 2578 N N . VAL A 1 338 ? 25.146 -1.016 -25.054 1.00 89.56 338 VAL A N 1
ATOM 2579 C CA . VAL A 1 338 ? 24.308 -0.461 -26.133 1.00 89.56 338 VAL A CA 1
ATOM 2580 C C . VAL A 1 338 ? 25.155 0.223 -27.213 1.00 89.56 338 VAL A C 1
ATOM 2582 O O . VAL A 1 338 ? 24.987 -0.072 -28.391 1.00 89.56 338 VAL A O 1
ATOM 2585 N N . ASP A 1 339 ? 26.084 1.100 -26.826 1.00 87.56 339 ASP A N 1
ATOM 2586 C CA . ASP A 1 339 ? 26.920 1.836 -27.786 1.00 87.56 339 ASP A CA 1
ATOM 2587 C C . ASP A 1 339 ? 27.902 0.912 -28.522 1.00 87.56 339 ASP A C 1
ATOM 2589 O O . ASP A 1 339 ? 28.046 1.019 -29.737 1.00 87.56 339 ASP A O 1
ATOM 2593 N N . ALA A 1 340 ? 28.493 -0.070 -27.826 1.00 89.62 340 ALA A N 1
ATOM 2594 C CA . ALA A 1 340 ? 29.363 -1.062 -28.460 1.00 89.62 340 ALA A CA 1
ATOM 2595 C C . ALA A 1 340 ? 28.610 -1.894 -29.514 1.00 89.62 340 ALA A C 1
ATOM 2597 O O . ALA A 1 340 ? 29.120 -2.089 -30.620 1.00 89.62 340 ALA A O 1
ATOM 2598 N N . PHE A 1 341 ? 27.378 -2.317 -29.205 1.00 93.25 341 PHE A N 1
ATOM 2599 C CA . PHE A 1 341 ? 26.520 -3.032 -30.150 1.00 93.25 341 PHE A CA 1
ATOM 2600 C C . PHE A 1 341 ? 26.196 -2.178 -31.382 1.00 93.25 341 PHE A C 1
ATOM 2602 O O . PHE A 1 341 ? 26.336 -2.651 -32.510 1.00 93.25 341 PHE A O 1
ATOM 2609 N N . LEU A 1 342 ? 25.783 -0.920 -31.187 1.00 91.31 342 LEU A N 1
ATOM 2610 C CA . LEU A 1 342 ? 25.419 -0.021 -32.288 1.00 91.31 342 LEU A CA 1
ATOM 2611 C C . LEU A 1 342 ? 26.626 0.304 -33.178 1.00 91.31 342 LEU A C 1
ATOM 2613 O O . LEU A 1 342 ? 26.511 0.223 -34.399 1.00 91.31 342 LEU A O 1
ATOM 2617 N N . ALA A 1 343 ? 27.792 0.588 -32.590 1.00 89.25 343 ALA A N 1
ATOM 2618 C CA . ALA A 1 343 ? 29.024 0.847 -33.335 1.00 89.25 343 ALA 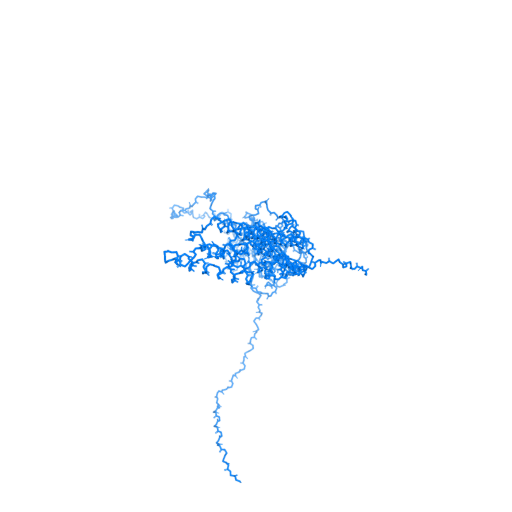A CA 1
ATOM 2619 C C . ALA A 1 343 ? 29.451 -0.364 -34.185 1.00 89.25 343 ALA A C 1
ATOM 2621 O O . ALA A 1 343 ? 29.794 -0.218 -35.361 1.00 89.25 343 ALA A O 1
ATOM 2622 N N . ARG A 1 344 ? 29.372 -1.579 -33.622 1.00 91.88 344 ARG A N 1
ATOM 2623 C CA . ARG A 1 344 ? 29.633 -2.819 -34.366 1.00 91.88 344 ARG A CA 1
ATOM 2624 C C . ARG A 1 344 ? 28.625 -3.022 -35.496 1.00 91.88 344 ARG A C 1
ATOM 2626 O O . ARG A 1 344 ? 29.026 -3.331 -36.615 1.00 91.88 344 ARG A O 1
ATOM 2633 N N . ALA A 1 345 ? 27.338 -2.806 -35.225 1.00 91.00 345 ALA A N 1
ATOM 2634 C CA . ALA A 1 345 ? 26.283 -2.957 -36.221 1.00 91.00 345 ALA A CA 1
ATOM 2635 C C . ALA A 1 345 ? 26.447 -1.985 -37.405 1.00 91.00 345 ALA A C 1
ATOM 2637 O O . ALA A 1 345 ? 26.220 -2.384 -38.545 1.00 91.00 345 ALA A O 1
ATOM 2638 N N . ILE A 1 346 ? 26.888 -0.746 -37.157 1.00 89.06 346 ILE A N 1
ATOM 2639 C CA . ILE A 1 346 ? 27.213 0.236 -38.207 1.00 89.06 346 ILE A CA 1
ATOM 2640 C C . ILE A 1 346 ? 28.381 -0.252 -39.066 1.00 89.06 346 ILE A C 1
ATOM 2642 O O . ILE A 1 346 ? 28.283 -0.250 -40.292 1.00 89.06 346 ILE A O 1
ATOM 2646 N N . SER A 1 347 ? 29.468 -0.708 -38.437 1.00 87.12 347 SER A N 1
ATOM 2647 C CA . SER A 1 347 ? 30.643 -1.229 -39.148 1.00 87.12 347 SER A CA 1
ATOM 2648 C C . SER A 1 347 ? 30.278 -2.402 -40.069 1.00 87.12 347 SER A C 1
ATOM 2650 O O . SER A 1 347 ? 30.625 -2.416 -41.252 1.00 87.12 347 SER A O 1
ATOM 2652 N N . ASP A 1 348 ? 29.493 -3.351 -39.558 1.00 88.44 348 ASP A N 1
ATOM 2653 C CA . ASP A 1 348 ? 29.028 -4.506 -40.325 1.00 88.44 348 ASP A CA 1
ATOM 2654 C C . ASP A 1 348 ? 28.057 -4.106 -41.454 1.00 88.44 348 ASP A C 1
ATOM 2656 O O . ASP A 1 348 ? 28.132 -4.661 -42.553 1.00 88.44 348 ASP A O 1
ATOM 2660 N N . ALA A 1 349 ? 27.158 -3.139 -41.224 1.00 87.56 349 ALA A N 1
ATOM 2661 C CA . ALA A 1 349 ? 26.262 -2.611 -42.257 1.00 87.56 349 ALA A CA 1
ATOM 2662 C C . ALA A 1 349 ? 27.049 -1.933 -43.390 1.00 87.56 349 ALA A C 1
ATOM 2664 O O . ALA A 1 349 ? 26.788 -2.195 -44.566 1.00 87.56 349 ALA A O 1
ATOM 2665 N N . ASN A 1 350 ? 28.075 -1.149 -43.046 1.00 84.12 350 ASN A N 1
ATOM 2666 C CA . ASN A 1 350 ? 28.984 -0.526 -44.009 1.00 84.12 350 ASN A CA 1
ATOM 2667 C C . ASN A 1 350 ? 29.765 -1.574 -44.815 1.00 84.12 350 ASN A C 1
ATOM 2669 O O . ASN A 1 350 ? 29.897 -1.447 -46.036 1.00 84.12 350 ASN A O 1
ATOM 2673 N N . HIS A 1 351 ? 30.228 -2.648 -44.167 1.00 85.31 351 HIS A N 1
ATOM 2674 C CA . HIS A 1 351 ? 30.884 -3.764 -44.849 1.00 85.31 351 HIS A CA 1
ATOM 2675 C C . HIS A 1 351 ? 29.935 -4.481 -45.828 1.00 85.31 351 HIS A C 1
ATOM 2677 O O . HIS A 1 351 ? 30.357 -4.888 -46.911 1.00 85.31 351 HIS A O 1
ATOM 2683 N N . ARG A 1 352 ? 28.649 -4.620 -45.476 1.00 85.69 352 ARG A N 1
ATOM 2684 C CA . ARG A 1 352 ? 27.604 -5.236 -46.321 1.00 85.69 352 ARG A CA 1
ATOM 2685 C C . ARG A 1 352 ? 27.005 -4.293 -47.372 1.00 85.69 352 ARG A C 1
ATOM 2687 O O . ARG A 1 352 ? 26.155 -4.737 -48.136 1.00 85.69 352 ARG A O 1
ATOM 2694 N N . GLU A 1 353 ? 27.433 -3.031 -47.417 1.00 81.75 353 GLU A N 1
ATOM 2695 C CA . GLU A 1 353 ? 26.848 -1.971 -48.259 1.00 81.75 353 GLU A CA 1
ATOM 2696 C C . GLU A 1 353 ? 25.363 -1.681 -47.977 1.00 81.75 353 GLU A C 1
ATOM 2698 O O . GLU A 1 353 ? 24.657 -1.102 -48.808 1.00 81.75 353 GLU A O 1
ATOM 2703 N N . ASP A 1 354 ? 24.872 -2.034 -46.788 1.00 85.00 354 ASP A N 1
ATOM 2704 C CA . ASP A 1 354 ? 23.493 -1.763 -46.386 1.00 85.00 354 ASP A CA 1
ATOM 2705 C C . ASP A 1 354 ? 23.377 -0.356 -45.783 1.00 85.00 354 ASP A C 1
ATOM 2707 O O . ASP A 1 354 ? 23.279 -0.154 -44.571 1.00 85.00 354 ASP A O 1
ATOM 2711 N N . SER A 1 355 ? 23.414 0.646 -46.666 1.00 79.75 355 SER A N 1
ATOM 2712 C CA . SER A 1 355 ? 23.296 2.061 -46.278 1.00 79.75 355 SER A CA 1
ATOM 2713 C C . SER A 1 355 ? 21.985 2.385 -45.549 1.00 79.75 355 SER A C 1
ATOM 2715 O O . SER A 1 355 ? 21.946 3.303 -44.731 1.00 79.75 355 SER A O 1
ATOM 2717 N N . GLU A 1 356 ? 20.907 1.637 -45.810 1.00 84.25 356 GLU A N 1
ATOM 2718 C CA . GLU A 1 356 ? 19.623 1.854 -45.141 1.00 84.25 356 GLU A CA 1
ATOM 2719 C C . GLU A 1 356 ? 19.655 1.325 -43.704 1.00 84.25 356 GLU A C 1
ATOM 2721 O O . GLU A 1 356 ? 19.175 2.016 -42.802 1.00 84.25 356 GLU A O 1
ATOM 2726 N N . ALA A 1 357 ? 20.279 0.166 -43.465 1.00 86.69 357 ALA A N 1
ATOM 2727 C CA . ALA A 1 357 ? 20.546 -0.310 -42.111 1.00 86.69 357 ALA A CA 1
ATOM 2728 C C . ALA A 1 357 ? 21.459 0.655 -41.341 1.00 86.69 357 ALA A C 1
ATOM 2730 O O . ALA A 1 357 ? 21.108 1.038 -40.227 1.00 86.69 357 ALA A O 1
ATOM 2731 N N . ALA A 1 358 ? 22.563 1.121 -41.938 1.00 85.62 358 ALA A N 1
ATOM 2732 C CA . ALA A 1 358 ? 23.475 2.074 -41.295 1.00 85.62 358 ALA A CA 1
ATOM 2733 C C . ALA A 1 358 ? 22.752 3.360 -40.838 1.00 85.62 358 ALA A C 1
ATOM 2735 O O . ALA A 1 358 ? 22.904 3.784 -39.693 1.00 85.62 358 ALA A O 1
ATOM 2736 N N . MET A 1 359 ? 21.878 3.925 -41.684 1.00 83.06 359 MET A N 1
ATOM 2737 C CA . MET A 1 359 ? 21.057 5.091 -41.326 1.00 83.06 359 MET A CA 1
ATOM 2738 C C . MET A 1 359 ? 20.069 4.809 -40.185 1.00 83.06 359 MET A C 1
ATOM 2740 O O . MET A 1 359 ? 19.904 5.654 -39.304 1.00 83.06 359 MET A O 1
ATOM 2744 N N . ARG A 1 360 ? 19.393 3.647 -40.186 1.00 87.06 360 ARG A N 1
ATOM 2745 C CA . ARG A 1 360 ? 18.472 3.270 -39.096 1.00 87.06 360 ARG A CA 1
ATOM 2746 C C . ARG A 1 360 ? 19.215 3.123 -37.769 1.00 87.06 360 ARG A C 1
ATOM 2748 O O . ARG A 1 360 ? 18.721 3.599 -36.748 1.00 87.06 360 ARG A O 1
ATOM 2755 N N . ILE A 1 361 ? 20.391 2.493 -37.790 1.00 89.44 361 ILE A N 1
ATOM 2756 C CA . ILE A 1 361 ? 21.217 2.281 -36.597 1.00 89.44 361 ILE A CA 1
ATOM 2757 C C . ILE A 1 361 ? 21.668 3.621 -36.014 1.00 89.44 361 ILE A C 1
ATOM 2759 O O . ILE A 1 361 ? 21.467 3.854 -34.819 1.00 89.44 361 ILE A O 1
ATOM 2763 N N . GLU A 1 362 ? 22.178 4.531 -36.847 1.00 84.56 362 GLU A N 1
ATOM 2764 C CA . GLU A 1 362 ? 22.612 5.848 -36.375 1.00 84.56 362 GLU A CA 1
ATOM 2765 C C . GLU A 1 362 ? 21.438 6.691 -35.857 1.00 84.56 362 GLU A C 1
ATOM 2767 O O . GLU A 1 362 ? 21.529 7.302 -34.796 1.00 84.56 362 GLU A O 1
ATOM 2772 N N . ALA A 1 363 ? 20.279 6.663 -36.525 1.00 84.38 363 ALA A N 1
ATOM 2773 C CA . ALA A 1 363 ? 19.094 7.379 -36.046 1.00 84.38 363 ALA A CA 1
ATOM 2774 C C . ALA A 1 363 ? 18.682 6.950 -34.622 1.00 84.38 363 ALA A C 1
ATOM 2776 O O . ALA A 1 363 ? 18.323 7.789 -33.786 1.00 84.38 363 ALA A O 1
ATOM 2777 N N . ILE A 1 364 ? 18.772 5.650 -34.313 1.00 86.25 364 ILE A N 1
ATOM 2778 C CA . ILE A 1 364 ? 18.528 5.143 -32.956 1.00 86.25 364 ILE A CA 1
ATOM 2779 C C . ILE A 1 364 ? 19.646 5.568 -31.999 1.00 86.25 364 ILE A C 1
ATOM 2781 O O . ILE A 1 364 ? 19.352 6.003 -30.884 1.00 86.25 364 ILE A O 1
ATOM 2785 N N . ARG A 1 365 ? 20.912 5.503 -32.422 1.00 86.12 365 ARG A N 1
ATOM 2786 C CA . ARG A 1 365 ? 22.060 5.944 -31.616 1.00 86.12 365 ARG A CA 1
ATOM 2787 C C . ARG A 1 365 ? 21.946 7.411 -31.196 1.00 86.12 365 ARG A C 1
ATOM 2789 O O . ARG A 1 365 ? 22.184 7.733 -30.031 1.00 86.12 365 ARG A O 1
ATOM 2796 N N . LEU A 1 366 ? 21.493 8.287 -32.087 1.00 80.69 366 LEU A N 1
ATOM 2797 C CA . LEU A 1 366 ? 21.255 9.705 -31.793 1.00 80.69 366 LEU A CA 1
ATOM 2798 C C . LEU A 1 366 ? 20.077 9.929 -30.850 1.00 80.69 366 LEU A C 1
ATOM 2800 O O . LEU A 1 366 ? 20.151 10.747 -29.931 1.00 80.69 366 LEU A O 1
ATOM 2804 N N . THR A 1 367 ? 19.016 9.139 -31.019 1.00 81.38 367 THR A N 1
ATOM 2805 C CA . THR A 1 367 ? 17.871 9.138 -30.100 1.00 81.38 367 THR A CA 1
ATOM 2806 C C . THR A 1 367 ? 18.298 8.758 -28.673 1.00 81.38 367 THR A C 1
ATOM 2808 O O . THR A 1 367 ? 17.770 9.301 -27.702 1.00 81.38 367 THR A O 1
ATOM 2811 N N . LEU A 1 368 ? 19.282 7.861 -28.539 1.00 79.81 368 LEU A N 1
ATOM 2812 C CA . LEU A 1 368 ? 19.819 7.381 -27.262 1.00 79.81 368 LEU A CA 1
ATOM 2813 C C . LEU A 1 368 ? 20.818 8.350 -26.608 1.00 79.81 368 LEU A C 1
ATOM 2815 O O . LEU A 1 368 ? 20.820 8.490 -25.387 1.00 79.81 368 LEU A O 1
ATOM 2819 N N . THR A 1 369 ? 21.672 9.009 -27.396 1.00 73.12 369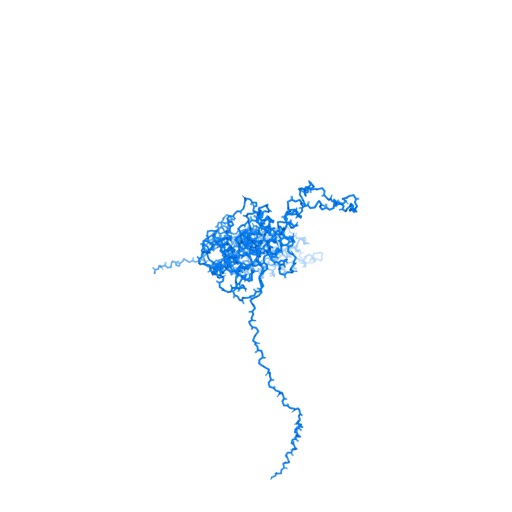 THR A N 1
ATOM 2820 C CA . THR A 1 369 ? 22.819 9.799 -26.896 1.00 73.12 369 THR A CA 1
ATOM 2821 C C . THR A 1 369 ? 22.519 11.275 -26.639 1.00 73.12 369 THR A C 1
ATOM 2823 O O . THR A 1 369 ? 23.354 11.972 -26.064 1.00 73.12 369 THR A O 1
ATOM 2826 N N . ARG A 1 370 ? 21.330 11.775 -27.009 1.00 63.75 370 ARG A N 1
ATOM 2827 C CA . ARG A 1 370 ? 20.894 13.169 -26.762 1.00 63.75 370 ARG A CA 1
ATOM 2828 C C . ARG A 1 370 ? 21.813 14.256 -27.354 1.00 63.75 370 ARG A C 1
ATOM 2830 O O . ARG A 1 370 ? 21.673 15.427 -27.001 1.00 63.75 370 ARG A O 1
ATOM 2837 N N . SER A 1 371 ? 22.723 13.901 -28.262 1.00 56.34 371 SER A N 1
ATOM 2838 C CA . SER A 1 371 ? 23.627 14.839 -28.935 1.00 56.34 371 SER A CA 1
ATOM 2839 C C . SER A 1 371 ? 23.000 15.320 -30.243 1.00 56.34 371 SER A C 1
ATOM 2841 O O . SER A 1 371 ? 23.087 14.655 -31.271 1.00 56.34 371 SER A O 1
ATOM 2843 N N . SER A 1 372 ? 22.326 16.471 -30.206 1.00 54.44 372 SER A N 1
ATOM 2844 C CA . SER A 1 372 ? 21.586 16.993 -31.362 1.00 54.44 372 SER A CA 1
ATOM 2845 C C . SER A 1 372 ? 22.467 17.649 -32.429 1.00 54.44 372 SER A C 1
ATOM 2847 O O . SER A 1 372 ? 22.032 17.795 -33.558 1.00 54.44 372 SER A O 1
ATOM 2849 N N . SER A 1 373 ? 23.688 18.088 -32.110 1.00 58.12 373 SER A N 1
ATOM 2850 C CA . SER A 1 373 ? 24.488 18.899 -33.046 1.00 58.12 373 SER A CA 1
ATOM 2851 C C . SER A 1 373 ? 25.463 18.098 -33.908 1.00 58.12 373 SER A C 1
ATOM 2853 O O . SER A 1 373 ? 25.787 18.527 -35.015 1.00 58.12 373 SER A O 1
ATOM 2855 N N . MET A 1 374 ? 25.954 16.961 -33.411 1.00 57.81 374 MET A N 1
ATOM 2856 C CA . MET A 1 374 ? 26.943 16.145 -34.124 1.00 57.81 374 MET A CA 1
ATOM 2857 C C . MET A 1 374 ? 26.267 15.101 -35.022 1.00 57.81 374 MET A C 1
ATOM 2859 O O . MET A 1 374 ? 26.687 14.905 -36.158 1.00 57.81 374 MET A O 1
ATOM 2863 N N . GLY A 1 375 ? 25.150 14.535 -34.558 1.00 66.38 375 GLY A N 1
ATOM 2864 C CA . GLY A 1 375 ? 24.412 13.496 -35.271 1.00 66.38 375 GLY A CA 1
ATOM 2865 C C . GLY A 1 375 ? 23.732 13.920 -36.563 1.00 66.38 375 GLY A C 1
ATOM 2866 O O . GLY A 1 375 ? 23.687 13.151 -37.523 1.00 66.38 375 GLY A O 1
ATOM 2867 N N . ASP A 1 376 ? 23.234 15.155 -36.620 1.00 75.19 376 ASP A N 1
ATOM 2868 C CA . ASP A 1 376 ? 22.525 15.649 -37.802 1.00 75.19 376 ASP A CA 1
ATOM 2869 C C . ASP A 1 376 ? 23.431 15.660 -39.043 1.00 75.19 376 ASP A C 1
ATOM 2871 O O . ASP A 1 376 ? 22.978 15.334 -40.140 1.00 75.19 376 ASP A O 1
ATOM 2875 N N . ARG A 1 377 ? 24.729 15.950 -38.864 1.00 80.12 377 ARG A N 1
ATOM 2876 C CA . ARG A 1 377 ? 25.720 15.953 -39.953 1.00 80.12 377 ARG A CA 1
ATOM 2877 C C . ARG A 1 377 ? 26.031 14.554 -40.471 1.00 80.12 377 ARG A C 1
ATOM 2879 O O . ARG A 1 377 ? 26.170 14.372 -41.676 1.00 80.12 377 ARG A O 1
ATOM 2886 N N . GLU A 1 378 ? 26.146 13.576 -39.578 1.00 81.19 378 GLU A N 1
ATOM 2887 C CA . GLU A 1 378 ? 26.422 12.183 -39.948 1.00 81.19 378 GLU A CA 1
ATOM 2888 C C . GLU A 1 378 ? 25.229 11.575 -40.699 1.00 81.19 378 GLU A C 1
ATOM 2890 O O . GLU A 1 378 ? 25.392 10.967 -41.759 1.00 81.19 378 GLU A O 1
ATOM 2895 N N . LEU A 1 379 ? 24.005 11.834 -40.229 1.00 82.88 379 LEU A N 1
ATOM 2896 C CA . LEU A 1 379 ? 22.788 11.437 -40.936 1.00 82.88 379 LEU A CA 1
ATOM 2897 C C . LEU A 1 379 ? 22.637 12.128 -42.297 1.00 82.88 379 LEU A C 1
ATOM 2899 O O . LEU A 1 379 ? 22.213 11.487 -43.260 1.00 82.88 379 LEU A O 1
ATOM 2903 N N . GLU A 1 380 ? 22.953 13.421 -42.394 1.00 87.00 380 GLU A N 1
ATOM 2904 C CA . GLU A 1 380 ? 22.932 14.154 -43.665 1.00 87.00 380 GLU A CA 1
ATOM 2905 C C . GLU A 1 380 ? 23.935 13.560 -44.663 1.00 87.00 380 GLU A C 1
ATOM 2907 O O . GLU A 1 380 ? 23.568 13.282 -45.804 1.00 87.00 380 GLU A O 1
ATOM 2912 N N . ALA A 1 381 ? 25.147 13.234 -44.209 1.00 88.25 381 ALA A N 1
ATOM 2913 C CA . ALA A 1 381 ? 26.162 12.567 -45.019 1.00 88.25 381 ALA A CA 1
ATOM 2914 C C . ALA A 1 381 ? 25.704 11.204 -45.561 1.00 88.25 381 ALA A C 1
ATOM 2916 O O . ALA A 1 381 ? 25.866 10.911 -46.749 1.00 88.25 381 ALA A O 1
ATOM 2917 N N . ALA A 1 382 ? 25.092 10.376 -44.709 1.00 86.75 382 ALA A N 1
ATOM 2918 C CA . ALA A 1 382 ? 24.558 9.078 -45.112 1.00 86.75 382 ALA A CA 1
ATOM 2919 C C . ALA A 1 382 ? 23.388 9.216 -46.108 1.00 86.75 382 ALA A C 1
ATOM 2921 O O . ALA A 1 382 ? 23.289 8.445 -47.069 1.00 86.75 382 ALA A O 1
ATOM 2922 N N . ARG A 1 383 ? 22.527 10.232 -45.931 1.00 88.06 383 ARG A N 1
ATOM 2923 C CA . ARG A 1 383 ? 21.445 10.559 -46.878 1.00 88.06 383 ARG A CA 1
ATOM 2924 C C . ARG A 1 383 ? 21.989 10.995 -48.230 1.00 88.06 383 ARG A C 1
ATOM 2926 O O . ARG A 1 383 ? 21.501 10.507 -49.248 1.00 88.06 383 ARG A O 1
ATOM 2933 N N . ASP A 1 384 ? 22.992 11.866 -48.242 1.00 92.31 384 ASP A N 1
ATOM 2934 C CA . ASP A 1 384 ? 23.657 12.319 -49.462 1.00 92.31 384 ASP A CA 1
ATOM 2935 C C . ASP A 1 384 ? 24.306 11.144 -50.205 1.00 92.31 384 ASP A C 1
ATOM 2937 O O . ASP A 1 384 ? 24.124 10.997 -51.415 1.00 92.31 384 ASP A O 1
ATOM 2941 N N . TYR A 1 385 ? 24.968 10.230 -49.490 1.00 92.38 385 TYR A N 1
ATOM 2942 C CA . TYR A 1 385 ? 25.528 9.022 -50.096 1.00 92.38 385 TYR A CA 1
ATOM 2943 C C . TYR A 1 385 ? 24.439 8.126 -50.711 1.00 92.38 385 TYR A C 1
ATOM 2945 O O . TYR A 1 385 ? 24.529 7.744 -51.881 1.00 92.38 385 TYR A O 1
ATOM 2953 N N . SER A 1 386 ? 23.373 7.831 -49.956 1.00 88.56 386 SER A N 1
ATOM 2954 C CA . SER A 1 386 ? 22.248 7.015 -50.438 1.00 88.56 386 SER A CA 1
ATOM 2955 C C . SER A 1 386 ? 21.560 7.647 -51.656 1.00 88.56 386 SER A C 1
ATOM 2957 O O . SER A 1 386 ? 21.237 6.950 -52.624 1.00 88.56 386 SER A O 1
ATOM 2959 N N . ALA A 1 387 ? 21.379 8.973 -51.645 1.00 91.44 387 ALA A N 1
ATOM 2960 C CA . ALA A 1 387 ? 20.844 9.730 -52.772 1.00 91.44 387 ALA A CA 1
ATOM 2961 C C . ALA A 1 387 ? 21.744 9.600 -54.006 1.00 91.44 387 ALA A C 1
ATOM 2963 O O . ALA A 1 387 ? 21.240 9.278 -55.083 1.00 91.44 387 ALA A O 1
ATOM 2964 N N . GLY A 1 388 ? 23.061 9.744 -53.832 1.00 93.00 388 GLY A N 1
ATOM 2965 C CA . GLY A 1 388 ? 24.045 9.566 -54.896 1.00 93.00 388 GLY A CA 1
ATOM 2966 C C . GLY A 1 388 ? 23.948 8.189 -55.552 1.00 93.00 388 GLY A C 1
ATOM 2967 O O . GLY A 1 388 ? 23.778 8.089 -56.767 1.00 93.00 388 GLY A O 1
ATOM 2968 N N . VAL A 1 389 ? 23.939 7.112 -54.759 1.00 92.00 389 VAL A N 1
ATOM 2969 C CA . VAL A 1 389 ? 23.801 5.734 -55.270 1.00 92.00 389 VAL A CA 1
ATOM 2970 C C . VAL A 1 389 ? 22.483 5.537 -56.034 1.00 92.00 389 VAL A C 1
ATOM 2972 O O . VAL A 1 389 ? 22.463 4.919 -57.104 1.00 92.00 389 VAL A O 1
ATOM 2975 N N . LYS A 1 390 ? 21.367 6.069 -55.518 1.00 91.50 390 LYS A N 1
ATOM 2976 C CA . LYS A 1 390 ? 20.051 5.993 -56.182 1.00 91.50 390 LYS A CA 1
ATOM 2977 C C . LYS A 1 390 ? 20.036 6.784 -57.498 1.00 91.50 390 LYS A C 1
ATOM 2979 O O . LYS A 1 390 ? 19.487 6.298 -58.485 1.00 91.50 390 LYS A O 1
ATOM 2984 N N . GLN A 1 391 ? 20.688 7.944 -57.548 1.00 95.62 391 GLN A N 1
ATOM 2985 C CA . GLN A 1 391 ? 20.810 8.770 -58.752 1.00 95.62 391 GLN A CA 1
ATOM 2986 C C . GLN A 1 391 ? 21.686 8.112 -59.824 1.00 95.62 391 GLN A C 1
ATOM 2988 O O . GLN A 1 391 ? 21.311 8.149 -60.996 1.00 95.62 391 GLN A O 1
ATOM 2993 N N . VAL A 1 392 ? 22.778 7.430 -59.450 1.00 95.06 392 VAL A N 1
ATOM 2994 C CA . VAL A 1 392 ? 23.567 6.610 -60.394 1.00 95.06 392 VAL A CA 1
ATOM 2995 C C . VAL A 1 392 ? 22.683 5.539 -61.034 1.00 95.06 392 VAL A C 1
ATOM 2997 O O . VAL A 1 392 ? 22.648 5.415 -62.258 1.00 95.06 392 VAL A O 1
ATOM 3000 N N . LYS A 1 393 ? 21.898 4.809 -60.229 1.00 93.12 393 LYS A N 1
ATOM 3001 C CA . LYS A 1 393 ? 20.957 3.789 -60.731 1.00 93.12 393 LYS A CA 1
ATOM 3002 C C . LYS A 1 393 ? 19.871 4.385 -61.634 1.00 93.12 393 LYS A C 1
ATOM 3004 O O . LYS A 1 393 ? 19.474 3.757 -62.612 1.00 93.12 393 LYS A O 1
ATOM 3009 N N . ALA A 1 394 ? 19.421 5.601 -61.333 1.00 93.75 394 ALA A N 1
ATOM 3010 C CA . ALA A 1 394 ? 18.450 6.347 -62.132 1.00 93.75 394 ALA A CA 1
ATOM 3011 C C . ALA A 1 394 ? 19.059 7.056 -63.359 1.00 93.75 394 ALA A C 1
ATOM 3013 O O . ALA A 1 394 ? 18.331 7.743 -64.075 1.00 93.75 394 ALA A O 1
ATOM 3014 N N . LYS A 1 395 ? 20.369 6.900 -63.613 1.00 96.19 395 LYS A N 1
ATOM 3015 C CA . LYS A 1 395 ? 21.121 7.573 -64.689 1.00 96.19 395 LYS A CA 1
ATOM 3016 C C . LYS A 1 395 ? 21.120 9.106 -64.593 1.00 96.19 395 LYS A C 1
ATOM 3018 O O . LYS A 1 395 ? 21.271 9.802 -65.592 1.00 96.19 395 LYS A O 1
ATOM 3023 N N . GLN A 1 396 ? 20.954 9.648 -63.389 1.00 96.94 396 GLN A N 1
ATOM 3024 C CA . GLN A 1 396 ? 21.013 11.081 -63.094 1.00 96.94 396 GLN A CA 1
ATOM 3025 C C . GLN A 1 396 ? 22.426 11.466 -62.633 1.00 96.94 396 GLN A C 1
ATOM 3027 O O . GLN A 1 396 ? 22.636 11.873 -61.491 1.00 96.94 396 GLN A O 1
ATOM 3032 N N . TYR A 1 397 ? 23.412 11.298 -63.516 1.00 97.00 397 TYR A N 1
ATOM 3033 C CA . TYR A 1 397 ? 24.836 11.339 -63.159 1.00 97.00 397 TYR A CA 1
ATOM 3034 C C . TYR A 1 397 ? 25.317 12.687 -62.603 1.00 97.00 397 TYR A C 1
ATOM 3036 O O . TYR A 1 397 ? 26.072 12.704 -61.636 1.00 97.00 397 TYR A O 1
ATOM 3044 N N . MET A 1 398 ? 24.824 13.811 -63.132 1.00 96.38 398 MET A N 1
ATOM 3045 C CA . MET A 1 398 ? 25.157 15.148 -62.618 1.00 96.38 398 MET A CA 1
ATOM 3046 C C . MET A 1 398 ? 24.744 15.315 -61.145 1.00 96.38 398 MET A C 1
ATOM 3048 O O . MET A 1 398 ? 25.537 15.759 -60.318 1.00 96.38 398 MET A O 1
ATOM 3052 N N . LEU A 1 399 ? 23.513 14.916 -60.797 1.00 94.81 399 LEU A N 1
ATOM 3053 C CA . LEU A 1 399 ? 23.020 14.976 -59.417 1.00 94.81 399 LEU A CA 1
ATOM 3054 C C . LEU A 1 399 ? 23.776 13.995 -58.516 1.00 94.81 399 LEU A C 1
ATOM 3056 O O . LEU A 1 399 ? 24.143 14.359 -57.400 1.00 94.81 399 LEU A O 1
ATOM 3060 N N . ALA A 1 400 ? 24.070 12.798 -59.037 1.00 95.62 400 ALA A N 1
ATOM 3061 C CA . ALA A 1 400 ? 24.842 11.788 -58.323 1.00 95.62 400 ALA A CA 1
ATOM 3062 C C . ALA A 1 400 ? 26.211 12.316 -57.889 1.00 95.62 400 ALA A C 1
ATOM 3064 O O . ALA A 1 400 ? 26.619 12.088 -56.754 1.00 95.62 400 ALA A O 1
ATOM 3065 N N . VAL A 1 401 ? 26.897 13.064 -58.758 1.00 96.69 401 VAL A N 1
ATOM 3066 C CA . VAL A 1 401 ? 28.195 13.674 -58.442 1.00 96.69 401 VAL A CA 1
ATOM 3067 C C . VAL A 1 401 ? 28.070 14.683 -57.304 1.00 96.69 401 VAL A C 1
ATOM 3069 O O . VAL A 1 401 ? 28.853 14.616 -56.360 1.00 96.69 401 VAL A O 1
ATOM 3072 N N . VAL A 1 402 ? 27.059 15.558 -57.331 1.00 96.25 402 VAL A N 1
ATOM 3073 C CA . VAL A 1 402 ? 26.815 16.530 -56.249 1.00 96.25 402 VAL A CA 1
ATOM 3074 C C . VAL A 1 402 ? 26.575 15.818 -54.918 1.00 96.25 402 VAL A C 1
ATOM 3076 O O . VAL A 1 402 ? 27.201 16.157 -53.915 1.00 96.25 402 VAL A O 1
ATOM 3079 N N . SER A 1 403 ? 25.687 14.824 -54.901 1.00 95.94 403 SER A N 1
ATOM 3080 C CA . SER A 1 403 ? 25.339 14.075 -53.693 1.00 95.94 403 SER A CA 1
ATOM 3081 C C . SER A 1 403 ? 26.520 13.253 -53.152 1.00 95.94 403 SER A C 1
ATOM 3083 O O . SER A 1 403 ? 26.807 13.312 -51.960 1.00 95.94 403 SER A O 1
ATOM 3085 N N . LEU A 1 404 ? 27.287 12.569 -54.009 1.00 95.25 404 LEU A N 1
ATOM 3086 C CA . LEU A 1 404 ? 28.479 11.816 -53.591 1.00 95.25 404 LEU A CA 1
ATOM 3087 C C . LEU A 1 404 ? 29.603 12.732 -53.076 1.00 95.25 404 LEU A C 1
ATOM 3089 O O . LEU A 1 404 ? 30.257 12.401 -52.088 1.00 95.25 404 LEU A O 1
ATOM 3093 N N . GLN A 1 405 ? 29.810 13.901 -53.689 1.00 95.88 405 GLN A N 1
ATOM 3094 C CA . GLN A 1 405 ? 30.805 14.877 -53.227 1.00 95.88 405 GLN A CA 1
ATOM 3095 C C . GLN A 1 405 ? 30.414 15.526 -51.895 1.00 95.88 405 GLN A C 1
ATOM 3097 O O . GLN A 1 405 ? 31.272 15.723 -51.035 1.00 95.88 405 GLN A O 1
ATOM 3102 N N . LYS A 1 406 ? 29.124 15.818 -51.677 1.00 94.94 406 LYS A N 1
ATOM 3103 C CA . LYS A 1 406 ? 28.627 16.274 -50.367 1.00 94.94 406 LYS A CA 1
ATOM 3104 C C . LYS A 1 406 ? 28.849 15.221 -49.285 1.00 94.94 406 LYS A C 1
ATOM 3106 O O . LYS A 1 406 ? 29.380 15.554 -48.224 1.00 94.94 406 LYS A O 1
ATOM 3111 N N . ALA A 1 407 ? 28.549 13.960 -49.593 1.00 93.12 407 ALA A N 1
ATOM 3112 C CA . ALA A 1 407 ? 28.804 12.847 -48.691 1.00 93.12 407 ALA A CA 1
ATOM 3113 C C . ALA A 1 407 ? 30.296 12.733 -48.333 1.00 93.12 407 ALA A C 1
ATOM 3115 O O . ALA A 1 407 ? 30.631 12.649 -47.155 1.00 93.12 407 ALA A O 1
ATOM 3116 N N . LEU A 1 408 ? 31.208 12.821 -49.308 1.00 93.62 408 LEU A N 1
ATOM 3117 C CA . LEU A 1 408 ? 32.656 12.786 -49.056 1.00 93.62 408 LEU A CA 1
ATOM 3118 C C . LEU A 1 408 ? 33.164 14.002 -48.270 1.00 93.62 408 LEU A C 1
ATOM 3120 O O . LEU A 1 408 ? 33.986 13.853 -47.368 1.00 93.62 408 LEU A O 1
ATOM 3124 N N . LYS A 1 409 ? 32.655 15.204 -48.569 1.00 94.06 409 LYS A N 1
ATOM 3125 C CA . LYS A 1 409 ? 33.022 16.447 -47.870 1.00 94.06 409 LYS A CA 1
ATOM 3126 C C . LYS A 1 409 ? 32.689 16.401 -46.377 1.00 94.06 409 LYS A C 1
ATOM 3128 O O . LYS A 1 409 ? 33.346 17.086 -45.597 1.00 94.06 409 LYS A O 1
ATOM 3133 N N . SER A 1 410 ? 31.681 15.622 -45.986 1.00 88.50 410 SER A N 1
ATOM 3134 C CA . SER A 1 410 ? 31.285 15.479 -44.583 1.00 88.50 410 SER A CA 1
ATOM 3135 C C . SER A 1 410 ? 32.358 14.818 -43.706 1.00 88.50 410 SER A C 1
ATOM 3137 O O . SER A 1 410 ? 32.398 15.091 -42.509 1.00 88.50 410 SER A O 1
ATOM 3139 N N . GLY A 1 411 ? 33.211 13.958 -44.284 1.00 86.50 411 GLY A N 1
ATOM 3140 C CA . GLY A 1 411 ? 34.169 13.139 -43.537 1.00 86.50 411 GLY A CA 1
ATOM 3141 C C . GLY A 1 411 ? 33.529 12.109 -42.596 1.00 86.50 411 GLY A C 1
ATOM 3142 O O . GLY A 1 411 ? 34.196 11.660 -41.672 1.00 86.50 411 GLY A O 1
ATOM 3143 N N . SER A 1 412 ? 32.248 11.772 -42.783 1.00 85.31 412 SER A N 1
ATOM 3144 C CA . SER A 1 412 ? 31.523 10.844 -41.909 1.00 85.31 412 SER A CA 1
ATOM 3145 C C . SER A 1 412 ? 31.945 9.388 -42.123 1.00 85.31 412 SER A C 1
ATOM 3147 O O . SER A 1 412 ? 31.987 8.910 -43.258 1.00 85.31 412 SER A O 1
ATOM 3149 N N . ASP A 1 413 ? 32.130 8.656 -41.021 1.00 81.81 413 ASP A N 1
ATOM 3150 C CA . ASP A 1 413 ? 32.403 7.210 -41.016 1.00 81.81 413 ASP A CA 1
ATOM 3151 C C . ASP A 1 413 ? 31.235 6.364 -41.568 1.00 81.81 413 ASP A C 1
ATOM 3153 O O . ASP A 1 413 ? 31.408 5.190 -41.897 1.00 81.81 413 ASP A O 1
ATOM 3157 N N . LEU A 1 414 ? 30.037 6.948 -41.706 1.00 82.75 414 LEU A N 1
ATOM 3158 C CA . LEU A 1 414 ? 28.881 6.302 -42.341 1.00 82.75 414 LEU A CA 1
ATOM 3159 C C . LEU A 1 414 ? 28.992 6.251 -43.867 1.00 82.75 414 LEU A C 1
ATOM 3161 O O . LEU A 1 414 ? 28.253 5.511 -44.517 1.00 82.75 414 LEU A O 1
ATOM 3165 N N . VAL A 1 415 ? 29.882 7.052 -44.456 1.00 86.75 415 VAL A N 1
ATOM 3166 C CA . VAL A 1 415 ? 30.069 7.116 -45.903 1.00 86.75 415 VAL A CA 1
ATOM 3167 C C . VAL A 1 415 ? 31.255 6.228 -46.284 1.00 86.75 415 VAL A C 1
ATOM 3169 O O . VAL A 1 415 ? 32.390 6.529 -45.914 1.00 86.75 415 VAL A O 1
ATOM 3172 N N . PRO A 1 416 ? 31.057 5.156 -47.074 1.00 87.19 416 PRO A N 1
ATOM 3173 C CA . PRO A 1 416 ? 32.158 4.325 -47.548 1.00 87.19 416 PRO A CA 1
ATOM 3174 C C . PRO A 1 416 ? 32.961 5.085 -48.615 1.00 87.19 416 PRO A C 1
ATOM 3176 O O . PRO A 1 416 ? 32.714 4.962 -49.818 1.00 87.19 416 PRO A O 1
ATOM 3179 N N . ALA A 1 417 ? 33.936 5.880 -48.164 1.00 89.62 417 ALA A N 1
ATOM 3180 C CA . ALA A 1 417 ? 34.673 6.833 -48.993 1.00 89.62 417 ALA A CA 1
ATOM 3181 C C . ALA A 1 417 ? 35.320 6.194 -50.233 1.00 89.62 417 ALA A C 1
ATOM 3183 O O . ALA A 1 417 ? 35.248 6.766 -51.318 1.00 89.62 417 ALA A O 1
ATOM 3184 N N . GLY A 1 418 ? 35.877 4.982 -50.098 1.00 90.00 418 GLY A N 1
ATOM 3185 C CA . GLY A 1 418 ? 36.453 4.237 -51.224 1.00 90.00 418 GLY A CA 1
ATOM 3186 C C . GLY A 1 418 ? 35.439 3.975 -52.342 1.00 90.00 418 GLY A C 1
ATOM 3187 O O . GLY A 1 418 ? 35.696 4.302 -53.494 1.00 90.00 418 GLY A O 1
ATOM 3188 N N . LYS A 1 419 ? 34.238 3.497 -51.995 1.00 88.81 419 LYS A N 1
ATOM 3189 C CA . LYS A 1 419 ? 33.173 3.204 -52.971 1.00 88.81 419 LYS A CA 1
ATOM 3190 C C . LYS A 1 419 ? 32.559 4.467 -53.557 1.00 88.81 419 LYS A C 1
ATOM 3192 O O . LYS A 1 419 ? 32.237 4.506 -54.739 1.00 88.81 419 LYS A O 1
ATOM 3197 N N . ALA A 1 420 ? 32.390 5.512 -52.744 1.00 92.75 420 ALA A N 1
ATOM 3198 C CA . ALA A 1 420 ? 31.962 6.814 -53.248 1.00 92.75 420 ALA A CA 1
ATOM 3199 C C . ALA A 1 420 ? 32.963 7.361 -54.284 1.00 92.75 420 ALA A C 1
ATOM 3201 O O . ALA A 1 420 ? 32.541 7.859 -55.327 1.00 92.75 420 ALA A O 1
ATOM 3202 N N . GLY A 1 421 ? 34.268 7.199 -54.034 1.00 94.25 421 GLY A N 1
ATOM 3203 C CA . GLY A 1 421 ? 35.337 7.516 -54.982 1.00 94.25 421 GLY A CA 1
ATOM 3204 C C . GLY A 1 421 ? 35.262 6.688 -56.266 1.00 94.25 421 GLY A C 1
ATOM 3205 O O . GLY A 1 421 ? 35.238 7.261 -57.349 1.00 94.25 421 GLY A O 1
ATOM 3206 N N . GLU A 1 422 ? 35.123 5.364 -56.161 1.00 95.19 422 GLU A N 1
ATOM 3207 C CA . GLU A 1 422 ? 34.974 4.468 -57.321 1.00 95.19 422 GLU A CA 1
ATOM 3208 C C . GLU A 1 422 ? 33.761 4.829 -58.194 1.00 95.19 422 GLU A C 1
ATOM 3210 O O . GLU A 1 422 ? 33.856 4.853 -59.423 1.00 95.19 422 GLU A O 1
ATOM 3215 N N . LEU A 1 423 ? 32.621 5.155 -57.575 1.00 94.62 423 LEU A N 1
ATOM 3216 C CA . LEU A 1 423 ? 31.432 5.612 -58.295 1.00 94.62 423 LEU A CA 1
ATOM 3217 C C . LEU A 1 423 ? 31.695 6.936 -59.014 1.00 94.62 423 LEU A C 1
ATOM 3219 O O . LEU A 1 423 ? 31.361 7.060 -60.190 1.00 94.62 423 LEU A O 1
ATOM 3223 N N . LEU A 1 424 ? 32.324 7.905 -58.351 1.00 96.62 424 LEU A N 1
ATOM 3224 C CA . LEU A 1 424 ? 32.693 9.175 -58.976 1.00 96.62 424 LEU A CA 1
ATOM 3225 C C . LEU A 1 424 ? 33.666 8.983 -60.144 1.00 96.62 424 LEU A C 1
ATOM 3227 O O . LEU A 1 424 ? 33.476 9.605 -61.188 1.00 96.62 424 LEU A O 1
ATOM 3231 N N . ASP A 1 425 ? 34.650 8.096 -60.008 1.00 97.25 425 ASP A N 1
ATOM 3232 C CA . ASP A 1 425 ? 35.597 7.766 -61.074 1.00 97.25 425 ASP A CA 1
ATOM 3233 C C . ASP A 1 425 ? 34.910 7.070 -62.255 1.00 97.25 425 ASP A C 1
ATOM 3235 O O . ASP A 1 425 ? 35.207 7.382 -63.412 1.00 97.25 425 ASP A O 1
ATOM 3239 N N . SER A 1 426 ? 33.945 6.183 -61.989 1.00 97.19 426 SER A N 1
ATOM 3240 C CA . SER A 1 426 ? 33.137 5.556 -63.043 1.00 97.19 426 SER A CA 1
ATOM 3241 C C . SER A 1 426 ? 32.316 6.591 -63.818 1.00 97.19 426 SER A C 1
ATOM 3243 O O . SER A 1 426 ? 32.352 6.610 -65.047 1.00 97.19 426 SER A O 1
ATOM 3245 N N . ILE A 1 427 ? 31.672 7.534 -63.119 1.00 96.81 427 ILE A N 1
ATOM 3246 C CA . ILE A 1 427 ? 30.920 8.628 -63.746 1.00 96.81 427 ILE A CA 1
ATOM 3247 C C . ILE A 1 427 ? 31.866 9.527 -64.542 1.00 96.81 427 ILE A C 1
ATOM 3249 O O . ILE A 1 427 ? 31.565 9.875 -65.676 1.00 96.81 427 ILE A O 1
ATOM 3253 N N . ARG A 1 428 ? 33.034 9.868 -63.991 1.00 96.94 428 ARG A N 1
ATOM 3254 C CA . ARG A 1 428 ? 34.036 10.690 -64.676 1.00 96.94 428 ARG A CA 1
ATOM 3255 C C . ARG A 1 428 ? 34.517 10.051 -65.979 1.00 96.94 428 ARG A C 1
ATOM 3257 O O . ARG A 1 428 ? 34.765 10.765 -66.948 1.00 96.94 428 ARG A O 1
ATOM 3264 N N . LYS A 1 429 ? 34.679 8.727 -65.994 1.00 97.31 429 LYS A N 1
ATOM 3265 C CA . LYS A 1 429 ? 35.146 7.973 -67.161 1.00 97.31 429 LYS A CA 1
ATOM 3266 C C . LYS A 1 429 ? 34.054 7.806 -68.219 1.00 97.31 429 LYS A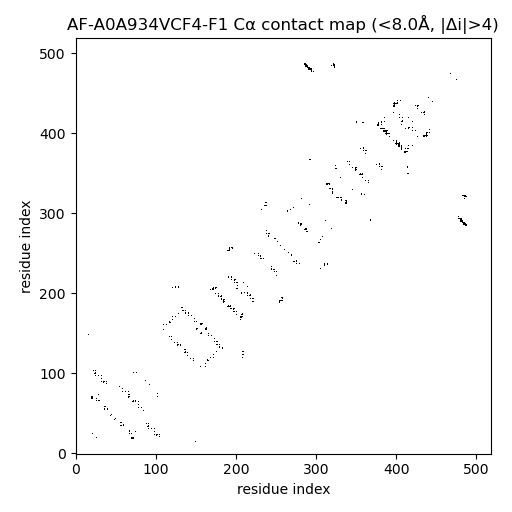 C 1
ATOM 3268 O O . LYS A 1 429 ? 34.326 8.029 -69.397 1.00 97.31 429 LYS A O 1
ATOM 3273 N N . ASP A 1 430 ? 32.850 7.423 -67.803 1.00 97.19 430 ASP A N 1
ATOM 3274 C CA . ASP A 1 430 ? 31.773 7.023 -68.715 1.00 97.19 430 ASP A CA 1
ATOM 3275 C C . ASP A 1 430 ? 30.861 8.204 -69.113 1.00 97.19 430 ASP A C 1
ATOM 3277 O O . ASP A 1 430 ? 30.281 8.207 -70.199 1.00 97.19 430 ASP A O 1
ATOM 3281 N N . HIS A 1 431 ? 30.776 9.233 -68.263 1.00 97.00 431 HIS A N 1
ATOM 3282 C CA . HIS A 1 431 ? 29.898 10.406 -68.382 1.00 97.00 431 HIS A CA 1
ATOM 3283 C C . HIS A 1 431 ? 30.632 11.717 -68.002 1.00 97.00 431 HIS A C 1
ATOM 3285 O O . HIS A 1 431 ? 30.261 12.400 -67.040 1.00 97.00 431 HIS A O 1
ATOM 3291 N N . PRO A 1 432 ? 31.704 12.098 -68.729 1.00 97.12 432 PRO A N 1
ATOM 3292 C CA . PRO A 1 432 ? 32.584 13.202 -68.333 1.00 97.12 432 PRO A CA 1
ATOM 3293 C C . PRO A 1 432 ? 31.895 14.574 -68.311 1.00 97.12 432 PRO A C 1
ATOM 3295 O O . PRO A 1 432 ? 32.240 15.410 -67.481 1.00 97.12 432 PRO A O 1
ATOM 3298 N N . LYS A 1 433 ? 30.907 14.813 -69.186 1.00 96.75 433 LYS A N 1
ATOM 3299 C CA . LYS A 1 433 ? 30.189 16.099 -69.240 1.00 96.75 433 LYS A CA 1
ATOM 3300 C C . LYS A 1 433 ? 29.318 16.293 -68.005 1.00 96.75 433 LYS A C 1
ATOM 3302 O O . LYS A 1 433 ? 29.389 17.323 -67.346 1.00 96.75 433 LYS A O 1
ATOM 3307 N N . GLU A 1 434 ? 28.544 15.271 -67.662 1.00 96.25 434 GLU A N 1
ATOM 3308 C CA . GLU A 1 434 ? 27.692 15.253 -66.479 1.00 96.25 434 GLU A CA 1
ATOM 3309 C C . GLU A 1 434 ? 28.525 15.341 -65.192 1.00 96.25 434 GLU A C 1
ATOM 3311 O O . GLU A 1 434 ? 28.087 15.949 -64.215 1.00 96.25 434 GLU A O 1
ATOM 3316 N N . PHE A 1 435 ? 29.740 14.780 -65.197 1.00 96.81 435 PHE A N 1
ATOM 3317 C CA . PHE A 1 435 ? 30.695 14.925 -64.102 1.00 96.81 435 PHE A CA 1
ATOM 3318 C C . PHE A 1 435 ? 31.171 16.371 -63.919 1.00 96.81 435 PHE A C 1
ATOM 3320 O O . PHE A 1 435 ? 31.135 16.886 -62.801 1.00 96.81 435 PHE A O 1
ATOM 3327 N N . GLU A 1 436 ? 31.594 17.038 -64.996 1.00 95.94 436 GLU A N 1
ATOM 3328 C CA . GLU A 1 436 ? 32.020 18.442 -64.954 1.00 95.94 436 GLU A CA 1
ATOM 3329 C C . GLU A 1 436 ? 30.882 19.368 -64.505 1.00 95.94 436 GLU A C 1
ATOM 3331 O O . GLU A 1 436 ? 31.081 20.207 -63.624 1.00 95.94 436 GLU A O 1
ATOM 3336 N N . GLU A 1 437 ? 29.673 19.174 -65.040 1.00 94.12 437 GLU A N 1
ATOM 3337 C CA . GLU A 1 437 ? 28.480 19.929 -64.643 1.00 94.12 437 GLU A CA 1
ATOM 3338 C C . GLU A 1 437 ? 28.127 19.710 -63.164 1.00 94.12 437 GLU A C 1
ATOM 3340 O O . GLU A 1 437 ? 27.866 20.671 -62.438 1.00 94.12 437 GLU A O 1
ATOM 3345 N N . GLY A 1 438 ? 28.176 18.462 -62.686 1.00 94.31 438 GLY A N 1
ATOM 3346 C CA . GLY A 1 438 ? 27.927 18.133 -61.282 1.00 94.31 438 GLY A CA 1
ATOM 3347 C C . GLY A 1 438 ? 28.972 18.736 -60.339 1.00 94.31 438 GLY A C 1
ATOM 3348 O O . GLY A 1 438 ? 28.626 19.264 -59.284 1.00 94.31 438 GLY A O 1
ATOM 3349 N N . MET A 1 439 ? 30.250 18.728 -60.727 1.00 95.88 439 MET A N 1
ATOM 3350 C CA . MET A 1 439 ? 31.320 19.375 -59.960 1.00 95.88 439 MET A CA 1
ATOM 3351 C C . MET A 1 439 ? 31.162 20.898 -59.916 1.00 95.88 439 MET A C 1
ATOM 3353 O O . MET A 1 439 ? 31.374 21.498 -58.861 1.00 95.88 439 MET A O 1
ATOM 3357 N N . MET A 1 440 ? 30.757 21.523 -61.023 1.00 94.38 440 MET A N 1
ATOM 3358 C CA . MET A 1 440 ? 30.450 22.954 -61.059 1.00 94.38 440 MET A CA 1
ATOM 3359 C C . MET A 1 440 ? 29.288 23.299 -60.125 1.00 94.38 440 MET A C 1
ATOM 3361 O O . MET A 1 440 ? 29.408 24.227 -59.329 1.00 94.38 440 MET A O 1
ATOM 3365 N N . GLU A 1 441 ? 28.200 22.528 -60.145 1.00 91.75 441 GLU A N 1
ATOM 3366 C CA . GLU A 1 441 ? 27.062 22.734 -59.237 1.00 91.75 441 GLU A CA 1
ATOM 3367 C C . GLU A 1 441 ? 27.446 22.490 -57.764 1.00 91.75 441 GLU A C 1
ATOM 3369 O O . GLU A 1 441 ? 26.975 23.189 -56.873 1.00 91.75 441 GLU A O 1
ATOM 3374 N N . PHE A 1 442 ? 28.344 21.544 -57.476 1.00 92.88 442 PHE A N 1
ATOM 3375 C CA . PHE A 1 442 ? 28.845 21.314 -56.118 1.00 92.88 442 PHE A CA 1
ATOM 3376 C C . PHE A 1 442 ? 29.720 22.467 -55.594 1.00 92.88 442 PHE A C 1
ATOM 3378 O O . PHE A 1 442 ? 29.593 22.860 -54.431 1.00 92.88 442 PHE A O 1
ATOM 3385 N N . LEU A 1 443 ? 30.612 23.006 -56.433 1.00 92.62 443 LEU A N 1
ATOM 3386 C CA . LEU A 1 443 ? 31.513 24.109 -56.073 1.00 92.62 443 LEU A CA 1
ATOM 3387 C C . LEU A 1 443 ? 30.799 25.464 -56.049 1.00 92.62 443 LEU A C 1
ATOM 3389 O O . LEU A 1 443 ? 31.131 26.329 -55.239 1.00 92.62 443 LEU A O 1
ATOM 3393 N N . THR A 1 444 ? 29.817 25.637 -56.930 1.00 90.44 444 THR A N 1
ATOM 3394 C CA . THR A 1 444 ? 28.993 26.839 -57.059 1.00 90.44 444 THR A CA 1
ATOM 3395 C C . THR A 1 444 ? 27.519 26.458 -56.959 1.00 90.44 444 THR A C 1
ATOM 3397 O O . THR A 1 444 ? 26.815 26.483 -57.969 1.00 90.44 444 THR A O 1
ATOM 3400 N N . PRO A 1 445 ? 27.034 26.081 -55.757 1.00 78.81 445 PRO A N 1
ATOM 3401 C CA . PRO A 1 445 ? 25.630 25.742 -55.584 1.00 78.81 445 PRO A CA 1
ATOM 3402 C C . PRO A 1 445 ? 24.800 26.931 -56.040 1.00 78.81 445 PRO A C 1
ATOM 3404 O O . PRO A 1 445 ? 25.016 28.055 -55.568 1.00 78.81 445 PRO A O 1
ATOM 3407 N N . ARG A 1 446 ? 23.872 26.705 -56.978 1.00 75.06 446 ARG A N 1
ATOM 3408 C CA . ARG A 1 446 ? 22.943 27.763 -57.373 1.00 75.06 446 ARG A CA 1
ATOM 3409 C C . ARG A 1 446 ? 22.284 28.267 -56.106 1.00 75.06 446 ARG A C 1
ATOM 3411 O O . ARG A 1 446 ? 21.783 27.465 -55.314 1.00 75.06 446 ARG A O 1
ATOM 3418 N N . ALA A 1 447 ? 22.305 29.585 -55.910 1.00 68.06 447 ALA A N 1
ATOM 3419 C CA . ALA A 1 447 ? 21.541 30.196 -54.841 1.00 68.06 447 ALA A CA 1
ATOM 3420 C C . ALA A 1 447 ? 20.116 29.663 -54.985 1.00 68.06 447 ALA A C 1
ATOM 3422 O O . ALA A 1 447 ? 19.465 29.897 -56.008 1.00 68.06 447 ALA A O 1
ATOM 3423 N N . THR A 1 448 ? 19.673 28.860 -54.013 1.00 64.25 448 THR A N 1
ATOM 3424 C CA . THR A 1 448 ? 18.270 28.465 -53.932 1.00 64.25 448 THR A CA 1
ATOM 3425 C C . THR A 1 448 ? 17.487 29.759 -54.070 1.00 64.25 448 THR A C 1
ATOM 3427 O O . THR A 1 448 ? 17.841 30.688 -53.334 1.00 64.25 448 THR A O 1
ATOM 3430 N N . PRO A 1 449 ? 16.537 29.868 -55.026 1.00 62.28 449 PRO A N 1
ATOM 3431 C CA . PRO A 1 449 ? 15.811 31.108 -55.259 1.00 62.28 449 PRO A CA 1
ATOM 3432 C C . PRO A 1 449 ? 15.384 31.612 -53.897 1.00 62.28 449 PRO A C 1
ATOM 3434 O O . PRO A 1 449 ? 14.759 30.850 -53.155 1.00 62.28 449 PRO A O 1
ATOM 3437 N N . GLU A 1 450 ? 15.891 32.796 -53.544 1.00 51.22 450 GLU A N 1
ATOM 3438 C CA . GLU A 1 450 ? 15.764 33.375 -52.216 1.00 51.22 450 GLU A CA 1
ATOM 3439 C C . GLU A 1 450 ? 14.300 33.212 -51.844 1.00 51.22 450 GLU A C 1
ATOM 3441 O O . GLU A 1 450 ? 13.425 33.747 -52.530 1.00 51.22 450 GLU A O 1
ATOM 3446 N N . TYR A 1 451 ? 14.021 32.313 -50.892 1.00 57.66 451 TYR A N 1
ATOM 3447 C CA . TYR A 1 451 ? 12.651 32.076 -50.478 1.00 57.66 451 TYR A CA 1
ATOM 3448 C C . TYR A 1 451 ? 12.164 33.449 -50.048 1.00 57.66 451 TYR A C 1
ATOM 3450 O O . TYR A 1 451 ? 12.709 34.018 -49.106 1.00 57.66 451 TYR A O 1
ATOM 3458 N N . ASP A 1 452 ? 11.228 34.016 -50.807 1.00 56.34 452 ASP A N 1
ATOM 3459 C CA . ASP A 1 452 ? 10.673 35.332 -50.542 1.00 56.34 452 ASP A CA 1
ATOM 3460 C C . ASP A 1 452 ? 9.888 35.214 -49.233 1.00 56.34 452 ASP A C 1
ATOM 3462 O O . ASP A 1 452 ? 8.684 34.941 -49.217 1.00 56.34 452 ASP A O 1
ATOM 3466 N N . TYR A 1 453 ? 10.603 35.338 -48.112 1.00 60.16 453 TYR A N 1
ATOM 3467 C CA . TYR A 1 453 ? 10.052 35.256 -46.764 1.00 60.16 453 TYR A CA 1
ATOM 3468 C C . TYR A 1 453 ? 8.969 36.328 -46.565 1.00 60.16 453 TYR A C 1
ATOM 3470 O O . TYR A 1 453 ? 8.108 36.166 -45.704 1.00 60.16 453 TYR A O 1
ATOM 3478 N N . SER A 1 454 ? 8.936 37.362 -47.418 1.00 60.62 454 SER A N 1
ATOM 3479 C CA . SER A 1 454 ? 7.886 38.382 -47.487 1.00 60.62 454 SER A CA 1
ATOM 3480 C C . SER A 1 454 ? 6.520 37.843 -47.935 1.00 60.62 454 SER A C 1
ATOM 3482 O O . SER A 1 454 ? 5.507 38.489 -47.676 1.00 60.62 454 SER A O 1
ATOM 3484 N N . ARG A 1 455 ? 6.457 36.682 -48.604 1.00 56.94 455 ARG A N 1
ATOM 3485 C CA . ARG A 1 455 ? 5.204 36.064 -49.089 1.00 56.94 455 ARG A CA 1
ATOM 3486 C C . ARG A 1 455 ? 4.700 34.905 -48.241 1.00 56.94 455 ARG A C 1
ATOM 3488 O O . ARG A 1 455 ? 3.595 34.421 -48.493 1.00 56.94 455 ARG A O 1
ATOM 3495 N N . MET A 1 456 ? 5.455 34.453 -47.241 1.00 56.78 456 MET A N 1
ATOM 3496 C CA . MET A 1 456 ? 4.896 33.512 -46.277 1.00 56.78 456 MET A CA 1
ATOM 3497 C C . MET A 1 456 ? 3.910 34.274 -45.382 1.00 56.78 456 MET A C 1
ATOM 3499 O O . MET A 1 456 ? 4.316 35.232 -44.723 1.00 56.78 456 MET A O 1
ATOM 3503 N N . PRO A 1 457 ? 2.612 33.907 -45.349 1.00 56.31 457 PRO A N 1
ATOM 3504 C CA . PRO A 1 457 ? 1.670 34.546 -44.445 1.00 56.31 457 PRO A CA 1
ATOM 3505 C C . PRO A 1 457 ? 2.213 34.376 -43.030 1.00 56.31 457 PRO A C 1
ATOM 3507 O O . PRO A 1 457 ? 2.475 33.249 -42.613 1.00 56.31 457 PRO A O 1
ATOM 3510 N N . TYR A 1 458 ? 2.414 35.496 -42.333 1.00 50.00 458 TYR A N 1
ATOM 3511 C CA . TYR A 1 458 ? 2.829 35.587 -40.934 1.00 50.00 458 TYR A CA 1
ATOM 3512 C C . TYR A 1 458 ? 1.939 34.697 -40.058 1.00 50.00 458 TYR A C 1
ATOM 3514 O O . TYR A 1 458 ? 0.952 35.129 -39.467 1.00 50.00 458 TYR A O 1
ATOM 3522 N N . ARG A 1 459 ? 2.265 33.411 -39.980 1.00 47.06 459 ARG A N 1
ATOM 3523 C CA . ARG A 1 459 ? 1.582 32.453 -39.128 1.00 47.06 459 ARG A CA 1
ATOM 3524 C C . ARG A 1 459 ? 2.355 32.428 -37.826 1.00 47.06 459 ARG A C 1
ATOM 3526 O O . ARG A 1 459 ? 3.180 31.549 -37.640 1.00 47.06 459 ARG A O 1
ATOM 3533 N N . ASN A 1 460 ? 2.134 33.455 -36.999 1.00 50.06 460 ASN A N 1
ATOM 3534 C CA . ASN A 1 460 ? 2.561 33.567 -35.600 1.00 50.06 460 ASN A CA 1
ATOM 3535 C C . ASN A 1 460 ? 3.788 32.711 -35.256 1.00 50.06 460 ASN A C 1
ATOM 3537 O O . ASN A 1 460 ? 3.682 31.746 -34.498 1.00 50.06 460 ASN A O 1
ATOM 3541 N N . TYR A 1 461 ? 4.947 33.054 -35.824 1.00 48.69 461 TYR A N 1
ATOM 3542 C CA . TYR A 1 461 ? 6.209 32.546 -35.308 1.00 48.69 461 TYR A CA 1
ATOM 3543 C C . TYR A 1 461 ? 6.324 33.066 -33.874 1.00 48.69 461 TYR A C 1
ATOM 3545 O O . TYR A 1 461 ? 6.621 34.240 -33.648 1.00 48.69 461 TYR A O 1
ATOM 3553 N N . LEU A 1 462 ? 6.017 32.201 -32.902 1.00 48.88 462 LEU A N 1
ATOM 3554 C CA . LEU A 1 462 ? 6.415 32.417 -31.521 1.00 48.88 462 LEU A CA 1
ATOM 3555 C C . LEU A 1 462 ? 7.920 32.689 -31.540 1.00 48.88 462 LEU A C 1
ATOM 3557 O O . LEU A 1 462 ? 8.693 31.890 -32.070 1.00 48.88 462 LEU A O 1
ATOM 3561 N N . GLN A 1 463 ? 8.321 33.837 -30.993 1.00 49.38 463 GLN A N 1
ATOM 3562 C CA . GLN A 1 463 ? 9.727 34.191 -30.848 1.00 49.38 463 GLN A CA 1
ATOM 3563 C C . GLN A 1 463 ? 10.486 33.030 -30.176 1.00 49.38 463 GLN A C 1
ATOM 3565 O O . GLN A 1 463 ? 10.047 32.579 -29.114 1.00 49.38 463 GLN A O 1
ATOM 3570 N N . PRO A 1 464 ? 11.653 32.606 -30.699 1.00 45.56 464 PRO A N 1
ATOM 3571 C CA . PRO A 1 464 ? 12.500 31.561 -30.103 1.00 45.56 464 PRO A CA 1
ATOM 3572 C C . PRO A 1 464 ? 13.051 31.872 -28.693 1.00 45.56 464 PRO A C 1
ATOM 3574 O O . PRO A 1 464 ? 13.909 31.152 -28.193 1.00 45.56 464 PRO A O 1
ATOM 3577 N N . GLY A 1 465 ? 12.589 32.949 -28.050 1.00 49.59 465 GLY A N 1
ATOM 3578 C CA . GLY A 1 465 ? 12.975 33.382 -26.707 1.00 49.59 465 GLY A CA 1
ATOM 3579 C C . GLY A 1 465 ? 11.835 33.400 -25.686 1.00 49.59 465 GLY A C 1
ATOM 3580 O O . GLY A 1 465 ? 12.100 33.657 -24.513 1.00 49.59 465 GLY A O 1
ATOM 3581 N N . ALA A 1 466 ? 10.590 33.099 -26.077 1.00 48.44 466 ALA A N 1
ATOM 3582 C CA . ALA A 1 466 ? 9.495 32.921 -25.125 1.00 48.44 466 ALA A CA 1
ATOM 3583 C C . ALA A 1 466 ? 9.633 31.550 -24.447 1.00 48.44 466 ALA A C 1
ATOM 3585 O O . ALA A 1 466 ? 8.884 30.615 -24.726 1.00 48.44 466 ALA A O 1
ATOM 3586 N N . ARG A 1 467 ? 10.651 31.417 -23.584 1.00 47.44 467 ARG A N 1
ATOM 3587 C CA . ARG A 1 467 ? 10.755 30.303 -22.641 1.00 47.44 467 ARG A CA 1
ATOM 3588 C C . ARG A 1 467 ? 9.418 30.211 -21.917 1.00 47.44 467 ARG A C 1
ATOM 3590 O O . ARG A 1 467 ? 8.895 31.230 -21.462 1.00 47.44 467 ARG A O 1
ATOM 3597 N N . PHE A 1 468 ? 8.858 29.005 -21.876 1.00 48.12 468 PHE A N 1
ATOM 3598 C CA . PHE A 1 468 ? 7.675 28.698 -21.087 1.00 48.12 468 PHE A CA 1
ATOM 3599 C C . PHE A 1 468 ? 7.812 29.373 -19.722 1.00 48.12 468 PHE A C 1
ATOM 3601 O O . PHE A 1 468 ? 8.826 29.209 -19.048 1.00 48.12 468 PHE A O 1
ATOM 3608 N N . ARG A 1 469 ? 6.830 30.206 -19.375 1.00 47.75 469 ARG A N 1
ATOM 3609 C CA . ARG A 1 469 ? 6.782 30.916 -18.097 1.00 47.75 469 ARG A CA 1
ATOM 3610 C C . ARG A 1 469 ? 6.926 29.874 -16.985 1.00 47.75 469 ARG A C 1
ATOM 3612 O O . ARG A 1 469 ? 6.179 28.895 -17.004 1.00 47.75 469 ARG A O 1
ATOM 3619 N N . ASP A 1 470 ? 7.877 30.077 -16.070 1.00 48.84 470 ASP A N 1
ATOM 3620 C CA . ASP A 1 470 ? 8.105 29.215 -14.904 1.00 48.84 470 ASP A CA 1
ATOM 3621 C C . ASP A 1 470 ? 6.760 28.953 -14.201 1.00 48.84 470 ASP A C 1
ATOM 3623 O O . ASP A 1 470 ? 6.195 29.847 -13.571 1.00 48.84 470 ASP A O 1
ATOM 3627 N N . GLY A 1 471 ? 6.187 27.761 -14.405 1.00 52.94 471 GLY A N 1
ATOM 3628 C CA . GLY A 1 471 ? 4.859 27.396 -13.898 1.00 52.94 471 GLY A CA 1
ATOM 3629 C C . GLY A 1 471 ? 3.894 26.743 -14.895 1.00 52.94 471 GLY A C 1
ATOM 3630 O O . GLY A 1 471 ? 2.822 26.321 -14.467 1.00 52.94 471 GLY A O 1
ATOM 3631 N N . ASP A 1 472 ? 4.221 26.619 -16.188 1.00 49.59 472 ASP A N 1
ATOM 3632 C CA . ASP A 1 472 ? 3.393 25.825 -17.113 1.00 49.59 472 ASP A CA 1
ATOM 3633 C C . ASP A 1 472 ? 3.624 24.311 -16.878 1.00 49.59 472 ASP A C 1
ATOM 3635 O O . ASP A 1 472 ? 4.738 23.826 -17.110 1.00 49.59 472 ASP A O 1
ATOM 3639 N N . PRO A 1 473 ? 2.616 23.522 -16.448 1.00 52.06 473 PRO A N 1
ATOM 3640 C CA . PRO A 1 473 ? 2.764 22.080 -16.216 1.00 52.06 473 PRO A CA 1
ATOM 3641 C C . PRO A 1 473 ? 3.151 21.298 -17.482 1.00 52.06 473 PRO A C 1
ATOM 3643 O O . PRO A 1 473 ? 3.630 20.169 -17.389 1.00 52.06 473 PRO A O 1
ATOM 3646 N N . ARG A 1 474 ? 3.008 21.894 -18.675 1.00 48.69 474 ARG A N 1
ATOM 3647 C CA . ARG A 1 474 ? 3.494 21.312 -19.937 1.00 48.69 474 ARG A CA 1
ATOM 3648 C C . ARG A 1 474 ? 5.006 21.441 -20.128 1.00 48.69 474 ARG A C 1
ATOM 3650 O O . ARG A 1 474 ? 5.573 20.646 -20.867 1.00 48.69 474 ARG A O 1
ATOM 3657 N N . ALA A 1 475 ? 5.659 22.391 -19.458 1.00 47.19 475 ALA A N 1
ATOM 3658 C CA . ALA A 1 475 ? 7.117 22.529 -19.469 1.00 47.19 475 ALA A CA 1
ATOM 3659 C C . ALA A 1 475 ? 7.816 21.549 -18.505 1.00 47.19 475 ALA A C 1
ATOM 3661 O O . ALA A 1 475 ? 9.015 21.322 -18.627 1.00 47.19 475 ALA A O 1
ATOM 3662 N N . GLN A 1 476 ? 7.069 20.953 -17.565 1.00 46.66 476 GLN A N 1
ATOM 3663 C CA . GLN A 1 476 ? 7.575 19.981 -16.584 1.00 46.66 476 GLN A CA 1
ATOM 3664 C C . GLN A 1 476 ? 7.405 18.515 -17.018 1.00 46.66 476 GLN A C 1
ATOM 3666 O O . GLN A 1 476 ? 7.960 17.617 -16.384 1.00 46.66 476 GLN A O 1
ATOM 3671 N N . GLY A 1 477 ? 6.662 18.259 -18.099 1.00 41.84 477 GLY A N 1
ATOM 3672 C CA . GLY A 1 477 ? 6.517 16.931 -18.684 1.00 41.84 477 GLY A CA 1
ATOM 3673 C C . GLY A 1 477 ? 7.722 16.595 -19.550 1.00 41.84 477 GLY A C 1
ATOM 3674 O O . GLY A 1 477 ? 7.714 16.864 -20.749 1.00 41.84 477 GLY A O 1
ATOM 3675 N N . GLY A 1 478 ? 8.762 16.009 -18.958 1.00 53.56 478 GLY A N 1
ATOM 3676 C CA . GLY A 1 478 ? 9.860 15.446 -19.735 1.00 53.56 478 GLY A CA 1
ATOM 3677 C C . GLY A 1 478 ? 9.314 14.450 -20.761 1.00 53.56 478 GLY A C 1
ATOM 3678 O O . GLY A 1 478 ? 8.573 13.527 -20.417 1.00 53.56 478 GLY A O 1
ATOM 3679 N N . THR A 1 479 ? 9.633 14.649 -22.038 1.00 55.00 479 THR A N 1
ATOM 3680 C CA . THR A 1 479 ? 9.222 13.731 -23.101 1.00 55.00 479 THR A CA 1
ATOM 3681 C C . THR A 1 479 ? 9.875 12.374 -22.852 1.00 55.00 479 THR A C 1
ATOM 3683 O O . THR A 1 479 ? 11.088 12.213 -22.983 1.00 55.00 479 THR A O 1
ATOM 3686 N N . THR A 1 480 ? 9.071 11.388 -22.447 1.00 61.91 480 THR A N 1
ATOM 3687 C CA . THR A 1 480 ? 9.538 10.002 -22.353 1.00 61.91 480 THR A CA 1
ATOM 3688 C C . THR A 1 480 ? 9.694 9.477 -23.772 1.00 61.91 480 THR A C 1
ATOM 3690 O O . THR A 1 480 ? 8.716 9.407 -24.517 1.00 61.91 480 THR A O 1
ATOM 3693 N N . ILE A 1 481 ? 10.922 9.141 -24.167 1.00 67.62 481 ILE A N 1
ATOM 3694 C CA . ILE A 1 481 ? 11.164 8.523 -25.472 1.00 67.62 481 ILE A CA 1
ATOM 3695 C C . ILE A 1 481 ? 10.829 7.040 -25.357 1.00 67.62 481 ILE A C 1
ATOM 3697 O O . ILE A 1 481 ? 11.436 6.319 -24.563 1.00 67.62 481 ILE A O 1
ATOM 3701 N N . VAL A 1 482 ? 9.861 6.602 -26.157 1.00 76.94 482 VAL A N 1
ATOM 3702 C CA . VAL A 1 482 ? 9.429 5.207 -26.243 1.00 76.94 482 VAL A CA 1
ATOM 3703 C C . VAL A 1 482 ? 9.886 4.633 -27.576 1.00 76.94 482 VAL A C 1
ATOM 3705 O O . VAL A 1 482 ? 9.574 5.189 -28.627 1.00 76.94 482 VAL A O 1
ATOM 3708 N N . LEU A 1 483 ? 10.600 3.510 -27.531 1.00 81.94 483 LEU A N 1
ATOM 3709 C CA . LEU A 1 483 ? 11.019 2.763 -28.708 1.00 81.94 483 LEU A CA 1
ATOM 3710 C C . LEU A 1 483 ? 10.052 1.591 -28.940 1.00 81.94 483 LEU A C 1
ATOM 3712 O O . LEU A 1 483 ? 10.039 0.656 -28.129 1.00 81.94 483 LEU A O 1
ATOM 3716 N N . PRO A 1 484 ? 9.221 1.626 -29.998 1.00 82.38 484 PRO A N 1
ATOM 3717 C CA . PRO A 1 484 ? 8.353 0.511 -30.340 1.00 82.38 484 PRO A CA 1
ATOM 3718 C C . PRO A 1 484 ? 9.172 -0.624 -30.956 1.00 82.38 484 PRO A C 1
ATOM 3720 O O . PRO A 1 484 ? 10.020 -0.416 -31.821 1.00 82.38 484 PRO A O 1
ATOM 3723 N N . VAL A 1 485 ? 8.894 -1.845 -30.522 1.00 83.12 485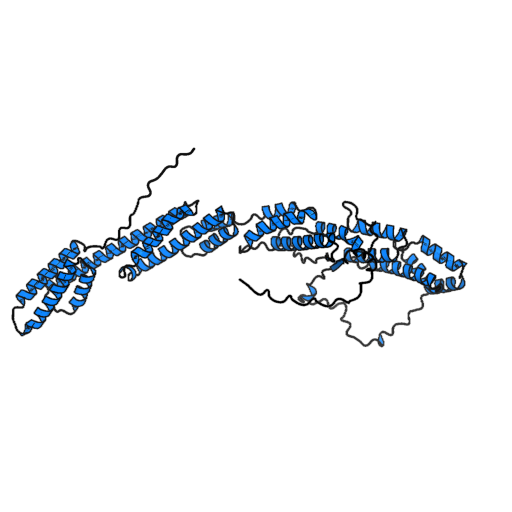 VAL A N 1
ATOM 3724 C CA . VAL A 1 485 ? 9.572 -3.060 -30.963 1.00 83.12 485 VAL A CA 1
ATOM 3725 C C . VAL A 1 485 ? 8.551 -3.905 -31.726 1.00 83.12 485 VAL A C 1
ATOM 3727 O O . VAL A 1 485 ? 7.609 -4.400 -31.105 1.00 83.12 485 VAL A O 1
ATOM 3730 N N . PRO A 1 486 ? 8.693 -4.107 -33.046 1.00 81.38 486 PRO A N 1
ATOM 3731 C CA . PRO A 1 486 ? 7.714 -4.832 -33.870 1.00 81.38 486 PRO A CA 1
ATOM 3732 C C . PRO A 1 486 ? 7.720 -6.320 -33.534 1.00 81.38 486 PRO A C 1
ATOM 3734 O O . PRO A 1 486 ? 8.796 -6.817 -33.266 1.00 81.38 486 PRO A O 1
ATOM 3737 N N . GLY A 1 487 ? 6.595 -7.046 -33.509 1.00 80.38 487 GLY A N 1
ATOM 3738 C CA . GLY A 1 487 ? 6.536 -8.492 -33.184 1.00 80.38 487 GLY A CA 1
ATOM 3739 C C . GLY A 1 487 ? 7.516 -9.370 -33.986 1.00 80.38 487 GLY A C 1
ATOM 3740 O O . GLY A 1 487 ? 7.877 -9.023 -35.105 1.00 80.38 487 GLY A O 1
ATOM 3741 N N . LYS A 1 488 ? 7.950 -10.517 -33.446 1.00 79.94 488 LYS A N 1
ATOM 3742 C CA . LYS A 1 488 ? 8.720 -11.503 -34.221 1.00 79.94 488 LYS A CA 1
ATOM 3743 C C . LYS A 1 488 ? 7.800 -12.069 -35.300 1.00 79.94 488 LYS A C 1
ATOM 3745 O O . LYS A 1 488 ? 6.773 -12.658 -34.969 1.00 79.94 488 LYS A O 1
ATOM 3750 N N . GLU A 1 489 ? 8.161 -11.895 -36.568 1.00 68.44 489 GLU A N 1
ATOM 3751 C CA . GLU A 1 489 ? 7.421 -12.508 -37.668 1.00 68.44 489 GLU A CA 1
ATOM 3752 C C . GLU A 1 489 ? 7.443 -14.028 -37.488 1.00 68.44 489 GLU A C 1
ATOM 3754 O O . GLU A 1 489 ? 8.490 -14.678 -37.561 1.00 68.44 489 GLU A O 1
ATOM 3759 N N . VAL A 1 490 ? 6.279 -14.602 -37.183 1.00 59.41 490 VAL A N 1
ATOM 3760 C CA . VAL A 1 490 ? 6.091 -16.047 -37.261 1.00 59.41 490 VAL A CA 1
ATOM 3761 C C . VAL A 1 490 ? 6.195 -16.378 -38.747 1.00 59.41 490 VAL A C 1
ATOM 3763 O O . VAL A 1 490 ? 5.443 -15.782 -39.526 1.00 59.41 490 VAL A O 1
ATOM 3766 N N . PRO A 1 491 ? 7.111 -17.270 -39.173 1.00 51.28 491 PRO A N 1
ATOM 3767 C CA . PRO A 1 491 ? 7.163 -17.697 -40.561 1.00 51.28 491 PRO A CA 1
ATOM 3768 C C . PRO A 1 491 ? 5.754 -18.117 -40.955 1.00 51.28 491 PRO A C 1
ATOM 3770 O O . PRO A 1 491 ? 5.175 -18.982 -40.296 1.00 51.28 491 PRO A O 1
ATOM 3773 N N . LYS A 1 492 ? 5.175 -17.471 -41.974 1.00 44.66 492 LYS A N 1
ATOM 3774 C CA . LYS A 1 492 ? 3.930 -17.946 -42.577 1.00 44.66 492 LYS A CA 1
ATOM 3775 C C . LYS A 1 492 ? 4.192 -19.391 -42.976 1.00 44.66 492 LYS A C 1
ATOM 3777 O O . LYS A 1 492 ? 4.879 -19.630 -43.968 1.00 44.66 492 LYS A O 1
ATOM 3782 N N . GLU A 1 493 ? 3.681 -20.339 -42.193 1.00 43.00 493 GLU A N 1
ATOM 3783 C CA . GLU A 1 493 ? 3.535 -21.710 -42.646 1.00 43.00 493 GLU A CA 1
ATOM 3784 C C . GLU A 1 493 ? 2.804 -21.608 -43.975 1.00 43.00 493 GLU A C 1
ATOM 3786 O O . GLU A 1 493 ? 1.676 -21.113 -44.064 1.00 43.00 493 GLU A O 1
ATOM 3791 N N . THR A 1 494 ? 3.520 -21.973 -45.033 1.00 42.62 494 THR A N 1
ATOM 3792 C CA . THR A 1 494 ? 2.968 -22.128 -46.363 1.00 42.62 494 THR A CA 1
ATOM 3793 C C . THR A 1 494 ? 1.850 -23.140 -46.214 1.00 42.62 494 THR A C 1
ATOM 3795 O O . THR A 1 494 ? 2.073 -24.340 -46.067 1.00 42.62 494 THR A O 1
ATOM 3798 N N . THR A 1 495 ? 0.625 -22.629 -46.164 1.00 41.00 495 THR A N 1
ATOM 3799 C CA . THR A 1 495 ? -0.584 -23.429 -46.121 1.00 41.00 495 THR A CA 1
ATOM 3800 C C . THR A 1 495 ? -0.598 -24.203 -47.427 1.00 41.00 495 THR A C 1
ATOM 3802 O O . THR A 1 495 ? -0.906 -23.678 -48.495 1.00 41.00 495 THR A O 1
ATOM 3805 N N . LYS A 1 496 ? -0.164 -25.460 -47.341 1.00 44.25 496 LYS A N 1
ATOM 3806 C CA . LYS A 1 496 ? -0.330 -26.468 -48.379 1.00 44.25 496 LYS A CA 1
ATOM 3807 C C . LYS A 1 496 ? -1.811 -26.429 -48.785 1.00 44.25 496 LYS A C 1
ATOM 3809 O O . LYS A 1 496 ? -2.656 -26.487 -47.889 1.00 44.25 496 LYS A O 1
ATOM 3814 N N . PRO A 1 497 ? -2.149 -26.267 -50.076 1.00 43.94 497 PRO A N 1
ATOM 3815 C CA . PRO A 1 497 ? -3.534 -26.096 -50.485 1.00 43.94 497 PRO A CA 1
ATOM 3816 C C . PRO A 1 497 ? -4.344 -27.307 -50.026 1.00 43.94 497 PRO A C 1
ATOM 3818 O O . PRO A 1 497 ? -3.985 -28.455 -50.299 1.00 43.94 497 PRO A O 1
ATOM 3821 N N . ALA A 1 498 ? -5.403 -27.025 -49.269 1.00 41.62 498 ALA A N 1
ATOM 3822 C CA . ALA A 1 498 ? -6.350 -28.019 -48.805 1.00 41.62 498 ALA A CA 1
ATOM 3823 C C . ALA A 1 498 ? -6.914 -28.785 -50.009 1.00 41.62 498 ALA A C 1
ATOM 3825 O O . ALA A 1 498 ? -7.295 -28.192 -51.020 1.00 41.62 498 ALA A O 1
ATOM 3826 N N . ALA A 1 499 ? -6.940 -30.112 -49.889 1.00 46.66 499 ALA A N 1
ATOM 3827 C CA . ALA A 1 499 ? -7.589 -30.996 -50.842 1.00 46.66 499 ALA A CA 1
ATOM 3828 C C . ALA A 1 499 ? -9.064 -30.586 -51.045 1.00 46.66 499 ALA A C 1
ATOM 3830 O O . ALA A 1 499 ? -9.701 -30.112 -50.099 1.00 46.66 499 ALA A O 1
ATOM 3831 N N . PRO A 1 500 ? -9.619 -30.758 -52.257 1.00 45.94 500 PRO A N 1
ATOM 3832 C CA . PRO A 1 500 ? -10.988 -30.363 -52.553 1.00 45.94 500 PRO A CA 1
ATOM 3833 C C . PRO A 1 500 ? -11.983 -31.163 -51.706 1.00 45.94 500 PRO A C 1
ATOM 3835 O O . PRO A 1 500 ? -11.944 -32.392 -51.649 1.00 45.94 500 PRO A O 1
ATOM 3838 N N . SER A 1 501 ? -12.879 -30.424 -51.054 1.00 41.28 501 SER A N 1
ATOM 3839 C CA . SER A 1 501 ? -14.011 -30.934 -50.283 1.00 41.28 501 SER A CA 1
ATOM 3840 C C . SER A 1 501 ? -14.939 -31.782 -51.172 1.00 41.28 501 SER A C 1
ATOM 3842 O O . SER A 1 501 ? -15.304 -31.314 -52.256 1.00 41.28 501 SER A O 1
ATOM 3844 N N . PRO A 1 502 ? -15.340 -33.005 -50.769 1.00 46.34 502 PRO A N 1
ATOM 3845 C CA . PRO A 1 502 ? -16.293 -33.796 -51.530 1.00 46.34 502 PRO A CA 1
ATOM 3846 C C . PRO A 1 502 ? -17.716 -33.250 -51.358 1.00 46.34 502 PRO A C 1
ATOM 3848 O O . PRO A 1 502 ? -18.124 -32.788 -50.293 1.00 46.34 502 PRO A O 1
ATOM 3851 N N . ALA A 1 503 ? -18.444 -33.296 -52.469 1.00 40.00 503 ALA A N 1
ATOM 3852 C CA . ALA A 1 503 ? -19.748 -32.702 -52.684 1.00 40.00 503 ALA A CA 1
ATOM 3853 C C . ALA A 1 503 ? -20.833 -33.156 -51.692 1.00 40.00 503 ALA A C 1
ATOM 3855 O O . ALA A 1 503 ? -20.908 -34.312 -51.275 1.00 40.00 503 ALA A O 1
ATOM 3856 N N . ALA A 1 504 ? -21.726 -32.211 -51.401 1.00 48.09 504 ALA A N 1
ATOM 3857 C CA . ALA A 1 504 ? -23.000 -32.414 -50.737 1.00 48.09 504 ALA A CA 1
ATOM 3858 C C . ALA A 1 504 ? -23.885 -33.417 -51.500 1.00 48.09 504 ALA A C 1
ATOM 3860 O O . ALA A 1 504 ? -24.124 -33.258 -52.696 1.00 48.09 504 ALA A O 1
ATOM 3861 N N . GLY A 1 505 ? -24.421 -34.412 -50.791 1.00 47.88 505 GLY A N 1
ATOM 3862 C CA . GLY A 1 505 ? -25.426 -35.323 -51.336 1.00 47.88 505 GLY A CA 1
ATOM 3863 C C . GLY A 1 505 ? -25.665 -36.552 -50.464 1.00 47.88 505 GLY A C 1
ATOM 3864 O O . GLY A 1 505 ? -25.140 -37.620 -50.749 1.00 47.88 505 GLY A O 1
ATOM 3865 N N . GLY A 1 506 ? -26.484 -36.422 -49.418 1.00 38.38 506 GLY A N 1
ATOM 3866 C CA . GLY A 1 506 ? -26.934 -37.561 -48.613 1.00 38.38 506 GLY A CA 1
ATOM 3867 C C . GLY A 1 506 ? -28.157 -37.209 -47.771 1.00 38.38 506 GLY A C 1
ATOM 3868 O O . GLY A 1 506 ? -28.045 -36.466 -46.803 1.00 38.38 506 GLY A O 1
ATOM 3869 N N . LYS A 1 507 ? -29.327 -37.714 -48.182 1.00 48.03 507 LYS A N 1
ATOM 3870 C CA . LYS A 1 507 ? -30.624 -37.623 -47.486 1.00 48.03 507 LYS A CA 1
ATOM 3871 C C . LYS A 1 507 ? -30.526 -38.084 -46.017 1.00 48.03 507 LYS A C 1
ATOM 3873 O O . LYS A 1 507 ? -29.827 -39.061 -45.755 1.00 48.03 507 LYS A O 1
ATOM 3878 N N . PRO A 1 508 ? -31.282 -37.473 -45.085 1.00 46.47 508 PRO A N 1
ATOM 3879 C CA . PRO A 1 508 ? -31.408 -37.988 -43.724 1.00 46.47 508 PRO A CA 1
ATOM 3880 C C . PRO A 1 508 ? -32.267 -39.271 -43.698 1.00 46.47 508 PRO A C 1
ATOM 3882 O O . PRO A 1 508 ? -33.247 -39.348 -44.447 1.00 46.47 508 PRO A O 1
ATOM 3885 N N . PRO A 1 509 ? -31.927 -40.274 -42.865 1.00 49.25 509 PRO A N 1
ATOM 3886 C CA . PRO A 1 509 ? -32.725 -41.482 -42.716 1.00 49.25 509 PRO A CA 1
ATOM 3887 C C . PRO A 1 509 ? -33.963 -41.248 -41.841 1.00 49.25 509 PRO A C 1
ATOM 3889 O O . PRO A 1 509 ? -33.947 -40.500 -40.863 1.00 49.25 509 PRO A O 1
ATOM 3892 N N . GLU A 1 510 ? -35.030 -41.921 -42.248 1.00 51.56 510 GLU A N 1
ATOM 3893 C CA . GLU A 1 510 ? -36.359 -42.000 -41.644 1.00 51.56 510 GLU A CA 1
ATOM 3894 C C . GLU A 1 510 ? -36.312 -42.684 -40.255 1.00 51.56 510 GLU A C 1
ATOM 3896 O O . GLU A 1 510 ? -35.525 -43.618 -40.066 1.00 51.56 510 GLU A O 1
ATOM 3901 N N . PRO A 1 511 ? -37.119 -42.251 -39.268 1.00 58.31 511 PRO A N 1
ATOM 3902 C CA . PRO A 1 511 ? -37.151 -42.870 -37.943 1.00 58.31 511 PRO A CA 1
ATOM 3903 C C . PRO A 1 511 ? -37.932 -44.202 -37.949 1.00 58.31 511 PRO A C 1
ATOM 3905 O O . PRO A 1 511 ? -38.927 -44.322 -38.666 1.00 58.31 511 PRO A O 1
ATOM 3908 N N . PRO A 1 512 ? -37.538 -45.204 -37.138 1.00 54.94 512 PRO A N 1
ATOM 3909 C CA . PRO A 1 512 ? -38.211 -46.499 -37.115 1.00 54.94 512 PRO A CA 1
ATOM 3910 C C . PRO A 1 512 ? -39.553 -46.458 -36.366 1.00 54.94 512 PRO A C 1
ATOM 3912 O O . PRO A 1 512 ? -39.689 -45.837 -35.311 1.00 54.94 512 PRO A O 1
ATOM 3915 N N . ALA A 1 513 ? -40.530 -47.168 -36.935 1.00 53.53 513 ALA A N 1
ATOM 3916 C CA . ALA A 1 513 ? -41.877 -47.394 -36.415 1.00 53.53 513 ALA A CA 1
ATOM 3917 C C . ALA A 1 513 ? -41.893 -48.276 -35.138 1.00 53.53 513 ALA A C 1
ATOM 3919 O O . ALA A 1 513 ? -40.949 -49.035 -34.901 1.00 53.53 513 ALA A O 1
ATOM 3920 N N . PRO A 1 514 ? -42.954 -48.193 -34.308 1.00 54.50 514 PRO A N 1
ATOM 3921 C CA . PRO A 1 514 ? -42.995 -48.801 -32.982 1.00 54.50 514 PRO A CA 1
ATOM 3922 C C . PRO A 1 514 ? -43.318 -50.300 -33.035 1.00 54.50 514 PRO A C 1
ATOM 3924 O O . PRO A 1 514 ? -44.171 -50.748 -33.798 1.00 54.50 514 PRO A O 1
ATOM 3927 N N . VAL A 1 515 ? -42.646 -51.067 -32.176 1.00 56.38 515 VAL A N 1
ATOM 3928 C CA . VAL A 1 515 ? -42.848 -52.510 -32.003 1.00 56.38 515 VAL A CA 1
ATOM 3929 C C . VAL A 1 515 ? -44.164 -52.770 -31.262 1.00 56.38 515 VAL A C 1
ATOM 3931 O O . VAL A 1 515 ? -44.333 -52.365 -30.110 1.00 56.38 515 VAL A O 1
ATOM 3934 N N . GLU A 1 516 ? -45.084 -53.465 -31.932 1.00 48.28 516 GLU A N 1
ATOM 3935 C CA . GLU A 1 516 ? -46.284 -54.063 -31.345 1.00 48.28 516 GLU A CA 1
ATOM 3936 C C . GLU A 1 516 ? -45.923 -55.171 -30.344 1.00 48.28 516 GLU A C 1
ATOM 3938 O O . GLU A 1 516 ? -45.124 -56.066 -30.621 1.00 48.28 516 GLU A O 1
ATOM 3943 N N . LYS A 1 517 ? -46.579 -55.123 -29.181 1.00 44.44 517 LYS A N 1
ATOM 3944 C CA . LYS A 1 517 ? -46.694 -56.229 -28.225 1.00 44.44 517 LYS A CA 1
ATOM 3945 C C . LYS A 1 517 ? -47.703 -57.262 -28.739 1.00 44.44 517 LYS A C 1
ATOM 3947 O O . LYS A 1 517 ? -48.835 -56.881 -29.021 1.00 44.44 517 LYS A O 1
ATOM 3952 N N . LYS A 1 518 ? -47.334 -58.543 -28.716 1.00 46.91 518 LYS A N 1
ATOM 3953 C CA . LYS A 1 518 ? -48.225 -59.711 -28.542 1.00 46.91 518 LYS A CA 1
ATOM 3954 C C . LYS A 1 518 ? -47.453 -60.734 -27.701 1.00 46.91 518 LYS A C 1
ATOM 3956 O O . LYS A 1 518 ? -46.296 -60.994 -28.015 1.00 46.91 518 LYS A O 1
ATOM 3961 N N . GLU A 1 519 ? -47.875 -60.904 -26.448 1.00 47.53 519 GLU A N 1
ATOM 3962 C CA . GLU A 1 519 ? -48.685 -62.031 -25.924 1.00 47.53 519 GLU A CA 1
ATOM 3963 C C . GLU A 1 519 ? -47.871 -63.308 -25.726 1.00 47.53 519 GLU A C 1
ATOM 3965 O O . GLU A 1 519 ? -47.426 -63.900 -26.733 1.00 47.53 519 GLU A O 1
#

Foldseek 3Di:
DDDPPDDDDDDPDPDLDPDFADPQLLVLLVQLLVLLVVQLVVLPPDPVCVVLNVVSVVLSVQSVVCSVVSPLVSNVVSLVVCVVHPDDPSNVVSSVSSVVSSVVVVVVVLVVLLVVLVVLLLVLLVQLVPDLALVSLPVSLVVLVVSLVSQVPVVSCVDPSSVVSSVLSVLSSVQSVLSSQLSVCVVVVLLLSNLVSLVVQLPDPRHSDDSVVSVVVNVVSQDDPVQLVVLLVQPPELVSLVVSLVSLVVNVVSVVPDPPPPVLSVVLSVVSVLLNVQLVCVVVLHKHKQFQDDPPVPPVDDDDRRDCPNHSQNSCLQQVCQLLVHPPVLHDDDVQTLVNSLVVQLVVCVVVVVLVSNLSSLVVVCVNPVDPPLSVLLNQLSVLQVVLVVCVVVVVLLSSLLSLVSSVVSVHPSHPVVVSVVSLVVCCVPPVVSSVNSVCCNVVVPDPPPPPPVPDPCPDPPPPPPDPDVDDVVNVPDDRDIRIRHGDDDPPPPPPDDDDDDDDDDDDDDDDDDDDDDD

Secondary structure (DSSP, 8-state):
-------------------PPPHHHHHHHHHHHHHHHHHHHHTTT-TTTHHHHHHHHHHHHHHHHHHHTT-HHHHHHHHHHHTTS---HHHHHHHHHHHHHHHHHHHHHHHHHHHHHHHHHHHHHHHHHH-SSGGGGHHHHHHHHHHHHTT-STTGGG-HHHHHHHHHHHHHHHHHHHHHHHHHHHHTT-HHHHHHHHHHHHH-SS-SS-HHHHHHHHHHHSPPHHHHHHHHHT--SGGGHHHHHHHHHHHHHTTTT-SS--HHHHHHHHHHHHHHHHHHHHHTT--EEEEEE------TTSS-----HHHHHHHHHHHHHHHTT--TT-PPPTT--HHHHHHHHHHHHHHTT-HHHHHHHHHHHHHHH--TTTHHHHHHHHHHHHHHHHHHHTT-HHHHHHHHHHHHHTT-TTS-HHHHHHHHHHHHHH-HHHHHHHHHHHHS--------GGGS-------TT----TT-TTTS----EEEEEPPP-------PPPPPPPPP--PPPPPPPPPPP--

Sequence (519 aa):
MHPKKLIPILLACLTVHSHALTPEATKAGEELAAALQEEIRELGPNMEQRNRVMTAQQYLRVLQSALGQQSGRELAQALENFDTYEAGEKVNQCATALRISLNNEDAEKTKKTISEMEAAIAAAAEAVTRAENPEDLDKIIGSLSRATRSSEDAESYNNPAIRKMVSEIGSARQFAIGWQDYLQASKSGNAAQAVRSLNTLATQNESLIPRSRIIARLTLEQADEDEISMVLDQVKKLDDMKEAIRKLGGLLAGSRNSSSENPGARETLQTLVKLEKTYRDSLAGLPVNIEVLQYSNDSSDRGSHFDTSALRAALLVLVLPRVLELPAEFKPGPGETVDAFLARAISDANHREDSEAAMRIEAIRLTLTRSSSMGDRELEAARDYSAGVKQVKAKQYMLAVVSLQKALKSGSDLVPAGKAGELLDSIRKDHPKEFEEGMMEFLTPRATPEYDYSRMPYRNYLQPGARFRDGDPRAQGGTTIVLPVPGKEVPKETTKPAAPSPAAGGKPPEPPAPVEKKE

Organism: NCBI:txid1144680

Nearest PDB structures (foldseek):
  8bbe-assembly1_D  TM=1.496E-01  e=2.247E+00  Homo sapiens
  3c3r-assembly1_A  TM=1.438E-01  e=8.761E+00  unclassified

Radius of gyration: 49.99 Å; Cα contacts (8 Å, |Δi|>4): 467; chains: 1; bounding box: 101×100×140 Å

Solvent-accessible surface area (backbone atoms only — not comparable to full-atom values): 30285 Å² total; per-residue (Å²): 142,76,89,80,80,85,72,87,76,80,81,81,76,85,71,88,68,85,72,63,54,51,75,65,36,50,48,29,46,51,50,28,49,49,40,49,52,51,51,52,62,72,57,55,92,42,82,90,45,46,65,60,46,53,51,52,54,50,52,46,51,52,43,51,50,18,59,74,67,34,34,61,64,51,42,52,54,48,53,62,64,42,76,82,54,94,66,56,72,68,37,50,52,28,48,51,49,26,52,51,37,48,52,50,50,52,50,50,50,50,51,52,53,48,52,54,50,52,51,52,48,52,51,42,28,54,46,61,75,67,49,82,50,39,75,67,45,52,66,51,49,52,49,41,56,47,60,49,57,74,43,64,50,76,70,51,61,72,37,69,70,48,46,49,52,46,50,52,42,51,42,47,36,52,46,50,50,41,50,28,52,19,40,47,22,48,74,71,69,35,38,38,53,19,43,51,27,44,50,56,56,64,70,44,91,68,59,70,59,64,62,69,60,47,51,58,52,43,64,72,50,52,83,58,68,63,60,57,51,58,46,53,75,63,52,82,50,76,79,39,40,63,61,38,49,53,52,51,48,54,61,48,64,42,41,79,81,49,93,73,65,60,62,64,64,52,53,49,48,53,51,49,52,53,50,45,49,47,51,52,39,48,75,71,31,42,62,39,72,45,77,74,41,75,64,70,84,70,67,92,80,71,73,92,72,81,80,56,61,67,54,50,46,55,52,46,39,73,44,45,36,60,56,58,69,49,61,89,82,60,63,73,59,94,88,55,48,56,67,60,49,50,55,51,51,36,55,52,20,60,74,70,66,34,64,67,53,30,51,51,49,48,55,50,51,38,71,71,65,73,49,73,78,66,44,56,55,44,53,49,20,37,49,26,35,54,50,12,58,52,24,50,76,69,69,38,48,29,60,16,39,31,25,33,49,51,15,56,72,60,70,36,90,75,39,64,58,70,60,48,48,52,51,50,52,49,39,44,71,78,38,46,66,39,35,53,54,10,50,49,42,58,77,51,60,72,76,68,74,74,74,62,69,88,73,55,76,87,72,76,77,74,61,99,75,73,66,77,62,96,81,49,74,76,77,69,58,58,76,63,44,66,47,71,30,69,52,59,82,71,80,79,75,78,75,70,81,77,76,84,79,81,78,92,84,79,84,84,83,82,83,86,82,83,84,80,86,77,135

pLDDT: mean 78.29, std 17.46, range [28.83, 97.31]

Mean predicted aligned error: 17.52 Å